Protein AF-A0A6G1X9M6-F1 (afdb_monomer)

Foldseek 3Di:
DPDDPPVVVVVVVVVVVVVVVCVVVVVVVVVVVVVVVVVVVLVVLLVLQVVQLVVVVVVLQVLLLVCCVVDDCPPPDPLRVVVVSVVSDDQKDAPDPVQRQFIKGKAWDSVPFDDDPFKTKTKIWIWTGRHPPVRIDTAIEIEIDGDNDPPDDDDPCVVQADDPPPFDEDEDCEQDAQDEAAGEYEHAHEYEFELGEYHYAAEYEYLYEYEYAYDAPRATEYAYQAHYEYQQEYAHDPVNPGGHAYAYHANEEYEYCAEHGHEDGDDDHEYYHLYEYEHEAAYAAYPYEAEHNEEYEYEDDPQHAHEDQEEYEHQYEYEYEAAAPPDDVCSRYHYHYAHNYFYWYYHHPWPDTDGDPCPPDPPPNPDPPPPDDDDDDDDDDDDDDDDDDDDDDPDRDYDHDYDDRGDD

Organism: NCBI:txid1229268

Structure (mmCIF, N/CA/C/O backbone):
data_AF-A0A6G1X9M6-F1
#
_entry.id   AF-A0A6G1X9M6-F1
#
loop_
_atom_site.group_PDB
_atom_site.id
_atom_site.type_symbol
_atom_site.label_atom_id
_atom_site.label_alt_id
_atom_site.label_comp_id
_atom_site.label_asym_id
_atom_site.label_entity_id
_atom_site.label_seq_id
_atom_site.pdbx_PDB_ins_code
_atom_site.Cartn_x
_atom_site.Cartn_y
_atom_site.Cartn_z
_atom_site.occupancy
_atom_site.B_iso_or_equiv
_atom_site.auth_seq_id
_atom_site.auth_comp_id
_atom_site.auth_asym_id
_atom_site.auth_atom_id
_atom_site.pdbx_PDB_model_num
ATOM 1 N N . MET A 1 1 ? -62.288 38.270 77.158 1.00 47.59 1 MET A N 1
ATOM 2 C CA . MET A 1 1 ? -61.565 37.259 76.357 1.00 47.59 1 MET A CA 1
ATOM 3 C C . MET A 1 1 ? -60.507 36.569 77.222 1.00 47.59 1 MET A C 1
ATOM 5 O O . MET A 1 1 ? -59.357 36.983 77.241 1.00 47.59 1 MET A O 1
ATOM 9 N N . LYS A 1 2 ? -60.905 35.553 78.003 1.00 50.53 2 LYS A N 1
ATOM 10 C CA . LYS A 1 2 ? -59.977 34.648 78.702 1.00 50.53 2 LYS A CA 1
ATOM 11 C C . LYS A 1 2 ? -59.638 33.527 77.722 1.00 50.53 2 LYS A C 1
ATOM 13 O O . LYS A 1 2 ? -60.341 32.526 77.666 1.00 50.53 2 LYS A O 1
ATOM 18 N N . TYR A 1 3 ? -58.644 33.761 76.872 1.00 58.09 3 TYR A N 1
ATOM 19 C CA . TYR A 1 3 ? -58.206 32.759 75.908 1.00 58.09 3 TYR A CA 1
ATOM 20 C C . TYR A 1 3 ? -57.481 31.614 76.622 1.00 58.09 3 TYR A C 1
ATOM 22 O O . TYR A 1 3 ? -56.622 31.826 77.480 1.00 58.09 3 TYR A O 1
ATOM 30 N N . LEU A 1 4 ? -57.901 30.402 76.267 1.00 57.09 4 LEU A N 1
ATOM 31 C CA . LEU A 1 4 ? -57.416 29.105 76.718 1.00 57.09 4 LEU A CA 1
ATOM 32 C C . LEU A 1 4 ? -55.892 28.980 76.555 1.00 57.09 4 LEU A C 1
ATOM 34 O O . LEU A 1 4 ? -55.397 28.709 75.466 1.00 57.09 4 LEU A O 1
ATOM 38 N N . LYS A 1 5 ? -55.142 29.107 77.653 1.00 60.62 5 LYS A N 1
ATOM 39 C CA . LYS A 1 5 ? -53.754 28.629 77.741 1.00 60.62 5 LYS A CA 1
ATOM 40 C C . LYS A 1 5 ? -53.764 27.116 77.984 1.00 60.62 5 LYS A C 1
ATOM 42 O O . LYS A 1 5 ? -53.568 26.669 79.111 1.00 60.62 5 LYS A O 1
ATOM 47 N N . ASN A 1 6 ? -54.049 26.322 76.950 1.00 75.25 6 ASN A N 1
ATOM 48 C CA . ASN A 1 6 ? -53.893 24.866 77.019 1.00 75.25 6 ASN A CA 1
ATOM 49 C C . ASN A 1 6 ? -52.463 24.476 76.623 1.00 75.25 6 ASN A C 1
ATOM 51 O O . ASN A 1 6 ? -52.197 24.024 75.509 1.00 75.25 6 ASN A O 1
ATOM 55 N N . ASN A 1 7 ? -51.537 24.673 77.560 1.00 79.56 7 ASN A N 1
ATOM 56 C CA . ASN A 1 7 ? -50.117 24.390 77.349 1.00 79.56 7 ASN A CA 1
ATOM 57 C C . ASN A 1 7 ? -49.849 22.892 77.098 1.00 79.56 7 ASN A C 1
ATOM 59 O O . ASN A 1 7 ? -48.877 22.551 76.431 1.00 79.56 7 ASN A O 1
ATOM 63 N N . GLN A 1 8 ? -50.718 22.001 77.593 1.00 82.94 8 GLN A N 1
ATOM 64 C CA . GLN A 1 8 ? -50.585 20.552 77.406 1.00 82.94 8 GLN A CA 1
ATOM 65 C C . GLN A 1 8 ? -50.988 20.119 75.990 1.00 82.94 8 GLN A C 1
ATOM 67 O O . GLN A 1 8 ? -50.291 19.321 75.368 1.00 82.94 8 GLN A O 1
ATOM 72 N N . GLY A 1 9 ? -52.065 20.693 75.442 1.00 85.31 9 GLY A N 1
ATOM 73 C CA . GLY A 1 9 ? -52.495 20.415 74.068 1.00 85.31 9 GLY A CA 1
ATOM 74 C C . GLY A 1 9 ? -51.487 20.897 73.022 1.00 85.31 9 GLY A C 1
ATOM 75 O O . GLY A 1 9 ? -51.197 20.180 72.068 1.00 85.31 9 GLY A O 1
ATOM 76 N N . TYR A 1 10 ? -50.897 22.078 73.231 1.00 88.44 10 TYR A N 1
ATOM 77 C CA . TYR A 1 10 ? -49.888 22.627 72.319 1.00 88.44 10 TYR A CA 1
ATOM 78 C C . TYR A 1 10 ? -48.608 21.778 72.280 1.00 88.44 10 TYR A C 1
ATOM 80 O O . TYR A 1 10 ? -48.064 21.533 71.205 1.00 88.44 10 TYR A O 1
ATOM 88 N N . ALA A 1 11 ? -48.161 21.271 73.435 1.00 90.69 11 ALA A N 1
ATOM 89 C CA . ALA A 1 11 ? -47.005 20.379 73.512 1.00 90.69 11 ALA A CA 1
ATOM 90 C C . ALA A 1 11 ? -47.235 19.065 72.746 1.00 90.69 11 ALA A C 1
ATOM 92 O O . ALA A 1 11 ? -46.355 18.627 72.009 1.00 90.69 11 ALA A O 1
ATOM 93 N N . LEU A 1 12 ? -48.429 18.468 72.860 1.00 92.19 12 LEU A N 1
ATOM 94 C CA . LEU A 1 12 ? -48.776 17.249 72.127 1.00 92.19 12 LEU A CA 1
ATOM 95 C C . LEU A 1 12 ? -48.755 17.474 70.609 1.00 92.19 12 LEU A C 1
ATOM 97 O O . LEU A 1 12 ? -48.161 16.680 69.884 1.00 92.19 12 LEU A O 1
ATOM 101 N N . VAL A 1 13 ? -49.366 18.566 70.132 1.00 95.06 13 VAL A N 1
ATOM 102 C CA . VAL A 1 13 ? -49.379 18.911 68.701 1.00 95.06 13 VAL A CA 1
ATOM 103 C C . VAL A 1 13 ? -47.961 19.143 68.184 1.00 95.06 13 VAL A C 1
ATOM 105 O O . VAL A 1 13 ? -47.630 18.657 67.106 1.00 95.06 13 VAL A O 1
ATOM 108 N N . LEU A 1 14 ? -47.104 19.819 68.957 1.00 95.19 14 LEU A N 1
ATOM 109 C CA . LEU A 1 14 ? -45.703 20.025 68.588 1.00 95.19 14 LEU A CA 1
ATOM 110 C C . LEU A 1 14 ? -44.927 18.713 68.456 1.00 95.19 14 LEU A C 1
ATOM 112 O O . LEU A 1 14 ? -44.208 18.537 67.477 1.00 95.19 14 LEU A O 1
ATOM 116 N N . VAL A 1 15 ? -45.076 17.788 69.407 1.00 97.06 15 VAL A N 1
ATOM 117 C CA . VAL A 1 15 ? -44.402 16.480 69.342 1.00 97.06 15 VAL A CA 1
ATOM 118 C C . VAL A 1 15 ? -44.899 15.680 68.142 1.00 97.06 15 VAL A C 1
ATOM 120 O O . VAL A 1 15 ? -44.097 15.107 67.411 1.00 97.06 15 VAL A O 1
ATOM 123 N N . LEU A 1 16 ? -46.209 15.677 67.896 1.00 97.25 16 LEU A N 1
ATOM 124 C CA . LEU A 1 16 ? -46.794 14.942 66.779 1.00 97.25 16 LEU A CA 1
ATOM 125 C C . LEU A 1 16 ? -46.350 15.530 65.431 1.00 97.25 16 LEU A C 1
ATOM 127 O O . LEU A 1 16 ? -45.974 14.785 64.530 1.00 97.25 16 LEU A O 1
ATOM 131 N N . PHE A 1 17 ? -46.289 16.859 65.323 1.00 97.38 17 PHE A N 1
ATOM 132 C CA . PHE A 1 17 ? -45.735 17.543 64.156 1.00 97.38 17 PHE A CA 1
ATOM 133 C C . PHE A 1 17 ? -44.246 17.227 63.959 1.00 97.38 17 PHE A C 1
ATOM 135 O O . PHE A 1 17 ? -43.830 16.940 62.839 1.00 97.38 17 PHE A O 1
ATOM 142 N N . ALA A 1 18 ? -43.452 17.204 65.035 1.00 97.44 18 ALA A N 1
ATOM 143 C CA . ALA A 1 18 ? -42.040 16.833 64.973 1.00 97.44 18 ALA A CA 1
ATOM 144 C C . ALA A 1 18 ? -41.844 15.385 64.495 1.00 97.44 18 ALA A C 1
ATOM 146 O O . ALA A 1 18 ? -41.002 15.142 63.634 1.00 97.44 18 ALA A O 1
ATOM 147 N N . ILE A 1 19 ? -42.649 14.435 64.983 1.00 97.56 19 ILE A N 1
ATOM 148 C CA . ILE A 1 19 ? -42.605 13.033 64.537 1.00 97.56 19 ILE A CA 1
ATOM 149 C C . ILE A 1 19 ? -42.940 12.926 63.045 1.00 97.56 19 ILE A C 1
ATOM 151 O O . ILE A 1 19 ? -42.238 12.228 62.313 1.00 97.56 19 ILE A O 1
ATOM 155 N N . VAL A 1 20 ? -43.975 13.631 62.575 1.00 98.00 20 VAL A N 1
ATOM 156 C CA . VAL A 1 20 ? -44.351 13.640 61.152 1.00 98.00 20 VAL A CA 1
ATOM 157 C C . VAL A 1 20 ? -43.231 14.237 60.301 1.00 98.00 20 VAL A C 1
ATOM 159 O O . VAL A 1 20 ? -42.849 13.643 59.296 1.00 98.00 20 VAL A O 1
ATOM 162 N N . LEU A 1 21 ? -42.659 15.366 60.722 1.00 97.38 21 LEU A N 1
ATOM 163 C CA . LEU A 1 21 ? -41.584 16.042 59.997 1.00 97.38 21 LEU A CA 1
ATOM 164 C C . LEU A 1 21 ? -40.328 15.164 59.907 1.00 97.38 21 LEU A C 1
ATOM 166 O O . LEU A 1 21 ? -39.769 15.007 58.823 1.00 97.38 21 LEU A O 1
ATOM 170 N N . ILE A 1 22 ? -39.934 14.517 61.008 1.00 96.62 22 ILE A N 1
ATOM 171 C CA . ILE A 1 22 ? -38.817 13.561 61.023 1.00 96.62 22 ILE A CA 1
ATOM 172 C C . ILE A 1 22 ? -39.123 12.352 60.132 1.00 96.62 22 ILE A C 1
ATOM 174 O O . ILE A 1 22 ? -38.237 11.893 59.419 1.00 96.62 22 ILE A O 1
ATOM 178 N N . SER A 1 23 ? -40.363 11.857 60.117 1.00 96.81 23 SER A N 1
ATOM 179 C CA . SER A 1 23 ? -40.749 10.703 59.292 1.00 96.81 23 SER A CA 1
ATOM 180 C C . SER A 1 23 ? -40.686 11.015 57.795 1.00 96.81 23 SER A C 1
ATOM 182 O O . SER A 1 23 ? -40.156 10.217 57.026 1.00 96.81 23 SER A O 1
ATOM 184 N N . VAL A 1 24 ? -41.176 12.189 57.379 1.00 95.81 24 VAL A N 1
ATOM 185 C CA . VAL A 1 24 ? -41.115 12.635 55.976 1.00 95.81 24 VAL A CA 1
ATOM 186 C C . VAL A 1 24 ? -39.663 12.839 55.536 1.00 95.81 24 VAL A C 1
ATOM 188 O O . VAL A 1 24 ? -39.279 12.357 54.471 1.00 95.81 24 VAL A O 1
ATOM 191 N N . LEU A 1 25 ? -38.835 13.482 56.369 1.00 94.00 25 LEU A N 1
ATOM 192 C CA . LEU A 1 25 ? -37.407 13.654 56.081 1.00 94.00 25 LEU A CA 1
ATOM 193 C C . LEU A 1 25 ? -36.661 12.312 56.039 1.00 94.00 25 LEU A C 1
ATOM 195 O O . LEU A 1 25 ? -35.879 12.072 55.121 1.00 94.00 25 LEU A O 1
ATOM 199 N N . GLY A 1 26 ? -36.931 11.420 56.995 1.00 95.19 26 GLY A N 1
ATOM 200 C CA . GLY A 1 26 ? -36.317 10.095 57.066 1.00 95.19 26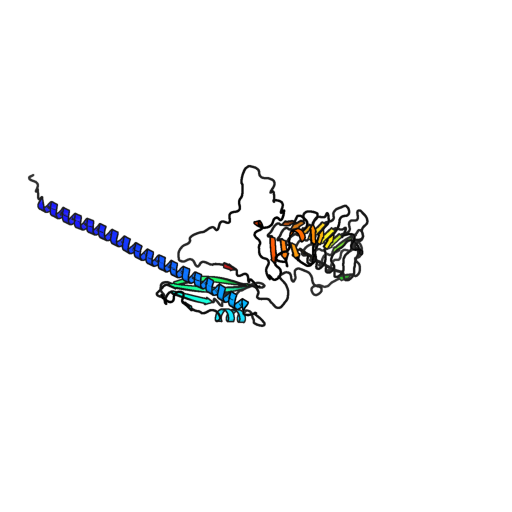 GLY A CA 1
ATOM 201 C C . GLY A 1 26 ? -36.644 9.238 55.844 1.00 95.19 26 GLY A C 1
ATOM 202 O O . GLY A 1 26 ? -35.752 8.619 55.266 1.00 95.19 26 GLY A O 1
ATOM 203 N N . MET A 1 27 ? -37.900 9.263 55.392 1.00 93.69 27 MET A N 1
ATOM 204 C CA . MET A 1 27 ? -38.323 8.551 54.186 1.00 93.69 27 MET A CA 1
ATOM 205 C C . MET A 1 27 ? -37.675 9.127 52.920 1.00 93.69 27 MET A C 1
ATOM 207 O O . MET A 1 27 ? -37.252 8.360 52.055 1.00 93.69 27 MET A O 1
ATOM 211 N N . GLY A 1 28 ? -37.529 10.455 52.833 1.00 91.62 28 GLY A N 1
ATOM 212 C CA . GLY A 1 28 ? -36.831 11.111 51.724 1.00 91.62 28 GLY A CA 1
ATOM 213 C C . GLY A 1 28 ? -35.370 10.664 51.589 1.00 91.62 28 GLY A C 1
ATOM 214 O O . GLY A 1 28 ? -34.939 10.298 50.496 1.00 91.62 28 GLY A O 1
ATOM 215 N N . LEU A 1 29 ? -34.631 10.614 52.703 1.00 92.12 29 LEU A N 1
ATOM 216 C CA . LEU A 1 29 ? -33.219 10.200 52.723 1.00 92.12 29 LEU A CA 1
ATOM 217 C C . LEU A 1 29 ? -33.023 8.696 52.449 1.00 92.12 29 LEU A C 1
ATOM 219 O O . LEU A 1 29 ? -32.070 8.296 51.776 1.00 92.12 29 LEU A O 1
ATOM 223 N N . MET A 1 30 ? -33.924 7.836 52.938 1.00 91.19 30 MET A N 1
ATOM 224 C CA . MET A 1 30 ? -33.876 6.399 52.626 1.00 91.19 30 MET A CA 1
ATOM 225 C C . MET A 1 30 ? -34.180 6.128 51.150 1.00 91.19 30 MET A C 1
ATOM 227 O O . MET A 1 30 ? -33.519 5.299 50.524 1.00 91.19 30 MET A O 1
ATOM 231 N N . GLY A 1 31 ? -35.143 6.857 50.576 1.00 88.69 31 GLY A N 1
ATOM 232 C CA . GLY A 1 31 ? -35.470 6.758 49.156 1.00 88.69 31 GLY A CA 1
ATOM 233 C C . GLY A 1 31 ? -34.280 7.107 48.262 1.00 88.69 31 GLY A C 1
ATOM 234 O O . GLY A 1 31 ? -33.976 6.360 47.331 1.00 88.69 31 GLY A O 1
ATOM 235 N N . SER A 1 32 ? -33.562 8.193 48.571 1.00 87.69 32 SER A N 1
ATOM 236 C CA . SER A 1 32 ? -32.399 8.612 47.781 1.00 87.69 32 SER A CA 1
ATOM 237 C C . SER A 1 32 ? -31.227 7.638 47.899 1.00 87.69 32 SER A C 1
ATOM 239 O O . SER A 1 32 ? -30.661 7.253 46.883 1.00 87.69 32 SER A O 1
ATOM 241 N N . THR A 1 33 ? -30.891 7.180 49.109 1.00 88.75 33 THR A N 1
ATOM 242 C CA . THR A 1 33 ? -29.744 6.273 49.324 1.00 88.75 33 THR A CA 1
ATOM 243 C C . THR A 1 33 ? -29.950 4.905 48.675 1.00 88.75 33 THR A C 1
ATOM 245 O O . THR A 1 33 ? -29.042 4.402 48.014 1.00 88.75 33 THR A O 1
ATOM 248 N N . LEU A 1 34 ? -31.153 4.327 48.779 1.00 89.00 34 LEU A N 1
ATOM 249 C CA . LEU A 1 34 ? -31.478 3.060 48.119 1.00 89.00 34 LEU A CA 1
ATOM 250 C C . LEU A 1 34 ? -31.492 3.199 46.590 1.00 89.00 34 LEU A C 1
ATOM 252 O O . LEU A 1 34 ? -31.069 2.283 45.885 1.00 89.00 34 LEU A O 1
ATOM 256 N N . SER A 1 35 ? -31.968 4.338 46.075 1.00 90.88 35 SER A N 1
ATOM 257 C CA . SER A 1 35 ? -31.940 4.625 44.639 1.00 90.88 35 SER A CA 1
ATOM 258 C C . SER A 1 35 ? -30.508 4.738 44.123 1.00 90.88 35 SER A C 1
ATOM 260 O O . SER A 1 35 ? -30.189 4.119 43.112 1.00 90.88 35 SER A O 1
ATOM 262 N N . THR A 1 36 ? -29.637 5.473 44.821 1.00 91.19 36 THR A N 1
ATOM 263 C CA . THR A 1 36 ? -28.224 5.608 44.447 1.00 91.19 36 THR A CA 1
ATOM 264 C C . THR A 1 36 ? -27.516 4.259 44.481 1.00 91.19 36 THR A C 1
ATOM 266 O O . THR A 1 36 ? -26.891 3.900 43.495 1.00 91.19 36 THR A O 1
ATOM 269 N N . ALA A 1 37 ? -27.689 3.461 45.541 1.00 86.94 37 ALA A N 1
ATOM 270 C CA . ALA A 1 37 ? -27.062 2.141 45.637 1.00 86.94 37 ALA A CA 1
ATOM 271 C C . ALA A 1 37 ? -27.460 1.210 44.476 1.00 86.94 37 ALA A C 1
ATOM 273 O O . ALA A 1 37 ? -26.596 0.594 43.857 1.00 86.94 37 ALA A O 1
ATOM 274 N N . LYS A 1 38 ? -28.752 1.163 44.117 1.00 89.50 38 LYS A N 1
ATOM 275 C CA . LYS A 1 38 ? -29.235 0.370 42.970 1.00 89.50 38 LYS A CA 1
ATOM 276 C C . LYS A 1 38 ? -28.734 0.896 41.626 1.00 89.50 38 LYS A C 1
ATOM 278 O O . LYS A 1 38 ? -28.510 0.111 40.708 1.00 89.50 38 LYS A O 1
ATOM 283 N N . GLN A 1 39 ? -28.605 2.214 41.480 1.00 87.12 39 GLN A N 1
ATOM 284 C CA . GLN A 1 39 ? -28.053 2.822 40.269 1.00 87.12 39 GLN A CA 1
ATOM 285 C C . GLN A 1 39 ? -26.564 2.508 40.125 1.00 87.12 39 GLN A C 1
ATOM 287 O O . GLN A 1 39 ? -26.152 2.137 39.031 1.00 87.12 39 GLN A O 1
ATOM 292 N N . THR A 1 40 ? -25.794 2.583 41.213 1.00 92.31 40 THR A N 1
ATOM 293 C CA . THR A 1 40 ? -24.378 2.199 41.240 1.00 92.31 40 THR A CA 1
ATOM 294 C C . THR A 1 40 ? -24.203 0.721 40.914 1.00 92.31 40 THR A C 1
ATOM 296 O O . THR A 1 40 ? -23.462 0.397 39.999 1.00 92.31 40 THR A O 1
ATOM 299 N N . GLU A 1 41 ? -24.959 -0.176 41.553 1.00 90.75 41 GLU A N 1
ATOM 300 C CA . GLU A 1 41 ? -24.899 -1.616 41.261 1.00 90.75 41 GLU A CA 1
ATOM 301 C C . GLU A 1 41 ? -25.220 -1.918 39.788 1.00 90.75 41 GLU A C 1
ATOM 303 O O . GLU A 1 41 ? -24.528 -2.704 39.134 1.00 90.75 41 GLU A O 1
ATOM 308 N N . LYS A 1 42 ? -26.246 -1.259 39.234 1.00 89.38 42 LYS A N 1
ATOM 309 C CA . LYS A 1 42 ? -26.602 -1.391 37.818 1.00 89.38 42 LYS A CA 1
ATOM 310 C C . LYS A 1 42 ? -25.503 -0.848 36.902 1.00 89.38 42 LYS A C 1
ATOM 312 O O . LYS A 1 42 ? -25.215 -1.479 35.889 1.00 89.38 42 LYS A O 1
ATOM 317 N N . ALA A 1 43 ? -24.916 0.301 37.232 1.00 90.81 43 ALA A N 1
ATOM 318 C CA . ALA A 1 43 ? -23.828 0.897 36.464 1.00 90.81 43 ALA A CA 1
ATOM 319 C C . ALA A 1 43 ? -22.595 -0.016 36.469 1.00 90.81 43 ALA A C 1
ATOM 321 O O . ALA A 1 43 ? -22.120 -0.381 35.400 1.00 90.81 43 ALA A O 1
ATOM 322 N N . ASP A 1 44 ? -22.160 -0.479 37.641 1.00 92.31 44 ASP A N 1
ATOM 323 C CA . ASP A 1 44 ? -21.020 -1.386 37.798 1.00 92.31 44 ASP A CA 1
ATOM 324 C C . ASP A 1 44 ? -21.208 -2.679 37.004 1.00 92.31 44 ASP A C 1
ATOM 326 O O . ASP A 1 44 ? -20.286 -3.169 36.358 1.00 92.31 44 ASP A O 1
ATOM 330 N N . THR A 1 45 ? -22.422 -3.226 37.020 1.00 91.31 45 THR A N 1
ATOM 331 C CA . THR A 1 45 ? -22.754 -4.440 36.272 1.00 91.31 45 THR A CA 1
ATOM 332 C C . THR A 1 45 ? -22.705 -4.211 34.761 1.00 91.31 45 THR A C 1
ATOM 334 O O . THR A 1 45 ? -22.206 -5.058 34.023 1.00 91.31 45 THR A O 1
ATOM 337 N N . ILE A 1 46 ? -23.172 -3.052 34.284 1.00 89.44 46 ILE A N 1
ATOM 338 C CA . ILE A 1 46 ? -23.049 -2.673 32.872 1.00 89.44 46 ILE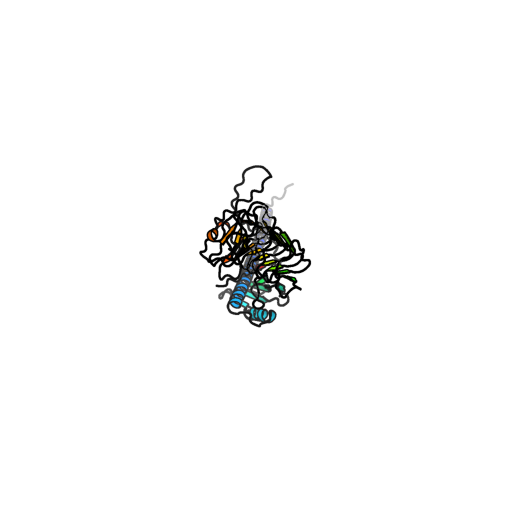 A CA 1
ATOM 339 C C . ILE A 1 46 ? -21.576 -2.502 32.490 1.00 89.44 46 ILE A C 1
ATOM 341 O O . ILE A 1 46 ? -21.174 -3.032 31.461 1.00 89.44 46 ILE A O 1
ATOM 345 N N . TYR A 1 47 ? -20.772 -1.820 33.312 1.00 94.12 47 TYR A N 1
ATOM 346 C CA . TYR A 1 47 ? -19.339 -1.642 33.056 1.00 94.12 47 TYR A CA 1
ATOM 347 C C . TYR A 1 47 ? -18.605 -2.980 32.979 1.00 94.12 47 TYR A C 1
ATOM 349 O O . TYR A 1 47 ? -17.847 -3.209 32.040 1.00 94.12 47 TYR A O 1
ATOM 357 N N . ARG A 1 48 ? -18.878 -3.902 33.908 1.00 95.19 48 ARG A N 1
ATOM 358 C CA . ARG A 1 48 ? -18.287 -5.245 33.874 1.00 95.19 48 ARG A CA 1
ATOM 359 C C . ARG A 1 48 ? -18.726 -6.037 32.643 1.00 95.19 48 ARG A C 1
ATOM 361 O O . ARG A 1 48 ? -17.873 -6.635 32.000 1.00 95.19 48 ARG A O 1
ATOM 368 N N . ALA A 1 49 ? -20.008 -6.005 32.271 1.00 95.19 49 ALA A N 1
ATOM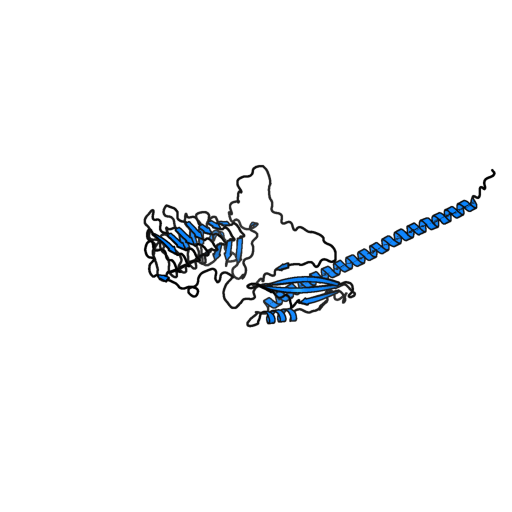 369 C CA . ALA A 1 49 ? -20.482 -6.662 31.051 1.00 95.19 49 ALA A CA 1
ATOM 370 C C . ALA A 1 49 ? -19.818 -6.089 29.783 1.00 95.19 49 ALA A C 1
ATOM 372 O O . ALA A 1 49 ? -19.464 -6.853 28.889 1.00 95.19 49 ALA A O 1
ATOM 373 N N . THR A 1 50 ? -19.601 -4.769 29.723 1.00 95.25 50 THR A N 1
ATOM 374 C CA . THR A 1 50 ? -18.855 -4.118 28.634 1.00 95.25 50 THR A CA 1
ATOM 375 C C . THR A 1 50 ? -17.405 -4.593 28.587 1.00 95.25 50 THR A C 1
ATOM 377 O O . THR A 1 50 ? -16.970 -5.051 27.538 1.00 95.25 50 THR A O 1
ATOM 380 N N . HIS A 1 51 ? -16.680 -4.575 29.711 1.00 95.62 51 HIS A N 1
ATOM 381 C CA . HIS A 1 51 ? -15.291 -5.053 29.748 1.00 95.62 51 HIS A CA 1
ATOM 382 C C . HIS A 1 51 ? -15.182 -6.529 29.343 1.00 95.62 51 HIS A C 1
ATOM 384 O O . HIS A 1 51 ? -14.263 -6.912 28.629 1.00 95.62 51 HIS A O 1
ATOM 390 N N . ILE A 1 52 ? -16.140 -7.368 29.751 1.00 97.31 52 ILE A N 1
ATOM 391 C CA . ILE A 1 52 ? -16.188 -8.776 29.338 1.00 97.31 52 ILE A CA 1
ATOM 392 C C . ILE A 1 52 ? -16.401 -8.899 27.817 1.00 97.31 52 ILE A C 1
ATOM 394 O O . ILE A 1 52 ? -15.783 -9.754 27.187 1.00 97.31 52 ILE A O 1
ATOM 398 N N . ALA A 1 53 ? -17.233 -8.046 27.208 1.00 96.44 53 ALA A N 1
ATOM 399 C CA . ALA A 1 53 ? -17.409 -8.020 25.755 1.00 96.44 53 ALA A CA 1
ATOM 400 C C . ALA A 1 53 ? -16.140 -7.539 25.022 1.00 96.44 53 ALA A C 1
ATOM 402 O O . ALA A 1 53 ? -15.762 -8.116 24.007 1.00 96.44 53 ALA A O 1
ATOM 403 N N . GLU A 1 54 ? -15.441 -6.533 25.550 1.00 91.69 54 GLU A N 1
ATOM 404 C CA . GLU A 1 54 ? -14.158 -6.052 25.009 1.00 91.69 54 GLU A CA 1
ATOM 405 C C . GLU A 1 54 ? -13.060 -7.128 25.094 1.00 91.69 54 GLU A C 1
ATOM 407 O O . GLU A 1 54 ? -12.300 -7.326 24.141 1.00 91.69 54 GLU A O 1
ATOM 412 N N . MET A 1 55 ? -13.021 -7.889 26.195 1.00 95.81 55 MET A N 1
ATOM 413 C CA . MET A 1 55 ? -12.160 -9.069 26.321 1.00 95.81 55 MET A CA 1
ATOM 414 C C . MET A 1 55 ? -12.500 -10.124 25.268 1.00 95.81 55 MET A C 1
ATOM 416 O O . MET A 1 55 ? -11.588 -10.672 24.658 1.00 95.81 55 MET A O 1
ATOM 420 N N . GLY A 1 56 ? -13.786 -10.379 25.012 1.00 96.50 56 GLY A N 1
ATOM 421 C CA . GLY A 1 56 ? -14.217 -11.316 23.975 1.00 96.50 56 GLY A CA 1
ATOM 422 C C . GLY A 1 56 ? -13.840 -10.873 22.558 1.00 96.50 56 GLY A C 1
ATOM 423 O O . GLY A 1 56 ? -13.415 -11.699 21.757 1.00 96.50 56 GLY A O 1
ATOM 424 N N . ALA A 1 57 ? -13.909 -9.572 22.256 1.00 94.12 57 ALA A N 1
ATOM 425 C CA . ALA A 1 57 ? -13.453 -9.031 20.974 1.00 94.12 57 ALA A CA 1
ATOM 426 C C . ALA A 1 57 ? -11.933 -9.178 20.805 1.00 94.12 57 ALA A C 1
ATOM 428 O O . ALA A 1 57 ? -11.459 -9.558 19.736 1.00 94.12 57 ALA A O 1
ATOM 429 N N . THR A 1 58 ? -11.176 -8.927 21.875 1.00 92.81 58 THR A N 1
ATOM 430 C CA . THR A 1 58 ? -9.718 -9.115 21.896 1.00 92.81 58 THR A CA 1
ATOM 431 C C . THR A 1 58 ? -9.345 -10.591 21.750 1.00 92.81 58 THR A C 1
ATOM 433 O O . THR A 1 58 ? -8.438 -10.925 20.993 1.00 92.81 58 THR A O 1
ATOM 436 N N . TYR A 1 59 ? -10.072 -11.481 22.430 1.00 96.12 59 TYR A N 1
ATOM 437 C CA . TYR A 1 59 ? -9.897 -12.927 22.325 1.00 96.12 59 TYR A CA 1
ATOM 438 C C . TYR A 1 59 ? -10.159 -13.416 20.900 1.00 96.12 59 TYR A C 1
ATOM 440 O O . TYR A 1 59 ? -9.280 -14.034 20.316 1.00 96.12 59 TYR A O 1
ATOM 448 N N . ALA A 1 60 ? -11.309 -13.066 20.313 1.00 95.06 60 ALA A N 1
ATOM 449 C CA . ALA A 1 60 ? -11.640 -13.420 18.935 1.00 95.06 60 ALA A CA 1
ATOM 450 C C . ALA A 1 60 ? -10.562 -12.933 17.953 1.00 95.06 60 ALA A C 1
ATOM 452 O O . ALA A 1 60 ? -10.129 -13.697 17.099 1.00 95.06 60 ALA A O 1
ATOM 453 N N . LYS A 1 61 ? -10.053 -11.705 18.128 1.00 90.94 61 LYS A N 1
ATOM 454 C CA . LYS A 1 61 ? -8.952 -11.177 17.311 1.00 90.94 61 LYS A CA 1
ATOM 455 C C . LYS A 1 61 ? -7.712 -12.064 17.395 1.00 90.94 61 LYS A C 1
ATOM 457 O O . LYS A 1 61 ? -7.167 -12.427 16.358 1.00 90.94 61 LYS A O 1
ATOM 462 N N . HIS A 1 62 ? -7.270 -12.403 18.604 1.00 91.31 62 HIS A N 1
ATOM 463 C CA . HIS A 1 62 ? -6.099 -13.258 18.782 1.00 91.31 62 HIS A CA 1
ATOM 464 C C . HIS A 1 62 ? -6.329 -14.670 18.246 1.00 91.31 62 HIS A C 1
ATOM 466 O O . HIS A 1 62 ? -5.461 -15.182 17.557 1.00 91.31 62 HIS A O 1
ATOM 472 N N . SER A 1 63 ? -7.507 -15.261 18.456 1.00 94.50 63 SER A N 1
ATOM 473 C CA . SER A 1 63 ? -7.834 -16.578 17.904 1.00 94.50 63 SER A CA 1
ATOM 474 C C . SER A 1 63 ? -7.785 -16.600 16.375 1.00 94.50 63 SER A C 1
ATOM 476 O O . SER A 1 63 ? -7.248 -17.543 15.808 1.00 94.50 63 SER A O 1
ATOM 478 N N . ILE A 1 64 ? -8.272 -15.551 15.701 1.00 92.12 64 ILE A N 1
ATOM 479 C CA . ILE A 1 64 ? -8.155 -15.427 14.239 1.00 92.12 64 ILE A CA 1
ATOM 480 C C . ILE A 1 64 ? -6.691 -15.267 13.819 1.00 92.12 64 ILE A C 1
ATOM 482 O O . ILE A 1 64 ? -6.255 -15.901 12.862 1.00 92.12 64 ILE A O 1
ATOM 486 N N . GLN A 1 65 ? -5.916 -14.438 14.524 1.00 85.56 65 GLN A N 1
ATOM 487 C CA . GLN A 1 65 ? -4.488 -14.257 14.238 1.00 85.56 65 GLN A CA 1
ATOM 488 C C . GLN A 1 65 ? -3.697 -15.556 14.408 1.00 85.56 65 GLN A C 1
ATOM 490 O O . GLN A 1 65 ? -2.858 -15.876 13.576 1.00 85.56 65 GLN A O 1
ATOM 495 N N . ASP A 1 66 ? -3.957 -16.306 15.473 1.00 89.50 66 ASP A N 1
ATOM 496 C CA . ASP A 1 66 ? -3.281 -17.574 15.731 1.00 89.50 66 ASP A CA 1
ATOM 497 C C . ASP A 1 66 ? -3.696 -18.617 14.683 1.00 89.50 66 ASP A C 1
ATOM 499 O O . ASP A 1 66 ? -2.840 -19.282 14.107 1.00 89.50 66 ASP A O 1
ATOM 503 N N . TYR A 1 67 ? -4.989 -18.683 14.339 1.00 91.81 67 TYR A N 1
ATOM 504 C CA . TYR A 1 67 ? -5.485 -19.581 13.296 1.00 91.81 67 TYR A CA 1
ATOM 505 C C . TYR A 1 67 ? -4.849 -19.296 11.930 1.00 91.81 67 TYR A C 1
ATOM 507 O O . TYR A 1 67 ? -4.355 -20.217 11.283 1.00 91.81 67 TYR A O 1
ATOM 515 N N . THR A 1 68 ? -4.828 -18.025 11.516 1.00 87.50 68 THR A N 1
ATOM 516 C CA . THR A 1 68 ? -4.266 -17.590 10.224 1.00 87.50 68 THR A CA 1
ATOM 517 C C . THR A 1 68 ? -2.754 -17.790 10.136 1.00 87.50 68 THR A C 1
ATOM 519 O O . THR A 1 68 ? -2.249 -18.068 9.057 1.00 87.50 68 THR A O 1
ATOM 522 N N . LYS A 1 69 ? -2.030 -17.724 11.261 1.00 83.44 69 LYS A N 1
ATOM 523 C CA . LYS A 1 69 ? -0.597 -18.057 11.320 1.00 83.44 69 LYS A CA 1
ATOM 524 C C . LYS A 1 69 ? -0.316 -19.551 11.213 1.00 83.44 69 LYS A C 1
ATOM 526 O O . LYS A 1 69 ? 0.726 -19.943 10.703 1.00 83.44 69 LYS A O 1
ATOM 531 N N . GLU A 1 70 ? -1.194 -20.383 11.763 1.00 87.81 70 GLU A N 1
ATOM 532 C CA . GLU A 1 70 ? -1.008 -21.837 11.779 1.00 87.81 70 GLU A CA 1
ATOM 533 C C . GLU A 1 70 ? -1.530 -22.522 10.507 1.00 87.81 70 GLU A C 1
ATOM 535 O O . GLU A 1 70 ? -1.118 -23.646 10.213 1.00 87.81 70 GLU A O 1
ATOM 540 N N . HIS A 1 71 ? -2.425 -21.866 9.761 1.00 86.12 71 HIS A N 1
ATOM 541 C CA . HIS A 1 71 ? -3.112 -22.439 8.605 1.00 86.12 71 HIS A CA 1
ATOM 542 C C . HIS A 1 71 ? -3.046 -21.504 7.395 1.00 86.12 71 HIS A C 1
ATOM 544 O O . HIS A 1 71 ? -3.754 -20.495 7.325 1.00 86.12 71 HIS A O 1
ATOM 550 N N . GLU A 1 72 ? -2.254 -21.907 6.403 1.00 81.31 72 GLU A N 1
ATOM 551 C CA . GLU A 1 72 ? -2.310 -21.346 5.054 1.00 81.31 72 GLU A CA 1
ATOM 552 C C . GLU A 1 72 ? -3.676 -21.647 4.411 1.00 81.31 72 GLU A C 1
ATOM 554 O O . GLU A 1 72 ? -4.281 -22.694 4.655 1.00 81.31 72 GLU A O 1
ATOM 559 N N . ILE A 1 73 ? -4.170 -20.728 3.578 1.00 79.69 73 ILE A N 1
ATOM 560 C CA . ILE A 1 73 ? -5.483 -20.848 2.918 1.00 79.69 73 ILE A CA 1
ATOM 561 C C . ILE A 1 73 ? -5.500 -22.001 1.906 1.00 79.69 73 ILE A C 1
ATOM 563 O O . ILE A 1 73 ? -6.521 -22.674 1.754 1.00 79.69 73 ILE A O 1
ATOM 567 N N . GLY A 1 74 ? -4.362 -22.273 1.258 1.00 80.50 74 GLY A N 1
ATOM 568 C CA . GLY A 1 74 ? -4.236 -23.315 0.240 1.00 80.50 74 GLY A CA 1
ATOM 569 C C . GLY A 1 74 ? -5.289 -23.178 -0.866 1.00 80.50 74 GLY A C 1
ATOM 570 O O . GLY A 1 74 ? -5.619 -22.075 -1.286 1.00 80.50 74 GLY A O 1
ATOM 571 N N . ASP A 1 75 ? -5.852 -24.311 -1.294 1.00 82.69 75 ASP A N 1
ATOM 572 C CA . ASP A 1 75 ? -6.885 -24.381 -2.342 1.00 82.69 75 ASP A CA 1
ATOM 573 C C . ASP A 1 75 ? -8.315 -24.083 -1.833 1.00 82.69 75 ASP A C 1
ATOM 575 O O . ASP A 1 75 ? -9.292 -24.326 -2.549 1.00 82.69 75 ASP A O 1
ATOM 579 N N . LEU A 1 76 ? -8.479 -23.642 -0.580 1.00 82.00 76 LEU A N 1
ATOM 580 C CA . LEU A 1 76 ? -9.805 -23.410 -0.011 1.00 82.00 76 LEU A CA 1
ATOM 581 C C . LEU A 1 76 ? -10.448 -22.170 -0.621 1.00 82.00 76 LEU A C 1
ATOM 583 O O . LEU A 1 76 ? -9.818 -21.125 -0.791 1.00 82.00 76 LEU A O 1
ATOM 587 N N . THR A 1 77 ? -11.750 -22.257 -0.887 1.00 84.25 77 THR A N 1
ATOM 588 C CA . THR A 1 77 ? -12.511 -21.051 -1.195 1.00 84.25 77 THR A CA 1
ATOM 589 C C . THR A 1 77 ? -12.554 -20.141 0.024 1.00 84.25 77 THR A C 1
ATOM 591 O O . THR A 1 77 ? -12.463 -20.574 1.176 1.00 84.25 77 THR A O 1
ATOM 594 N N . LEU A 1 78 ? -12.755 -18.854 -0.232 1.00 80.31 78 LEU A N 1
ATOM 595 C CA . LEU A 1 78 ? -12.820 -17.867 0.826 1.00 80.31 78 LEU A CA 1
ATOM 596 C C . LEU A 1 78 ? -13.895 -18.192 1.877 1.00 80.31 78 LEU A C 1
ATOM 598 O O . LEU A 1 78 ? -13.641 -18.095 3.072 1.00 80.31 78 LEU A O 1
ATOM 602 N N . GLU A 1 79 ? -15.074 -18.617 1.422 1.00 84.75 79 GLU A N 1
ATOM 603 C CA . GLU A 1 79 ? -16.190 -19.006 2.285 1.00 84.75 79 GLU A CA 1
ATOM 604 C C . GLU A 1 79 ? -15.840 -20.223 3.157 1.00 84.75 79 GLU A C 1
ATOM 606 O O . GLU A 1 79 ? -16.140 -20.237 4.351 1.00 84.75 79 GLU A O 1
ATOM 611 N N . GLU A 1 80 ? -15.164 -21.230 2.594 1.00 88.69 80 GLU A N 1
ATOM 612 C CA . GLU A 1 80 ? -14.690 -22.396 3.350 1.00 88.69 80 GLU A CA 1
ATOM 613 C C . GLU A 1 80 ? -13.668 -21.988 4.413 1.00 88.69 80 GLU A C 1
ATOM 615 O O . GLU A 1 80 ? -13.789 -22.407 5.564 1.00 88.69 80 GLU A O 1
ATOM 620 N N . TYR A 1 81 ? -12.714 -21.122 4.064 1.00 88.38 81 TYR A N 1
ATOM 621 C CA . TYR A 1 81 ? -11.721 -20.619 5.009 1.00 88.38 81 TYR A CA 1
ATOM 622 C C . TYR A 1 81 ? -12.361 -19.795 6.135 1.00 88.38 81 TYR A C 1
ATOM 624 O O . TYR A 1 81 ? -12.040 -19.991 7.308 1.00 88.38 81 TYR A O 1
ATOM 632 N N . THR A 1 82 ? -13.334 -18.933 5.818 1.00 88.94 82 THR A N 1
ATOM 633 C CA . THR A 1 82 ? -14.100 -18.188 6.829 1.00 88.94 82 THR A CA 1
ATOM 634 C C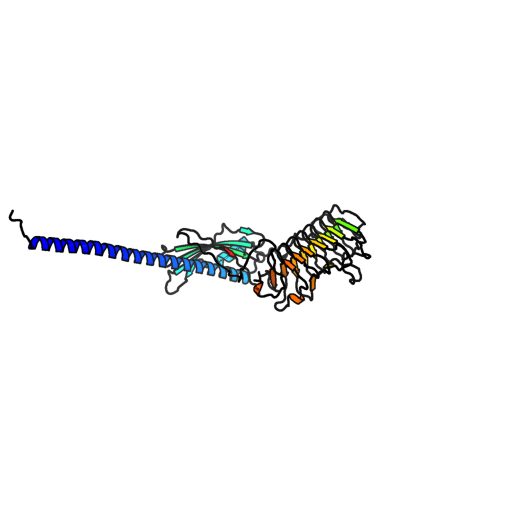 . THR A 1 82 ? -14.822 -19.124 7.796 1.00 88.94 82 THR A C 1
ATOM 636 O O . THR A 1 82 ? -14.781 -18.907 9.008 1.00 88.94 82 THR A O 1
ATOM 639 N N . ASN A 1 83 ? -15.470 -20.172 7.282 1.00 91.31 83 ASN A N 1
ATOM 640 C CA . ASN A 1 83 ? -16.172 -21.142 8.118 1.00 91.31 83 ASN A CA 1
ATOM 641 C C . ASN A 1 83 ? -15.207 -21.902 9.034 1.00 91.31 83 ASN A C 1
ATOM 643 O O . ASN A 1 83 ? -15.514 -22.092 10.206 1.00 91.31 83 ASN A O 1
ATOM 647 N N . LEU A 1 84 ? -14.013 -22.255 8.549 1.00 92.88 84 LEU A N 1
ATOM 648 C CA . LEU A 1 84 ? -12.990 -22.879 9.387 1.00 92.88 84 LEU A CA 1
ATOM 649 C C . LEU A 1 84 ? -12.492 -21.948 10.499 1.00 92.88 84 LEU A C 1
ATOM 651 O O . LEU A 1 84 ? -12.317 -22.392 11.634 1.00 92.88 84 LEU A O 1
ATOM 655 N N . ILE A 1 85 ? -12.312 -20.657 10.202 1.00 91.62 85 ILE A N 1
ATOM 656 C CA . ILE A 1 85 ? -11.995 -19.656 11.226 1.00 91.62 85 ILE A CA 1
ATOM 657 C C . ILE A 1 85 ? -13.109 -19.608 12.271 1.00 91.62 85 ILE A C 1
ATOM 659 O O . ILE A 1 85 ? -12.823 -19.647 13.466 1.00 91.62 85 ILE A O 1
ATOM 663 N N . PHE A 1 86 ? -14.372 -19.540 11.850 1.00 94.06 86 PHE A N 1
ATOM 664 C CA . PHE A 1 86 ? -15.502 -19.497 12.777 1.00 94.06 86 PHE A CA 1
ATOM 665 C C . PHE A 1 86 ? -15.599 -20.756 13.642 1.00 94.06 86 PHE A C 1
ATOM 667 O O . PHE A 1 86 ? -15.777 -20.631 14.850 1.00 94.06 86 PHE A O 1
ATOM 674 N N . ASP A 1 87 ? -15.390 -21.937 13.062 1.00 95.44 87 ASP A N 1
ATOM 675 C CA . ASP A 1 87 ? -15.405 -23.216 13.777 1.00 95.44 87 ASP A CA 1
ATOM 676 C C . ASP A 1 87 ? -14.221 -23.358 14.754 1.00 95.44 87 ASP A C 1
ATOM 678 O O . ASP A 1 87 ? -14.296 -24.115 15.727 1.00 95.44 87 ASP A O 1
ATOM 682 N N . SER A 1 88 ? -13.121 -22.633 14.518 1.00 94.69 88 SER A N 1
ATOM 683 C CA . SER A 1 88 ? -11.946 -22.642 15.400 1.00 94.69 88 SER A CA 1
ATOM 684 C C . SER A 1 88 ? -12.150 -21.842 16.693 1.00 94.69 88 SER A C 1
ATOM 686 O O . SER A 1 88 ? -11.468 -22.090 17.692 1.00 94.69 88 SER A O 1
ATOM 688 N N . ILE A 1 89 ? -13.095 -20.897 16.703 1.00 95.56 89 ILE A N 1
ATOM 689 C CA . ILE A 1 89 ? -13.339 -20.007 17.837 1.00 95.56 89 ILE A CA 1
ATOM 690 C C . ILE A 1 89 ? -14.460 -20.590 18.708 1.00 95.56 89 ILE A C 1
ATOM 692 O O . ILE A 1 89 ? -15.571 -20.791 18.225 1.00 95.56 89 ILE A O 1
ATOM 696 N N . PRO A 1 90 ? -14.234 -20.831 20.012 1.00 96.62 90 PRO A N 1
ATOM 697 C CA . PRO A 1 90 ? -15.293 -21.310 20.891 1.00 96.62 90 PRO A CA 1
ATOM 698 C C . PRO A 1 90 ? -16.425 -20.279 21.022 1.00 96.62 90 PRO A C 1
ATOM 700 O O . PRO A 1 90 ? -16.188 -19.117 21.357 1.00 96.62 90 PRO A O 1
ATOM 703 N N . ASP A 1 91 ? -17.668 -20.741 20.860 1.00 97.00 91 ASP A N 1
ATOM 704 C CA . ASP A 1 91 ? -18.882 -19.919 21.002 1.00 97.00 91 ASP A CA 1
ATOM 705 C C . ASP A 1 91 ? -19.006 -19.247 22.378 1.00 97.00 91 ASP A C 1
ATOM 707 O O . ASP A 1 91 ? -19.655 -18.209 22.514 1.00 97.00 91 ASP A O 1
ATOM 711 N N . GLU A 1 92 ? -18.434 -19.861 23.418 1.00 97.25 92 GLU A N 1
ATOM 712 C CA . GLU A 1 92 ? -18.539 -19.431 24.808 1.00 97.25 92 GLU A CA 1
ATOM 713 C C . GLU A 1 92 ? -17.207 -19.598 25.539 1.00 97.25 92 GLU A C 1
ATOM 715 O O . GLU A 1 92 ? -16.626 -20.684 25.563 1.00 97.25 92 GLU A O 1
ATOM 720 N N . VAL A 1 93 ? -16.767 -18.534 26.216 1.00 97.38 93 VAL A N 1
ATOM 721 C CA . VAL A 1 93 ? -15.555 -18.556 27.042 1.00 97.38 93 VAL A CA 1
ATOM 722 C C . VAL A 1 93 ? -15.845 -17.964 28.415 1.00 97.38 93 VAL A C 1
ATOM 724 O O . VAL A 1 93 ? -16.355 -16.847 28.550 1.00 97.38 93 VAL A O 1
ATOM 727 N N . GLN A 1 94 ? -15.495 -18.719 29.456 1.00 97.38 94 GLN A N 1
ATOM 728 C CA . GLN A 1 94 ? -15.566 -18.270 30.842 1.00 97.38 94 GLN A CA 1
ATOM 729 C C . GLN A 1 94 ? -14.350 -17.396 31.168 1.00 97.38 94 GLN A C 1
ATOM 731 O O . GLN A 1 94 ? -13.210 -17.822 30.998 1.00 97.38 94 GLN A O 1
ATOM 736 N N . VAL A 1 95 ? -14.595 -16.186 31.673 1.00 95.88 95 VAL A N 1
ATOM 737 C CA . VAL A 1 95 ? -13.526 -15.229 32.011 1.00 95.88 95 VAL A CA 1
ATOM 738 C C . VAL A 1 95 ? -12.938 -15.511 33.393 1.00 95.88 95 VAL A C 1
ATOM 740 O O . VAL A 1 95 ? -11.754 -15.289 33.628 1.00 95.88 95 VAL A O 1
ATOM 743 N N . ASP A 1 96 ? -13.772 -15.994 34.314 1.00 93.50 96 ASP A N 1
ATOM 744 C CA . ASP A 1 96 ? -13.439 -16.096 35.731 1.00 93.50 96 ASP A CA 1
ATOM 745 C C . ASP A 1 96 ? -13.937 -17.432 36.316 1.00 93.50 96 ASP A C 1
ATOM 747 O O . ASP A 1 96 ? -15.152 -17.634 36.438 1.00 93.50 96 ASP A O 1
ATOM 751 N N . PRO A 1 97 ? -13.031 -18.361 36.680 1.00 93.75 97 PRO A N 1
ATOM 752 C CA . PRO A 1 97 ? -13.379 -19.647 37.284 1.00 93.75 97 PRO A CA 1
ATOM 753 C C . PRO A 1 97 ? -14.218 -19.538 38.565 1.00 93.75 97 PRO A C 1
ATOM 755 O O . PRO A 1 97 ? -15.062 -20.399 38.814 1.00 93.75 97 PRO A O 1
ATOM 758 N N . GLU A 1 98 ? -14.013 -18.489 39.369 1.00 96.06 98 GLU A N 1
ATOM 759 C CA . GLU A 1 98 ? -14.733 -18.279 40.634 1.00 96.06 98 GLU A CA 1
ATOM 760 C C . GLU A 1 98 ? -16.141 -17.714 40.408 1.00 96.06 98 GLU A C 1
ATOM 762 O O . GLU A 1 98 ? -17.029 -17.841 41.256 1.00 96.06 98 GLU A O 1
ATOM 767 N N . HIS A 1 99 ? -16.369 -17.136 39.230 1.00 93.94 99 HIS A N 1
ATOM 768 C CA . HIS A 1 99 ? -17.627 -16.534 38.826 1.00 93.94 99 HIS A CA 1
ATOM 769 C C . HIS A 1 99 ? -18.110 -17.143 37.496 1.00 93.94 99 HIS A C 1
ATOM 771 O O . HIS A 1 99 ? -18.030 -16.488 36.461 1.00 93.94 99 HIS A O 1
ATOM 777 N N . PRO A 1 100 ? -18.696 -18.360 37.495 1.00 92.88 100 PRO A N 1
ATOM 778 C CA . PRO A 1 100 ? -19.075 -19.089 36.272 1.00 92.88 100 PRO A CA 1
ATOM 779 C C . PRO A 1 100 ? -20.109 -18.393 35.388 1.00 92.88 100 PRO A C 1
ATOM 781 O O . PRO A 1 100 ? -20.267 -18.726 34.218 1.00 92.88 100 PRO A O 1
ATOM 784 N N . ASN A 1 101 ? -20.786 -17.388 35.933 1.00 94.12 101 ASN A N 1
ATOM 785 C CA . ASN A 1 101 ? -21.726 -16.562 35.192 1.00 94.12 101 ASN A CA 1
ATOM 786 C C . ASN A 1 101 ? -21.053 -15.370 34.480 1.00 94.12 101 ASN A C 1
ATOM 788 O O . ASN A 1 101 ? -21.758 -14.576 33.859 1.00 94.12 101 ASN A O 1
ATOM 792 N N . ARG A 1 102 ? -19.725 -15.211 34.597 1.00 95.44 102 ARG A N 1
ATOM 793 C CA . ARG A 1 102 ? -18.923 -14.217 33.872 1.00 95.44 102 ARG A CA 1
ATOM 794 C C . ARG A 1 102 ? -18.294 -14.852 32.646 1.00 95.44 102 ARG A C 1
ATOM 796 O O . ARG A 1 102 ? -17.313 -15.592 32.739 1.00 95.44 102 ARG A O 1
ATOM 803 N N . LYS A 1 103 ? -18.877 -14.5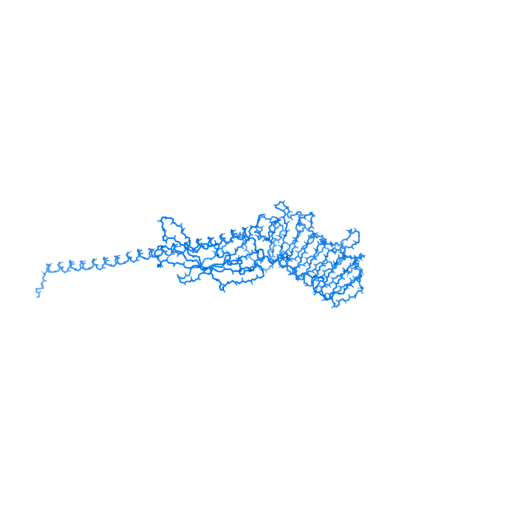54 31.495 1.00 97.31 103 LYS A N 1
ATOM 804 C CA . LYS A 1 103 ? -18.503 -15.153 30.216 1.00 97.31 103 LYS A CA 1
ATOM 805 C C . LYS A 1 103 ? -18.803 -14.214 29.064 1.00 97.31 103 LYS A C 1
ATOM 807 O O . LYS A 1 103 ? -19.647 -13.327 29.201 1.00 97.31 103 LYS A O 1
ATOM 812 N N . PHE A 1 104 ? -18.155 -14.441 27.934 1.00 97.56 104 PHE A N 1
ATOM 813 C CA . PHE A 1 104 ? -18.558 -13.839 26.671 1.00 97.56 104 PHE A CA 1
ATOM 814 C C . PHE A 1 104 ? -19.001 -14.913 25.682 1.00 97.56 104 PHE A C 1
ATOM 816 O O . PHE A 1 104 ? -18.527 -16.048 25.728 1.00 97.56 104 PHE A O 1
ATOM 823 N N . LEU A 1 105 ? -19.937 -14.533 24.816 1.00 97.50 105 LEU A N 1
ATOM 824 C CA . LEU A 1 105 ? -20.391 -15.335 23.687 1.00 97.50 105 LEU A CA 1
ATOM 825 C C . LEU A 1 105 ? -19.908 -14.689 22.395 1.00 97.50 105 LEU A C 1
ATOM 827 O O . LEU A 1 105 ? -20.063 -13.476 22.245 1.00 97.50 105 LEU A O 1
ATOM 831 N N . ILE A 1 106 ? -19.382 -15.482 21.471 1.00 97.06 106 ILE A N 1
ATOM 832 C CA . ILE A 1 106 ? -18.932 -15.025 20.155 1.00 97.06 106 ILE A CA 1
ATOM 833 C C . ILE A 1 106 ? -19.927 -15.544 19.124 1.00 97.06 106 ILE A C 1
ATOM 835 O O . ILE A 1 106 ? -20.204 -16.736 19.075 1.00 97.06 106 ILE A O 1
ATOM 839 N N . LYS A 1 107 ? -20.517 -14.645 18.333 1.00 96.69 107 LYS A N 1
ATOM 840 C CA . LYS A 1 107 ? -21.475 -15.008 17.284 1.00 96.69 107 LYS A CA 1
ATOM 841 C C . LYS A 1 107 ? -21.049 -14.407 15.948 1.00 96.69 107 LYS A C 1
ATOM 843 O O . LYS A 1 107 ? -21.223 -13.198 15.771 1.00 96.69 107 LYS A O 1
ATOM 848 N N . PRO A 1 108 ? -20.500 -15.199 15.016 1.00 94.06 108 PRO A N 1
ATOM 849 C CA . PRO A 1 108 ? -20.168 -14.699 13.690 1.00 94.06 108 PRO A CA 1
ATOM 850 C C . PRO A 1 108 ? -21.428 -14.253 12.934 1.00 94.06 108 PRO A C 1
ATOM 852 O O . PRO A 1 108 ? -22.494 -14.862 13.049 1.00 94.06 108 PRO A O 1
ATOM 855 N N . LYS A 1 109 ? -21.309 -13.174 12.156 1.00 92.81 109 LYS A N 1
ATOM 856 C CA . LYS A 1 109 ? -22.332 -12.700 11.215 1.00 92.81 109 LYS A CA 1
ATOM 857 C C . LYS A 1 109 ? -21.966 -13.153 9.808 1.00 92.81 109 LYS A C 1
ATOM 859 O O . LYS A 1 109 ? -21.281 -12.441 9.079 1.00 92.81 109 LYS A O 1
ATOM 864 N N . THR A 1 110 ? -22.455 -14.330 9.433 1.00 81.94 110 THR A N 1
ATOM 865 C CA . THR A 1 110 ? -22.201 -14.961 8.126 1.00 81.94 110 THR A CA 1
ATOM 866 C C . THR A 1 110 ? -22.660 -14.112 6.942 1.00 81.94 110 THR A C 1
ATOM 868 O O . THR A 1 110 ? -22.052 -14.162 5.882 1.00 81.94 110 THR A O 1
ATOM 871 N N . ASP A 1 111 ? -23.693 -13.288 7.125 1.00 82.31 111 ASP A N 1
ATOM 872 C CA . ASP A 1 111 ? -24.292 -12.501 6.040 1.00 82.31 111 ASP A CA 1
ATOM 873 C C . ASP A 1 111 ? -23.453 -11.268 5.635 1.00 82.31 111 ASP A C 1
ATOM 875 O O . ASP A 1 111 ? -23.769 -10.616 4.643 1.00 82.31 111 ASP A O 1
ATOM 879 N N . ASN A 1 112 ? -22.395 -10.940 6.389 1.00 69.38 112 ASN A N 1
ATOM 880 C CA . ASN A 1 112 ? -21.613 -9.707 6.239 1.00 69.38 112 ASN A CA 1
ATOM 881 C C . ASN A 1 112 ? -20.129 -9.969 5.943 1.00 69.38 112 ASN A C 1
ATOM 883 O O . ASN A 1 112 ? -19.269 -9.210 6.392 1.00 69.38 112 ASN A O 1
ATOM 887 N N . VAL A 1 113 ? -19.817 -11.037 5.208 1.00 75.38 113 VAL A N 1
ATOM 888 C CA . VAL A 1 113 ? -18.462 -11.241 4.685 1.00 75.38 113 VAL A CA 1
ATOM 889 C C . VAL A 1 113 ? -18.326 -10.430 3.401 1.00 75.38 113 VAL A C 1
ATOM 891 O O . VAL A 1 113 ? -18.927 -10.765 2.381 1.00 75.38 113 VAL A O 1
ATOM 894 N N . THR A 1 114 ? -17.572 -9.333 3.454 1.00 72.12 114 THR A N 1
ATOM 895 C CA . THR A 1 114 ? -17.234 -8.546 2.259 1.00 72.12 114 THR A CA 1
ATOM 896 C C . THR A 1 114 ? -15.788 -8.782 1.874 1.00 72.12 114 THR A C 1
ATOM 898 O O . THR A 1 114 ? -14.910 -8.835 2.741 1.00 72.12 114 THR A O 1
ATOM 901 N N . THR A 1 115 ? -15.559 -8.880 0.572 1.00 69.19 115 THR A N 1
ATOM 902 C CA . THR A 1 115 ? -14.254 -9.126 -0.031 1.00 69.19 115 THR A CA 1
ATOM 903 C C . THR A 1 115 ? -13.884 -7.916 -0.868 1.00 69.19 115 THR A C 1
ATOM 905 O O . THR A 1 115 ? -14.543 -7.654 -1.874 1.00 69.19 115 THR A O 1
ATOM 908 N N . ASP A 1 116 ? -12.857 -7.193 -0.446 1.00 68.06 116 ASP A N 1
ATOM 909 C CA . ASP A 1 116 ? -12.183 -6.191 -1.276 1.00 68.06 116 ASP A CA 1
ATOM 910 C C . ASP A 1 116 ? -10.811 -6.773 -1.650 1.00 68.06 116 ASP A C 1
ATOM 912 O O . ASP A 1 116 ? -10.304 -7.592 -0.887 1.00 68.06 116 ASP A O 1
ATOM 916 N N . ASP A 1 117 ? -10.224 -6.396 -2.790 1.00 59.81 117 ASP A N 1
ATOM 917 C CA . ASP A 1 117 ? -8.965 -6.935 -3.347 1.00 59.81 117 ASP A CA 1
ATOM 918 C C . ASP A 1 117 ? -7.884 -7.222 -2.264 1.00 59.81 117 ASP A C 1
ATOM 920 O O . ASP A 1 117 ? -7.150 -6.325 -1.854 1.00 59.81 117 ASP A O 1
ATOM 924 N N . ASN A 1 118 ? -7.800 -8.478 -1.789 1.00 65.00 118 ASN A N 1
ATOM 925 C CA . ASN A 1 118 ? -6.913 -9.035 -0.734 1.00 65.00 118 ASN A CA 1
ATOM 926 C C . ASN A 1 118 ? -7.313 -8.883 0.749 1.00 65.00 118 ASN A C 1
ATOM 928 O O . ASN A 1 118 ? -6.526 -9.225 1.642 1.00 65.00 118 ASN A O 1
ATOM 932 N N . THR A 1 119 ? -8.526 -8.427 1.052 1.00 69.12 119 THR A N 1
ATOM 933 C CA . THR A 1 119 ? -9.018 -8.299 2.431 1.00 69.12 119 THR A CA 1
ATOM 934 C C . THR A 1 119 ? -10.399 -8.925 2.602 1.00 69.12 119 THR A C 1
ATOM 936 O O . THR A 1 119 ? -11.344 -8.640 1.866 1.00 69.12 119 THR A O 1
ATOM 939 N N . MET A 1 120 ? -10.532 -9.782 3.614 1.00 82.19 120 MET A N 1
ATOM 940 C CA . MET A 1 120 ? -11.824 -10.281 4.080 1.00 82.19 120 MET A CA 1
ATOM 941 C C . MET A 1 120 ? -12.217 -9.508 5.327 1.00 82.19 120 MET A C 1
ATOM 943 O O . MET A 1 120 ? -11.490 -9.508 6.319 1.00 82.19 120 MET A O 1
ATOM 947 N N . LYS A 1 121 ? -13.395 -8.892 5.319 1.00 86.81 121 LYS A N 1
ATOM 948 C CA . LYS A 1 121 ? -13.981 -8.313 6.531 1.00 86.81 121 LYS A CA 1
ATOM 949 C C . LYS A 1 121 ? -14.988 -9.300 7.101 1.00 86.81 121 LYS A C 1
ATOM 951 O O . LYS A 1 121 ? -15.974 -9.619 6.444 1.00 86.81 121 LYS A O 1
ATOM 956 N N . VAL A 1 122 ? -14.743 -9.770 8.319 1.00 89.75 122 VAL A N 1
ATOM 957 C CA . VAL A 1 122 ? -15.657 -10.631 9.080 1.00 89.75 122 VAL A CA 1
ATOM 958 C C . VAL A 1 122 ? -16.233 -9.860 10.257 1.00 89.75 122 VAL A C 1
ATOM 960 O O . VAL A 1 122 ? -15.523 -9.140 10.957 1.00 89.75 122 VAL A O 1
ATOM 963 N N . GLN A 1 123 ? -17.535 -10.003 10.491 1.00 92.25 123 GLN A N 1
ATOM 964 C CA . GLN A 1 123 ? -18.210 -9.357 11.613 1.00 92.25 123 GLN A CA 1
ATOM 965 C C . GLN A 1 123 ? -18.599 -10.366 12.689 1.00 92.25 123 GLN A C 1
ATOM 967 O O . GLN A 1 123 ? -19.110 -11.443 12.388 1.00 92.25 123 GLN A O 1
ATOM 972 N N . PHE A 1 124 ? -18.437 -9.978 13.953 1.00 94.38 124 PHE A N 1
ATOM 973 C CA . PHE A 1 124 ? -18.860 -10.760 15.113 1.00 94.38 124 PHE A CA 1
ATOM 974 C C . PHE A 1 124 ? -19.729 -9.918 16.042 1.00 94.38 124 PHE A C 1
ATOM 976 O O . PHE A 1 124 ? -19.420 -8.756 16.305 1.00 94.38 124 PHE A O 1
ATOM 983 N N . ASP A 1 125 ? -20.774 -10.526 16.597 1.00 96.81 125 ASP A N 1
ATOM 984 C CA . ASP A 1 125 ? -21.432 -10.035 17.803 1.00 96.81 125 ASP A CA 1
ATOM 985 C C . ASP A 1 125 ? -20.812 -10.711 19.027 1.00 96.81 125 ASP A C 1
ATOM 987 O O . ASP A 1 125 ? -20.950 -11.919 19.232 1.00 96.81 125 ASP A O 1
ATOM 991 N N . ILE A 1 126 ? -20.159 -9.913 19.866 1.00 97.31 126 ILE A N 1
ATOM 992 C CA . ILE A 1 126 ? -19.570 -10.345 21.128 1.00 97.31 126 ILE A CA 1
ATOM 993 C C . ILE A 1 126 ? -20.499 -9.941 22.267 1.00 97.31 126 ILE A C 1
ATOM 995 O O . ILE A 1 126 ? -20.732 -8.755 22.496 1.00 97.31 126 ILE A O 1
ATOM 999 N N . ILE A 1 127 ? -21.044 -10.914 22.994 1.00 97.38 127 ILE A N 1
ATOM 1000 C CA . ILE A 1 127 ? -22.006 -10.677 24.075 1.00 97.38 127 ILE A CA 1
ATOM 1001 C C . ILE A 1 127 ? -21.329 -10.946 25.414 1.00 97.38 127 ILE A C 1
ATOM 1003 O O . ILE A 1 127 ? -21.186 -12.100 25.809 1.00 97.38 127 ILE A O 1
ATOM 1007 N N . GLY A 1 128 ? -20.945 -9.895 26.135 1.00 97.00 128 GLY A N 1
ATOM 1008 C CA . GLY A 1 128 ? -20.435 -10.009 27.499 1.00 97.00 128 GLY A CA 1
ATOM 1009 C C . GLY A 1 128 ? -21.566 -10.160 28.513 1.00 97.00 128 GLY A C 1
ATOM 1010 O O . GLY A 1 128 ? -22.544 -9.410 28.466 1.00 97.00 128 GLY A O 1
ATOM 1011 N N . GLN A 1 129 ? -21.442 -11.122 29.428 1.00 96.56 129 GLN A N 1
ATOM 1012 C CA . GLN A 1 129 ? -22.421 -11.431 30.472 1.00 96.56 129 GLN A CA 1
ATOM 1013 C C . GLN A 1 129 ? -21.763 -11.371 31.861 1.00 96.56 129 GLN A C 1
ATOM 1015 O O . GLN A 1 129 ? -20.774 -12.059 32.100 1.00 96.56 129 GLN A O 1
ATOM 1020 N N . ASP A 1 130 ? -22.333 -10.583 32.783 1.00 94.44 130 ASP A N 1
ATOM 1021 C CA . ASP A 1 130 ? -21.931 -10.523 34.203 1.00 94.44 130 ASP A CA 1
ATOM 1022 C C . ASP A 1 130 ? -23.104 -10.937 35.109 1.00 94.44 130 ASP A C 1
ATOM 1024 O O . ASP A 1 130 ? -23.967 -10.129 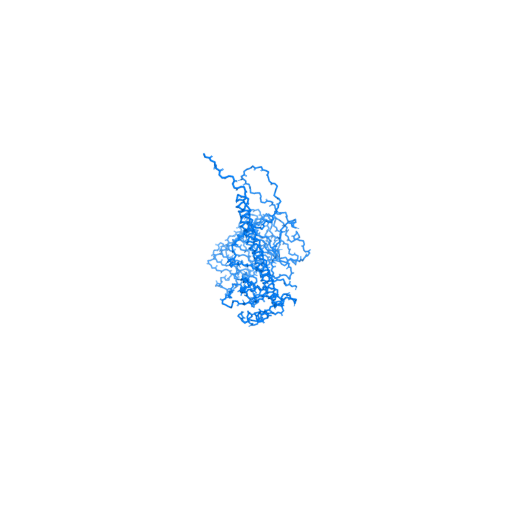35.470 1.00 94.44 130 ASP A O 1
ATOM 1028 N N . GLY A 1 131 ? -23.158 -12.226 35.459 1.00 89.06 131 GLY A N 1
ATOM 1029 C CA . GLY A 1 131 ? -24.213 -12.789 36.306 1.00 89.06 131 GLY A CA 1
ATOM 1030 C C . GLY A 1 131 ? -25.377 -13.373 35.501 1.00 89.06 131 GLY A C 1
ATOM 1031 O O . GLY A 1 131 ? -25.175 -14.041 34.489 1.00 89.06 131 GLY A O 1
ATOM 1032 N N . ASP A 1 132 ? -26.612 -13.166 35.957 1.00 78.75 132 ASP A N 1
ATOM 1033 C CA . ASP A 1 132 ? -27.801 -13.675 35.263 1.00 78.75 132 ASP A CA 1
ATOM 1034 C C . ASP A 1 132 ? -27.968 -13.021 33.875 1.00 78.75 132 ASP A C 1
ATOM 1036 O O . ASP A 1 132 ? -27.610 -11.858 33.681 1.00 78.75 132 ASP A O 1
ATOM 1040 N N . HIS A 1 133 ? -28.596 -13.728 32.920 1.00 70.88 133 HIS A N 1
ATOM 1041 C CA . HIS A 1 133 ? -28.784 -13.326 31.505 1.00 70.88 133 HIS A CA 1
ATOM 1042 C C . HIS A 1 133 ? -29.440 -11.951 31.254 1.00 70.88 133 HIS A C 1
ATOM 1044 O O . HIS A 1 133 ? -29.647 -11.556 30.112 1.00 70.88 133 HIS A O 1
ATOM 1050 N N . ARG A 1 134 ? -29.827 -11.216 32.298 1.00 79.25 134 ARG A N 1
ATOM 1051 C CA . ARG A 1 134 ? -30.386 -9.863 32.196 1.00 79.25 134 ARG A CA 1
ATOM 1052 C C . ARG A 1 134 ? -29.314 -8.788 32.019 1.00 79.25 134 ARG A C 1
ATOM 1054 O O . ARG A 1 134 ? -29.647 -7.679 31.611 1.00 79.25 134 ARG A O 1
ATOM 1061 N N . ASN A 1 135 ? -28.062 -9.112 32.328 1.00 84.88 135 ASN A N 1
ATOM 1062 C CA . ASN A 1 135 ? -26.945 -8.177 32.337 1.00 84.88 135 ASN A CA 1
ATOM 1063 C C . ASN A 1 135 ? -25.973 -8.496 31.204 1.00 84.88 135 ASN A C 1
ATOM 1065 O O . ASN A 1 135 ? -24.854 -8.954 31.435 1.00 84.88 135 ASN A O 1
ATOM 1069 N N . THR A 1 136 ? -26.436 -8.288 29.975 1.00 92.06 136 THR A N 1
ATOM 1070 C CA . THR A 1 136 ? -25.639 -8.533 28.774 1.00 92.06 136 THR A CA 1
ATOM 1071 C C . THR A 1 136 ? -25.327 -7.238 28.043 1.00 92.06 136 THR A C 1
ATOM 1073 O O . THR A 1 136 ? -26.177 -6.344 27.954 1.00 92.06 136 THR A O 1
ATOM 1076 N N . LYS A 1 137 ? -24.135 -7.158 27.457 1.00 94.88 137 LYS A N 1
ATOM 1077 C CA . LYS A 1 137 ? -23.772 -6.122 26.490 1.00 94.88 137 LYS A CA 1
ATOM 1078 C C . LYS A 1 137 ? -23.235 -6.757 25.222 1.00 94.88 137 LYS A C 1
ATOM 1080 O O . LYS A 1 137 ? -22.341 -7.587 25.289 1.00 94.88 137 LYS A O 1
ATOM 1085 N N . THR A 1 138 ? -23.813 -6.359 24.094 1.00 95.94 138 THR A N 1
ATOM 1086 C CA . THR A 1 138 ? -23.384 -6.788 22.764 1.00 95.94 138 THR A CA 1
ATOM 1087 C C . THR A 1 138 ? -22.491 -5.715 22.164 1.00 95.94 138 THR A C 1
ATOM 1089 O O . THR A 1 138 ? -22.885 -4.549 22.115 1.00 95.94 138 THR A O 1
ATOM 1092 N N . LEU A 1 139 ? -21.316 -6.119 21.702 1.00 94.50 139 LEU A N 1
ATOM 1093 C CA . LEU A 1 139 ? -20.397 -5.327 20.902 1.00 94.50 139 LEU A CA 1
ATOM 1094 C C . LEU A 1 139 ? -20.320 -5.967 19.517 1.00 94.50 139 LEU A C 1
ATOM 1096 O O . LEU A 1 139 ? -20.048 -7.160 19.417 1.00 94.50 139 LEU A O 1
ATOM 1100 N N . THR A 1 140 ? -20.560 -5.193 18.463 1.00 94.50 140 THR A N 1
ATOM 1101 C CA . THR A 1 140 ? -20.310 -5.658 17.096 1.00 94.50 140 THR A CA 1
ATOM 1102 C C . THR A 1 140 ? -18.911 -5.210 16.698 1.00 94.50 140 THR A C 1
ATOM 1104 O O . THR A 1 140 ? -18.605 -4.021 16.764 1.00 94.50 140 THR A O 1
ATOM 1107 N N . THR A 1 141 ? -18.064 -6.157 16.312 1.00 90.81 141 THR A N 1
ATOM 1108 C CA . THR A 1 141 ? -16.700 -5.883 15.851 1.00 90.81 141 THR A CA 1
ATOM 1109 C C . THR A 1 141 ? -16.534 -6.376 14.423 1.00 90.81 141 THR A C 1
ATOM 1111 O O . THR A 1 141 ? -17.019 -7.457 14.082 1.00 90.81 141 THR A O 1
ATOM 1114 N N . THR A 1 142 ? -15.866 -5.573 13.599 1.00 90.12 142 THR A N 1
ATOM 1115 C CA . THR A 1 142 ? -15.436 -5.957 12.254 1.00 90.12 142 THR A CA 1
ATOM 1116 C C . THR A 1 142 ? -13.940 -6.219 12.316 1.00 90.12 142 THR A C 1
ATOM 1118 O O . THR A 1 142 ? -13.177 -5.346 12.732 1.00 90.12 142 THR A O 1
ATOM 1121 N N . MET A 1 143 ? -13.525 -7.417 11.921 1.00 88.62 143 MET A N 1
ATOM 1122 C CA . MET A 1 143 ? -12.121 -7.790 11.809 1.00 88.62 143 MET A CA 1
ATOM 1123 C C . MET A 1 143 ? -11.765 -7.928 10.338 1.00 88.62 143 MET A C 1
ATOM 1125 O O . MET A 1 143 ? -12.458 -8.604 9.582 1.00 88.62 143 MET A O 1
ATOM 1129 N N . GLU A 1 144 ? -10.695 -7.255 9.944 1.00 85.00 144 GLU A N 1
ATOM 1130 C CA . GLU A 1 144 ? -10.139 -7.328 8.600 1.00 85.00 144 GLU A CA 1
ATOM 1131 C C . GLU A 1 144 ? -9.005 -8.353 8.602 1.00 85.00 144 GLU A C 1
ATOM 1133 O O . GLU A 1 144 ? -8.012 -8.177 9.305 1.00 85.00 144 GLU A O 1
ATOM 1138 N N . ILE A 1 145 ? -9.176 -9.435 7.851 1.00 81.94 145 ILE A N 1
ATOM 1139 C CA . ILE A 1 145 ? -8.175 -10.473 7.638 1.00 81.94 145 ILE A CA 1
ATOM 1140 C C . ILE A 1 145 ? -7.477 -10.139 6.319 1.00 81.94 145 ILE A C 1
ATOM 1142 O O . ILE A 1 145 ? -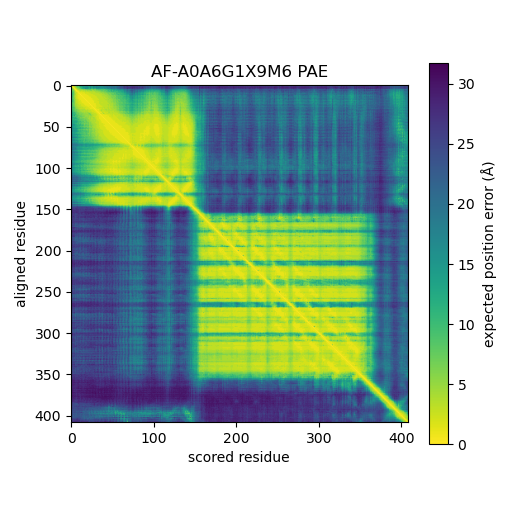8.106 -10.145 5.257 1.00 81.94 145 ILE A O 1
ATOM 1146 N N . ARG A 1 146 ? -6.191 -9.793 6.410 1.00 71.56 146 ARG A N 1
ATOM 1147 C CA . ARG A 1 146 ? -5.305 -9.489 5.277 1.00 71.56 146 ARG A CA 1
ATOM 1148 C C . ARG A 1 146 ? -4.413 -10.691 4.982 1.00 71.56 146 ARG A C 1
ATOM 1150 O O . ARG A 1 146 ? -4.106 -11.448 5.898 1.00 71.56 146 ARG A O 1
ATOM 1157 N N . GLY A 1 147 ? -3.970 -10.831 3.736 1.00 61.47 147 GLY A N 1
ATOM 1158 C CA . GLY A 1 147 ? -3.103 -11.944 3.327 1.00 61.47 147 GLY A CA 1
ATOM 1159 C C . GLY A 1 147 ? -3.869 -13.148 2.785 1.00 61.47 147 GLY A C 1
ATOM 1160 O O . GLY A 1 147 ? -3.352 -14.258 2.775 1.00 61.47 147 GLY A O 1
ATOM 1161 N N . LEU A 1 148 ? -5.102 -12.935 2.313 1.00 54.97 148 LEU A N 1
ATOM 1162 C CA . LEU A 1 148 ? -5.795 -13.927 1.498 1.00 54.97 148 LEU A CA 1
ATOM 1163 C C . LEU A 1 148 ? -5.257 -13.831 0.081 1.00 54.97 148 LEU A C 1
ATOM 1165 O O . LEU A 1 148 ? -5.878 -13.203 -0.767 1.00 54.97 148 LEU A O 1
ATOM 1169 N N . ILE A 1 149 ? -4.046 -14.353 -0.108 1.00 46.19 149 ILE A N 1
ATOM 1170 C CA . ILE A 1 149 ? -3.329 -14.347 -1.380 1.00 46.19 149 ILE A CA 1
ATOM 1171 C C . ILE A 1 149 ? -4.191 -15.113 -2.398 1.00 46.19 149 ILE A C 1
ATOM 1173 O O . ILE A 1 149 ? -4.393 -16.317 -2.222 1.00 46.19 149 ILE A O 1
ATOM 1177 N N . PRO A 1 150 ? -4.709 -14.470 -3.462 1.00 39.81 150 PRO A N 1
ATOM 1178 C CA . PRO A 1 150 ? -4.890 -15.185 -4.708 1.00 39.81 150 PRO A CA 1
ATOM 1179 C C . PRO A 1 150 ? -3.481 -15.549 -5.167 1.00 39.81 150 PRO A C 1
ATOM 1181 O O . PRO A 1 150 ? -2.664 -14.661 -5.383 1.00 39.81 150 PRO A O 1
ATOM 1184 N N . ASP A 1 151 ? -3.203 -16.848 -5.177 1.00 38.25 151 ASP A N 1
ATOM 1185 C CA . ASP A 1 151 ? -2.077 -17.520 -5.829 1.00 38.25 151 ASP A CA 1
ATOM 1186 C C . ASP A 1 151 ? -1.089 -16.577 -6.560 1.00 38.25 151 ASP A C 1
ATOM 1188 O O . ASP A 1 151 ? -1.343 -16.127 -7.674 1.00 38.25 151 ASP A O 1
ATOM 1192 N N . ASP A 1 152 ? 0.025 -16.277 -5.886 1.00 45.16 152 ASP A N 1
ATOM 1193 C CA . ASP A 1 152 ? 1.332 -15.975 -6.480 1.00 45.16 152 ASP A CA 1
ATOM 1194 C C . ASP A 1 152 ? 1.397 -14.900 -7.588 1.00 45.16 152 ASP A C 1
ATOM 1196 O O . ASP A 1 152 ? 2.002 -15.155 -8.628 1.00 45.16 152 ASP A O 1
ATOM 1200 N N . SER A 1 153 ? 0.834 -13.692 -7.401 1.00 45.25 153 SER A N 1
ATOM 1201 C CA . SER A 1 153 ? 1.147 -12.556 -8.293 1.00 45.25 153 SER A C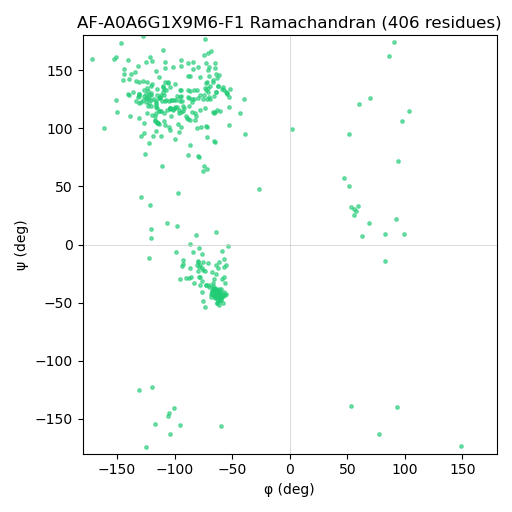A 1
ATOM 1202 C C . SER A 1 153 ? 0.808 -11.150 -7.700 1.00 45.25 153 SER A C 1
ATOM 1204 O O . SER A 1 153 ? -0.320 -10.670 -7.681 1.00 45.25 153 SER A O 1
ATOM 1206 N N . SER A 1 154 ? 1.844 -10.471 -7.189 1.00 45.34 154 SER A N 1
ATOM 1207 C CA . SER A 1 154 ? 1.969 -9.037 -6.837 1.00 45.34 154 SER A CA 1
ATOM 1208 C C . SER A 1 154 ? 1.224 -8.396 -5.648 1.00 45.34 154 SER A C 1
ATOM 1210 O O . SER A 1 154 ? 0.003 -8.293 -5.542 1.00 45.34 154 SER A O 1
ATOM 1212 N N . ASP A 1 155 ? 2.029 -7.750 -4.809 1.00 48.31 155 ASP A N 1
ATOM 1213 C CA . ASP A 1 155 ? 1.725 -6.496 -4.127 1.00 48.31 155 ASP A CA 1
ATOM 1214 C C . ASP A 1 155 ? 1.058 -5.537 -5.121 1.00 48.31 155 ASP A C 1
ATOM 1216 O O . ASP A 1 155 ? 1.755 -5.143 -6.043 1.00 48.31 155 ASP A O 1
ATOM 1220 N N . GLY A 1 156 ? -0.231 -5.198 -4.922 1.00 54.84 156 GLY A N 1
ATOM 1221 C CA . GLY A 1 156 ? -1.210 -4.464 -5.769 1.00 54.84 156 GLY A CA 1
ATOM 1222 C C . GLY A 1 156 ? -0.737 -3.443 -6.821 1.00 54.84 156 GLY A C 1
ATOM 1223 O O . GLY A 1 156 ? -1.267 -2.338 -6.917 1.00 54.84 156 GLY A O 1
ATOM 1224 N N . LEU A 1 157 ? 0.246 -3.833 -7.615 1.00 58.88 157 LEU A N 1
ATOM 1225 C CA . LEU A 1 157 ? 0.930 -3.120 -8.676 1.00 58.88 157 LEU A CA 1
ATOM 1226 C C . LEU A 1 157 ? 0.800 -3.913 -9.987 1.00 58.88 157 LEU A C 1
ATOM 1228 O O . LEU A 1 157 ? 1.087 -3.354 -11.049 1.00 58.88 157 LEU A O 1
ATOM 1232 N N . GLU A 1 158 ? 0.344 -5.178 -9.965 1.00 58.62 158 GLU A N 1
ATOM 1233 C CA . GLU A 1 158 ? -0.052 -5.854 -11.204 1.00 58.62 158 GLU A CA 1
ATOM 1234 C C . GLU A 1 158 ? -1.163 -5.095 -11.907 1.00 58.62 158 GLU A C 1
ATOM 1236 O O . GLU A 1 158 ? -2.128 -4.617 -11.313 1.00 58.62 158 GLU A O 1
ATOM 1241 N N . GLY A 1 159 ? -0.974 -4.939 -13.213 1.00 66.25 159 GLY A N 1
ATOM 1242 C CA . GLY A 1 159 ? -1.818 -4.111 -14.061 1.00 66.25 159 GLY A CA 1
ATOM 1243 C C . GLY A 1 159 ? -1.473 -2.618 -14.049 1.00 66.25 159 GLY A C 1
ATOM 1244 O O . GLY A 1 159 ? -1.899 -1.912 -14.965 1.00 66.25 159 GLY A O 1
ATOM 1245 N N . LEU A 1 160 ? -0.670 -2.104 -13.100 1.00 75.25 160 LEU A N 1
ATOM 1246 C CA . LEU A 1 160 ? -0.182 -0.715 -13.180 1.00 75.25 160 LEU A CA 1
ATOM 1247 C C . LEU A 1 160 ? 0.878 -0.552 -14.268 1.00 75.25 160 LEU A C 1
ATOM 1249 O O . LEU A 1 160 ? 0.940 0.485 -14.934 1.00 75.25 160 LEU A O 1
ATOM 1253 N N . PHE A 1 161 ? 1.705 -1.574 -14.471 1.00 84.25 161 PHE A N 1
ATOM 1254 C CA . PHE A 1 161 ? 2.750 -1.575 -15.486 1.00 84.25 161 PHE A CA 1
ATOM 1255 C C . PHE A 1 161 ? 2.344 -2.477 -16.650 1.00 84.25 161 PHE A C 1
ATOM 1257 O O . PHE A 1 161 ? 1.771 -3.537 -16.424 1.00 84.25 161 PHE A O 1
ATOM 1264 N N . PRO A 1 162 ? 2.595 -2.059 -17.900 1.00 81.62 162 PRO A N 1
ATOM 1265 C CA . PRO A 1 162 ? 2.116 -2.798 -19.052 1.00 81.62 162 PRO A CA 1
ATOM 1266 C C . PRO A 1 162 ? 2.938 -4.076 -19.231 1.00 81.62 162 PRO A C 1
ATOM 1268 O O . PRO A 1 162 ? 4.172 -4.015 -19.223 1.00 81.62 162 PRO A O 1
ATOM 1271 N N . ASP A 1 163 ? 2.266 -5.198 -19.477 1.00 82.44 163 ASP A N 1
ATOM 1272 C CA . ASP A 1 163 ? 2.908 -6.440 -19.889 1.00 82.44 163 ASP A CA 1
ATOM 1273 C C . ASP A 1 163 ? 2.631 -6.765 -21.359 1.00 82.44 163 ASP A C 1
ATOM 1275 O O . ASP A 1 163 ? 1.680 -6.294 -21.991 1.00 82.44 163 ASP A O 1
ATOM 1279 N N . LEU A 1 164 ? 3.515 -7.573 -21.953 1.00 72.50 164 LEU A N 1
ATOM 1280 C CA . LEU A 1 164 ? 3.466 -7.863 -23.390 1.00 72.50 164 LEU A CA 1
ATOM 1281 C C . LEU A 1 164 ? 2.193 -8.618 -23.817 1.00 72.50 164 LEU A C 1
ATOM 1283 O O . LEU A 1 164 ? 1.866 -8.618 -25.001 1.00 72.50 164 LEU A O 1
ATOM 1287 N N . GLY A 1 165 ? 1.471 -9.235 -22.878 1.00 77.44 165 GLY A N 1
ATOM 1288 C CA . GLY A 1 165 ? 0.216 -9.943 -23.143 1.00 77.44 165 GLY A CA 1
ATOM 1289 C C . GLY A 1 165 ? -1.020 -9.046 -23.277 1.00 77.44 165 GLY A C 1
ATOM 1290 O O . GLY A 1 165 ? -2.039 -9.517 -23.778 1.00 77.44 165 GLY A O 1
ATOM 1291 N N . ASP A 1 166 ? -0.936 -7.777 -22.870 1.00 78.12 166 ASP A N 1
ATOM 1292 C CA . ASP A 1 166 ? -2.131 -6.960 -22.608 1.00 78.12 166 ASP A CA 1
ATOM 1293 C C . ASP A 1 166 ? -2.593 -6.117 -23.806 1.00 78.12 166 ASP A C 1
ATOM 1295 O O . ASP A 1 166 ? -3.734 -5.651 -23.845 1.00 78.12 166 ASP A O 1
ATOM 1299 N N . PHE A 1 167 ? -1.717 -5.896 -24.791 1.00 86.94 167 PHE A N 1
ATOM 1300 C CA . PHE A 1 167 ? -1.936 -4.925 -25.863 1.00 86.94 167 PHE A CA 1
ATOM 1301 C C . PHE A 1 167 ? -1.451 -5.423 -27.230 1.00 86.94 167 PHE A C 1
ATOM 1303 O O . PHE A 1 167 ? -0.565 -6.270 -27.332 1.00 86.94 167 PHE A O 1
ATOM 1310 N N . ASP A 1 168 ? -1.989 -4.832 -28.299 1.00 90.56 168 ASP A N 1
ATOM 1311 C CA . ASP A 1 168 ? -1.438 -4.971 -29.649 1.00 90.56 168 ASP A CA 1
ATOM 1312 C C . ASP A 1 168 ? -0.196 -4.071 -29.787 1.00 90.56 168 ASP A C 1
ATOM 1314 O O . ASP A 1 168 ? -0.299 -2.850 -29.950 1.00 90.56 168 ASP A O 1
ATOM 1318 N N . TRP A 1 169 ? 0.989 -4.677 -29.693 1.00 91.19 169 TRP A N 1
ATOM 1319 C CA . TRP A 1 169 ? 2.273 -3.973 -29.701 1.00 91.19 169 TRP A CA 1
ATOM 1320 C C . TRP A 1 169 ? 2.816 -3.728 -31.117 1.00 91.19 169 TRP A C 1
ATOM 1322 O O . TRP A 1 169 ? 2.929 -4.650 -31.926 1.00 91.19 169 TRP A O 1
ATOM 1332 N N . GLU A 1 170 ? 3.239 -2.493 -31.402 1.00 93.75 170 GLU A N 1
ATOM 1333 C CA . GLU A 1 170 ? 4.158 -2.201 -32.507 1.00 93.75 170 GLU A CA 1
ATOM 1334 C C . GLU A 1 170 ? 5.578 -2.524 -32.029 1.00 93.75 170 GLU A C 1
ATOM 1336 O O . GLU A 1 170 ? 6.188 -1.750 -31.289 1.00 93.75 170 GLU A O 1
ATOM 1341 N N . GLU A 1 171 ? 6.093 -3.692 -32.418 1.00 94.12 171 GLU A N 1
ATOM 1342 C CA . GLU A 1 171 ? 7.490 -4.045 -32.168 1.00 94.12 171 GLU A CA 1
ATOM 1343 C C . GLU A 1 171 ? 8.409 -3.215 -33.071 1.00 94.12 171 GLU A C 1
ATOM 1345 O O . GLU A 1 171 ? 8.282 -3.221 -34.301 1.00 94.12 171 GLU A O 1
ATOM 1350 N N . VAL A 1 172 ? 9.364 -2.519 -32.460 1.00 91.25 172 VAL A N 1
ATOM 1351 C CA . VAL A 1 172 ? 10.395 -1.763 -33.164 1.00 91.25 172 VAL A CA 1
ATOM 1352 C C . VAL A 1 172 ? 11.781 -2.216 -32.730 1.00 91.25 172 VAL A C 1
ATOM 1354 O O . VAL A 1 172 ? 12.082 -2.356 -31.546 1.00 91.25 172 VAL A O 1
ATOM 1357 N N . ASN A 1 173 ? 12.649 -2.399 -33.722 1.00 88.06 173 ASN A N 1
ATOM 1358 C CA . ASN A 1 173 ? 14.067 -2.678 -33.495 1.00 88.06 173 ASN A CA 1
ATOM 1359 C C . ASN A 1 173 ? 14.881 -1.385 -33.354 1.00 88.06 173 ASN A C 1
ATOM 1361 O O . ASN A 1 173 ? 15.891 -1.353 -32.669 1.00 88.06 173 ASN A O 1
ATOM 1365 N N . GLU A 1 174 ? 14.436 -0.307 -33.998 1.00 87.00 174 GLU A N 1
ATOM 1366 C CA . GLU A 1 174 ? 15.062 1.009 -33.924 1.00 87.00 174 GLU A CA 1
ATOM 1367 C C . GLU A 1 174 ? 13.965 2.069 -33.843 1.00 87.00 174 GLU A C 1
ATOM 1369 O O . GLU A 1 174 ? 12.915 1.949 -34.481 1.00 87.00 174 GLU A O 1
ATOM 1374 N N . LEU A 1 175 ? 14.205 3.118 -33.058 1.00 85.69 175 LEU A N 1
ATOM 1375 C CA . LEU A 1 175 ? 13.264 4.222 -32.950 1.00 85.69 175 LEU A CA 1
ATOM 1376 C C . LEU A 1 175 ? 13.469 5.182 -34.127 1.00 85.69 175 LEU A C 1
ATOM 1378 O O . LEU A 1 175 ? 14.505 5.839 -34.226 1.00 85.69 175 LEU A O 1
ATOM 1382 N N . ASP A 1 176 ? 12.478 5.260 -35.017 1.00 80.69 176 ASP A N 1
ATOM 1383 C CA . ASP A 1 176 ? 12.523 6.151 -36.177 1.00 80.69 176 ASP A CA 1
ATOM 1384 C C . ASP A 1 176 ? 12.402 7.634 -35.781 1.00 80.69 176 ASP A C 1
ATOM 1386 O O . ASP A 1 176 ? 11.687 8.031 -34.853 1.00 80.69 176 ASP A O 1
ATOM 1390 N N . LYS A 1 177 ? 13.117 8.465 -36.530 1.00 78.06 177 LYS A N 1
ATOM 1391 C CA . LYS A 1 177 ? 13.403 9.861 -36.224 1.00 78.06 177 LYS A CA 1
ATOM 1392 C C . LYS A 1 177 ? 12.148 10.713 -36.333 1.00 78.06 177 LYS A C 1
ATOM 1394 O O . LYS A 1 177 ? 11.540 10.789 -37.398 1.00 78.06 177 LYS A O 1
ATOM 1399 N N . ASN A 1 178 ? 11.811 11.446 -35.271 1.00 74.81 178 ASN A N 1
ATOM 1400 C CA . ASN A 1 178 ? 10.619 12.309 -35.208 1.00 74.81 178 ASN A CA 1
ATOM 1401 C C . ASN A 1 178 ? 9.301 11.568 -35.511 1.00 74.81 178 ASN A C 1
ATOM 1403 O O . ASN A 1 178 ? 8.343 12.188 -35.979 1.00 74.81 178 ASN A O 1
ATOM 1407 N N . LYS A 1 179 ? 9.257 10.250 -35.284 1.00 82.44 179 LYS A N 1
ATOM 1408 C CA . LYS A 1 179 ? 8.038 9.464 -35.438 1.00 82.44 179 LYS A CA 1
ATOM 1409 C C . LYS A 1 179 ? 7.197 9.572 -34.168 1.00 82.44 179 LYS A C 1
ATOM 1411 O O . LYS A 1 179 ? 7.692 9.427 -33.050 1.00 82.44 179 LYS A O 1
ATOM 1416 N N . GLU A 1 180 ? 5.916 9.834 -34.373 1.00 91.00 180 GLU A N 1
ATOM 1417 C CA . GLU A 1 180 ? 4.883 9.684 -33.359 1.00 91.00 180 GLU A CA 1
ATOM 1418 C C . GLU A 1 180 ? 4.291 8.280 -33.508 1.00 91.00 180 GLU A C 1
ATOM 1420 O O . GLU A 1 180 ? 3.789 7.912 -34.575 1.00 91.00 180 GLU A O 1
ATOM 1425 N N . TYR A 1 181 ? 4.405 7.477 -32.456 1.00 91.31 181 TYR A N 1
ATOM 1426 C CA . TYR A 1 181 ? 3.831 6.141 -32.390 1.00 91.31 181 TYR A CA 1
ATOM 1427 C C . TYR A 1 181 ? 2.418 6.266 -31.832 1.00 91.31 181 TYR A C 1
ATOM 1429 O O . TYR A 1 181 ? 2.222 6.591 -30.663 1.00 91.31 181 TYR A O 1
ATOM 1437 N N . ASN A 1 182 ? 1.421 6.045 -32.688 1.00 92.31 182 ASN A N 1
ATOM 1438 C CA . ASN A 1 182 ? 0.007 6.191 -32.327 1.00 92.31 182 ASN A CA 1
ATOM 1439 C C . ASN A 1 182 ? -0.557 4.992 -31.542 1.00 92.31 182 ASN A C 1
ATOM 1441 O O . ASN A 1 182 ? -1.722 5.019 -31.155 1.00 92.31 182 ASN A O 1
ATOM 1445 N N . SER A 1 183 ? 0.247 3.950 -31.332 1.00 92.56 183 SER A N 1
ATOM 1446 C CA . SER A 1 183 ? -0.112 2.698 -30.660 1.00 92.56 183 SER A CA 1
ATOM 1447 C C . SER A 1 183 ? 0.832 2.395 -29.491 1.00 92.56 183 SER A C 1
ATOM 1449 O O . SER A 1 183 ? 1.686 3.208 -29.128 1.00 92.56 183 SER A O 1
ATOM 1451 N N . HIS A 1 184 ? 0.661 1.217 -28.888 1.00 93.69 184 HIS A N 1
ATOM 1452 C CA . HIS A 1 184 ? 1.567 0.672 -27.882 1.00 93.69 184 HIS A CA 1
ATOM 1453 C C . HIS A 1 184 ? 2.896 0.286 -28.537 1.00 93.69 184 HIS A C 1
ATOM 1455 O O . HIS A 1 184 ? 2.904 -0.291 -29.625 1.00 93.69 184 HIS A O 1
ATOM 1461 N N . LEU A 1 185 ? 4.010 0.626 -27.896 1.00 94.88 185 LEU A N 1
ATOM 1462 C CA . LEU A 1 185 ? 5.353 0.459 -28.443 1.00 94.88 185 LEU A CA 1
ATOM 1463 C C . LEU A 1 185 ? 6.132 -0.597 -27.667 1.00 94.88 185 LEU A C 1
ATOM 1465 O O . LEU A 1 185 ? 6.296 -0.477 -26.453 1.00 94.88 185 LEU A O 1
ATOM 1469 N N . TRP A 1 186 ? 6.660 -1.592 -28.374 1.00 94.88 186 TRP A N 1
ATOM 1470 C CA . TRP A 1 186 ? 7.591 -2.556 -27.803 1.00 94.88 186 TRP A CA 1
ATOM 1471 C C . TRP A 1 186 ? 8.975 -2.377 -28.425 1.00 94.88 186 TRP A C 1
ATOM 1473 O O . TRP A 1 186 ? 9.168 -2.586 -29.619 1.00 94.88 186 TRP A O 1
ATOM 1483 N N . VAL A 1 187 ? 9.948 -1.981 -27.609 1.00 93.56 187 VAL A N 1
ATOM 1484 C CA . VAL A 1 187 ? 11.353 -1.862 -28.005 1.00 93.56 187 VAL A CA 1
ATOM 1485 C C . VAL A 1 187 ? 12.061 -3.163 -27.628 1.00 93.56 187 VAL A C 1
ATOM 1487 O O . VAL A 1 187 ? 12.360 -3.404 -26.453 1.00 93.56 187 VAL A O 1
ATOM 1490 N N . SER A 1 188 ? 12.284 -4.029 -28.617 1.00 91.94 188 SER A N 1
ATOM 1491 C CA . SER A 1 188 ? 12.862 -5.365 -28.408 1.00 91.94 188 SER A CA 1
ATOM 1492 C C . SER A 1 188 ? 14.387 -5.412 -28.558 1.00 91.94 188 SER A C 1
ATOM 1494 O O . SER A 1 188 ? 15.010 -6.388 -28.137 1.00 91.94 188 SER A O 1
ATOM 1496 N N . GLN A 1 189 ? 14.996 -4.358 -29.110 1.00 93.75 189 GLN A N 1
ATOM 1497 C CA . GLN A 1 189 ? 16.443 -4.217 -29.302 1.00 93.75 189 GLN A CA 1
ATOM 1498 C C . GLN A 1 189 ? 16.977 -2.934 -28.660 1.00 93.75 189 GLN A C 1
ATOM 1500 O O . GLN A 1 189 ? 16.231 -1.980 -28.440 1.00 93.75 189 GLN A O 1
ATOM 1505 N N . GLU A 1 190 ? 18.275 -2.917 -28.359 1.00 92.69 190 GLU A N 1
ATOM 1506 C CA . GLU A 1 190 ? 18.976 -1.712 -27.911 1.00 92.69 190 GLU A CA 1
ATOM 1507 C C . GLU A 1 190 ? 18.783 -0.591 -28.933 1.00 92.69 190 GLU A C 1
ATOM 1509 O O . GLU A 1 190 ? 18.964 -0.782 -30.137 1.00 92.69 190 GLU A O 1
ATOM 1514 N N . THR A 1 191 ? 18.411 0.597 -28.463 1.00 91.50 191 THR A N 1
ATOM 1515 C CA . THR A 1 191 ? 18.067 1.704 -29.358 1.00 91.50 191 THR A CA 1
ATOM 1516 C C . THR A 1 191 ? 18.643 3.011 -28.855 1.00 91.50 191 THR A C 1
ATOM 1518 O O . THR A 1 191 ? 18.767 3.238 -27.656 1.00 91.50 191 THR A O 1
ATOM 1521 N N . THR A 1 192 ? 19.013 3.900 -29.774 1.00 89.94 192 THR A N 1
ATOM 1522 C CA . THR A 1 192 ? 19.643 5.177 -29.431 1.00 89.94 192 THR A CA 1
ATOM 1523 C C . THR A 1 192 ? 18.849 6.361 -29.969 1.00 89.94 192 THR A C 1
ATOM 1525 O O . THR A 1 192 ? 18.733 6.539 -31.180 1.00 89.94 192 THR A O 1
ATOM 1528 N N . ILE A 1 193 ? 18.421 7.260 -29.081 1.00 88.06 193 ILE A N 1
ATOM 1529 C CA . ILE A 1 193 ? 17.707 8.496 -29.428 1.00 88.06 193 ILE A CA 1
ATOM 1530 C C . ILE A 1 193 ? 18.709 9.630 -29.703 1.00 88.06 193 ILE A C 1
ATOM 1532 O O . ILE A 1 193 ? 19.318 10.180 -28.776 1.00 88.06 193 ILE A O 1
ATOM 1536 N N . LYS A 1 194 ? 18.874 10.032 -30.973 1.00 84.88 194 LYS A N 1
ATOM 1537 C CA . LYS A 1 194 ? 19.888 11.024 -31.399 1.00 84.88 194 LYS A CA 1
ATOM 1538 C C . LYS A 1 194 ? 19.265 12.359 -31.809 1.00 84.88 194 LYS A C 1
ATOM 1540 O O . LYS A 1 194 ? 18.778 12.482 -32.924 1.00 84.88 194 LYS A O 1
ATOM 1545 N N . ASN A 1 195 ? 19.390 13.395 -30.974 1.00 77.81 195 ASN A N 1
ATOM 1546 C CA . ASN A 1 195 ? 18.847 14.744 -31.216 1.00 77.81 195 ASN A CA 1
ATOM 1547 C C . ASN A 1 195 ? 17.339 14.787 -31.541 1.00 77.81 195 ASN A C 1
ATOM 1549 O O . ASN A 1 195 ? 16.902 15.650 -32.303 1.00 77.81 195 ASN A O 1
ATOM 1553 N N . GLU A 1 196 ? 16.547 13.871 -30.988 1.00 83.81 196 GLU A N 1
ATOM 1554 C CA . GLU A 1 196 ? 15.169 13.632 -31.433 1.00 83.81 196 GLU A CA 1
ATOM 1555 C C . GLU A 1 196 ? 14.187 13.506 -30.278 1.00 83.81 196 GLU A C 1
ATOM 1557 O O . GLU A 1 196 ? 14.522 13.019 -29.200 1.00 83.81 196 GLU A O 1
ATOM 1562 N N . LYS A 1 197 ? 12.950 13.933 -30.531 1.00 88.69 197 LYS A N 1
ATOM 1563 C CA . LYS A 1 197 ? 11.830 13.720 -29.621 1.00 88.69 197 LYS A CA 1
ATOM 1564 C C . LYS A 1 197 ? 10.976 12.592 -30.163 1.00 88.69 197 LYS A C 1
ATOM 1566 O O . LYS A 1 197 ? 10.519 12.664 -31.301 1.00 88.69 197 LYS A O 1
ATOM 1571 N N . ILE A 1 198 ? 10.775 11.583 -29.335 1.00 92.50 198 ILE A N 1
ATOM 1572 C CA . ILE A 1 198 ? 9.907 10.452 -29.622 1.00 92.50 198 ILE A CA 1
ATOM 1573 C C . ILE A 1 198 ? 8.663 10.605 -28.768 1.00 92.50 198 ILE A C 1
ATOM 1575 O O . ILE A 1 198 ? 8.759 10.880 -27.571 1.00 92.50 198 ILE A O 1
ATOM 1579 N N . THR A 1 199 ? 7.505 10.425 -29.389 1.00 94.19 199 THR A N 1
ATOM 1580 C CA . THR A 1 199 ? 6.221 10.435 -28.694 1.00 94.19 199 THR A CA 1
ATOM 1581 C C . THR A 1 199 ? 5.519 9.110 -28.936 1.00 94.19 199 THR A C 1
ATOM 1583 O O . THR A 1 199 ? 5.399 8.671 -30.078 1.00 94.19 199 THR A O 1
ATOM 1586 N N . VAL A 1 200 ? 5.090 8.472 -27.854 1.00 94.94 200 VAL A N 1
ATOM 1587 C CA . VAL A 1 200 ? 4.320 7.231 -27.839 1.00 94.94 200 VAL A CA 1
ATOM 1588 C C . VAL A 1 200 ? 2.974 7.556 -27.213 1.00 94.94 200 VAL A C 1
ATOM 1590 O O . VAL A 1 200 ? 2.902 7.841 -26.022 1.00 94.94 200 VAL A O 1
ATOM 1593 N N . ASN A 1 201 ? 1.909 7.537 -28.010 1.00 92.38 201 ASN A N 1
ATOM 1594 C CA . ASN A 1 201 ? 0.562 7.878 -27.548 1.00 92.38 201 ASN A CA 1
ATOM 1595 C C . ASN A 1 201 ? -0.075 6.761 -26.699 1.00 92.38 201 ASN A C 1
ATOM 1597 O O . ASN A 1 201 ? -1.062 7.012 -26.011 1.00 92.38 201 ASN A O 1
ATOM 1601 N N . GLY A 1 202 ? 0.487 5.547 -26.730 1.00 92.25 202 GLY A N 1
ATOM 1602 C CA . GLY A 1 202 ? 0.067 4.404 -25.918 1.00 92.25 202 GLY A CA 1
ATOM 1603 C C . GLY A 1 202 ? 1.019 4.068 -24.763 1.00 92.25 202 GLY A C 1
ATOM 1604 O O . GLY A 1 202 ? 1.669 4.935 -24.175 1.00 92.25 202 GLY A O 1
ATOM 1605 N N . HIS A 1 203 ? 1.085 2.774 -24.452 1.00 95.69 203 HIS A N 1
ATOM 1606 C CA . HIS A 1 203 ? 2.015 2.187 -23.481 1.00 95.69 203 HIS A CA 1
ATOM 1607 C C . HIS A 1 203 ? 3.375 1.912 -24.123 1.00 95.69 203 HIS A C 1
ATOM 1609 O O . HIS A 1 203 ? 3.460 1.754 -25.341 1.00 95.69 203 HIS A O 1
ATOM 1615 N N . CYS A 1 204 ? 4.431 1.823 -23.317 1.00 96.00 204 CYS A N 1
ATOM 1616 C CA . CYS A 1 204 ? 5.765 1.479 -23.801 1.00 96.00 204 CYS A CA 1
ATOM 1617 C C . CYS A 1 204 ? 6.397 0.381 -22.944 1.00 96.00 204 CYS A C 1
ATOM 1619 O O . CYS A 1 204 ? 6.521 0.544 -21.733 1.00 96.00 204 CYS A O 1
ATOM 1621 N N . VAL A 1 205 ? 6.859 -0.694 -23.577 1.00 95.81 205 VAL A N 1
ATOM 1622 C CA . VAL A 1 205 ? 7.726 -1.699 -22.949 1.00 95.81 205 VAL A CA 1
ATOM 1623 C C . VAL A 1 205 ? 9.063 -1.685 -23.675 1.00 95.81 205 VAL A C 1
ATOM 1625 O O . VAL A 1 205 ? 9.118 -1.875 -24.889 1.00 95.81 205 VAL A O 1
ATOM 1628 N N . ALA A 1 206 ? 10.148 -1.463 -22.944 1.00 95.75 206 ALA A N 1
ATOM 1629 C CA . ALA A 1 206 ? 11.504 -1.552 -23.461 1.00 95.75 206 ALA A CA 1
ATOM 1630 C C . ALA A 1 206 ? 12.229 -2.707 -22.776 1.00 95.75 206 ALA A C 1
ATOM 1632 O O . ALA A 1 206 ? 12.621 -2.608 -21.614 1.00 95.75 206 ALA A O 1
ATOM 1633 N N . ASN A 1 207 ? 12.393 -3.814 -23.503 1.00 93.69 207 ASN A N 1
ATOM 1634 C CA . ASN A 1 207 ? 13.112 -4.982 -22.990 1.00 93.69 207 ASN A CA 1
ATOM 1635 C C . ASN A 1 207 ? 14.626 -4.775 -22.993 1.00 93.69 207 ASN A C 1
ATOM 1637 O O . ASN A 1 207 ? 15.339 -5.488 -22.298 1.00 93.69 207 ASN A O 1
ATOM 1641 N N . LYS A 1 208 ? 15.094 -3.827 -23.803 1.00 94.00 208 LYS A N 1
ATOM 1642 C CA . LYS A 1 208 ? 16.495 -3.464 -23.970 1.00 94.00 208 LYS A CA 1
ATOM 1643 C C . LYS A 1 208 ? 16.728 -2.014 -23.591 1.00 94.00 208 LYS A C 1
ATOM 1645 O O . LYS A 1 208 ? 15.794 -1.210 -23.581 1.00 94.00 208 LYS A O 1
ATOM 1650 N N . GLU A 1 209 ? 17.978 -1.709 -23.275 1.00 92.94 209 GLU A N 1
ATOM 1651 C CA . GLU A 1 209 ? 18.385 -0.386 -22.824 1.00 92.94 209 GLU A CA 1
ATOM 1652 C C . GLU A 1 209 ? 18.126 0.677 -23.908 1.00 92.94 209 GLU A C 1
ATOM 1654 O O . GLU A 1 209 ? 18.385 0.480 -25.103 1.00 92.94 209 GLU A O 1
ATOM 1659 N N . ILE A 1 210 ? 17.586 1.824 -23.486 1.00 92.25 210 ILE A N 1
ATOM 1660 C CA . ILE A 1 210 ? 17.409 2.993 -24.353 1.00 92.25 210 ILE A CA 1
ATOM 1661 C C . ILE A 1 210 ? 18.538 3.981 -24.082 1.00 92.25 210 ILE A C 1
ATOM 1663 O O . ILE A 1 210 ? 18.639 4.561 -22.998 1.00 92.25 210 ILE A O 1
ATOM 1667 N N . TYR A 1 211 ? 19.337 4.236 -25.112 1.00 91.44 211 TYR A N 1
ATOM 1668 C CA . TYR A 1 211 ? 20.436 5.185 -25.083 1.00 91.44 211 TYR A CA 1
ATOM 1669 C C . TYR A 1 211 ? 20.031 6.568 -25.594 1.00 91.44 211 TYR A C 1
ATOM 1671 O O . TYR A 1 211 ? 19.121 6.727 -26.412 1.00 91.44 211 TYR A O 1
ATOM 1679 N N . SER A 1 212 ? 20.795 7.595 -25.221 1.00 87.62 212 SER A N 1
ATOM 1680 C CA . SER A 1 212 ? 20.762 8.893 -25.906 1.00 87.62 212 SER A CA 1
ATOM 1681 C C . SER A 1 212 ? 22.156 9.333 -26.346 1.00 87.62 212 SER A C 1
ATOM 1683 O O . SER A 1 212 ? 22.886 9.982 -25.593 1.00 87.62 212 SER A O 1
ATOM 1685 N N . SER A 1 213 ? 22.536 9.072 -27.595 1.00 79.31 213 SER A N 1
ATOM 1686 C CA . SER A 1 213 ? 23.820 9.579 -28.081 1.00 79.31 213 SER A CA 1
ATOM 1687 C C . SER A 1 213 ? 23.665 11.030 -28.510 1.00 79.31 213 SER A C 1
ATOM 1689 O O . SER A 1 213 ? 23.031 11.335 -29.524 1.00 79.31 213 SER A O 1
ATOM 1691 N N . ASN A 1 214 ? 24.265 11.922 -27.742 1.00 64.62 214 ASN A N 1
ATOM 1692 C CA . ASN A 1 214 ? 24.044 13.341 -27.887 1.00 64.62 214 ASN A CA 1
ATOM 1693 C C . ASN A 1 214 ? 25.345 14.124 -27.720 1.00 64.62 214 ASN A C 1
ATOM 1695 O O . ASN A 1 214 ? 26.062 13.972 -26.727 1.00 64.62 214 ASN A O 1
ATOM 1699 N N . GLY A 1 215 ? 25.621 14.995 -28.695 1.00 65.62 215 GLY A N 1
ATOM 1700 C CA . GLY A 1 215 ? 26.581 16.085 -28.540 1.00 65.62 215 GLY A CA 1
ATOM 1701 C C . GLY A 1 215 ? 26.063 17.130 -27.545 1.00 65.62 215 GLY A C 1
ATOM 1702 O O . GLY A 1 215 ? 24.893 17.136 -27.170 1.00 65.62 215 GLY A O 1
ATOM 1703 N N . SER A 1 216 ? 26.927 18.031 -27.084 1.00 61.16 216 SER A N 1
ATOM 1704 C CA . SER A 1 216 ? 26.535 19.138 -26.200 1.00 61.16 216 SER A CA 1
ATOM 1705 C C . SER A 1 216 ? 25.365 19.957 -26.788 1.00 61.16 216 SER A C 1
ATOM 1707 O O . SER A 1 216 ? 25.533 20.561 -27.845 1.00 61.16 216 SER A O 1
ATOM 1709 N N . GLY A 1 217 ? 24.213 20.012 -26.099 1.00 65.19 217 GLY A N 1
ATOM 1710 C CA . GLY A 1 217 ? 23.066 20.884 -26.440 1.00 65.19 217 GLY A CA 1
ATOM 1711 C C . GLY A 1 217 ? 21.897 20.250 -27.212 1.00 65.19 217 GLY A C 1
ATOM 1712 O O . GLY A 1 217 ? 21.005 20.948 -27.679 1.00 65.19 217 GLY A O 1
ATOM 1713 N N . SER A 1 218 ? 21.889 18.937 -27.361 1.00 65.31 218 SER A N 1
ATOM 1714 C CA . SER A 1 218 ? 20.819 18.144 -27.979 1.00 65.31 218 SER A CA 1
ATOM 1715 C C . SER A 1 218 ? 19.544 18.013 -27.122 1.00 65.31 218 SER A C 1
ATOM 1717 O O . SER A 1 218 ? 19.632 17.709 -25.932 1.00 65.31 218 SER A O 1
ATOM 1719 N N . ASN A 1 219 ? 18.367 18.102 -27.747 1.00 76.69 219 ASN A N 1
ATOM 1720 C CA . ASN A 1 219 ? 17.053 17.936 -27.107 1.00 76.69 219 ASN A CA 1
ATOM 1721 C C . ASN A 1 219 ? 16.480 16.516 -27.283 1.00 76.69 219 ASN A C 1
ATOM 1723 O O . ASN A 1 219 ? 15.301 16.392 -27.630 1.00 76.69 219 ASN A O 1
ATOM 1727 N N . SER A 1 220 ? 17.285 15.455 -27.108 1.00 87.00 220 SER A N 1
ATOM 1728 C CA . SER A 1 220 ? 16.685 14.113 -27.161 1.00 87.00 220 SER A CA 1
ATOM 1729 C C . SER A 1 220 ? 15.652 13.959 -26.057 1.00 87.00 220 SER A C 1
ATOM 1731 O O . SER A 1 220 ? 15.814 14.497 -24.962 1.00 87.00 220 SER A O 1
ATOM 1733 N N . GLY A 1 221 ? 14.601 13.208 -26.324 1.00 91.19 221 GLY A N 1
ATOM 1734 C CA . GLY A 1 221 ? 13.669 12.833 -25.286 1.00 91.19 221 GLY A CA 1
ATOM 1735 C C . GLY A 1 221 ? 12.659 11.822 -25.768 1.00 91.19 221 GLY A C 1
ATOM 1736 O O . GLY A 1 221 ? 12.413 11.685 -26.965 1.00 91.19 221 GLY A O 1
ATOM 1737 N N . ILE A 1 222 ? 12.073 11.133 -24.807 1.00 94.06 222 ILE A N 1
ATOM 1738 C CA . ILE A 1 222 ? 10.976 10.209 -25.025 1.00 94.06 222 ILE A CA 1
ATOM 1739 C C . ILE A 1 222 ? 9.803 10.662 -24.163 1.00 94.06 222 ILE A C 1
ATOM 1741 O O . ILE A 1 222 ? 9.967 11.037 -23.002 1.00 94.06 222 ILE A O 1
ATOM 1745 N N . THR A 1 223 ? 8.625 10.725 -24.765 1.00 95.50 223 THR A N 1
ATOM 1746 C CA . THR A 1 223 ? 7.362 11.045 -24.105 1.00 95.50 223 THR A CA 1
ATOM 1747 C C . THR A 1 223 ? 6.406 9.898 -24.360 1.00 95.50 223 THR A C 1
ATOM 1749 O O . THR A 1 223 ? 6.104 9.604 -25.509 1.00 95.50 223 THR A O 1
ATOM 1752 N N . ILE A 1 224 ? 5.955 9.247 -23.299 1.00 96.12 224 ILE A N 1
ATOM 1753 C CA . ILE A 1 224 ? 5.039 8.109 -23.328 1.00 96.12 224 ILE A CA 1
ATOM 1754 C C . ILE A 1 224 ? 3.766 8.570 -22.631 1.00 96.12 224 ILE A C 1
ATOM 1756 O O . ILE A 1 224 ? 3.830 8.996 -21.485 1.00 96.12 224 ILE A O 1
ATOM 1760 N N . CYS A 1 225 ? 2.624 8.555 -23.311 1.00 93.19 225 CYS A N 1
ATOM 1761 C CA . CYS A 1 225 ? 1.367 9.048 -22.749 1.00 93.19 225 CYS A CA 1
ATOM 1762 C C . CYS A 1 225 ? 0.722 8.057 -21.771 1.00 93.19 225 CYS A C 1
ATOM 1764 O O . CYS A 1 225 ? 0.018 8.492 -20.867 1.00 93.19 225 CYS A O 1
ATOM 1766 N N . GLY A 1 226 ? 0.954 6.752 -21.939 1.00 92.19 226 GLY A N 1
ATOM 1767 C CA . GLY A 1 226 ? 0.477 5.716 -21.025 1.00 92.19 226 GLY A CA 1
ATOM 1768 C C . GLY A 1 226 ? 1.508 5.307 -19.970 1.00 92.19 226 GLY A C 1
ATOM 1769 O O . GLY A 1 226 ? 2.412 6.061 -19.611 1.00 92.19 226 GLY A O 1
ATOM 1770 N N . ASN A 1 227 ? 1.352 4.078 -19.480 1.00 95.25 227 ASN A N 1
ATOM 1771 C CA . ASN A 1 227 ? 2.304 3.395 -18.600 1.00 95.25 227 ASN A CA 1
ATOM 1772 C C . ASN A 1 227 ? 3.584 2.984 -19.358 1.00 95.25 227 ASN A C 1
ATOM 1774 O O . ASN A 1 227 ? 3.527 2.672 -20.555 1.00 95.25 227 ASN A O 1
ATOM 1778 N N . ALA A 1 228 ? 4.715 2.930 -18.655 1.00 96.44 228 ALA A N 1
ATOM 1779 C CA . ALA A 1 228 ? 6.011 2.536 -19.198 1.00 96.44 228 ALA A CA 1
ATOM 1780 C C . ALA A 1 228 ? 6.713 1.480 -18.330 1.00 96.44 228 ALA A C 1
ATOM 1782 O O . ALA A 1 228 ? 6.717 1.586 -17.105 1.00 96.44 228 ALA A O 1
ATOM 1783 N N . LYS A 1 229 ? 7.355 0.496 -18.968 1.00 96.06 229 LYS A N 1
ATOM 1784 C CA . LYS A 1 229 ? 8.204 -0.517 -18.323 1.00 96.06 229 LYS A CA 1
ATOM 1785 C C . LYS A 1 229 ? 9.556 -0.589 -19.029 1.00 96.06 229 LYS A C 1
ATOM 1787 O O . LYS A 1 229 ? 9.613 -0.846 -20.230 1.00 96.06 229 LYS A O 1
ATOM 1792 N N . PHE A 1 230 ? 10.634 -0.377 -18.283 1.00 96.06 230 PHE A N 1
ATOM 1793 C CA . PHE A 1 230 ? 12.016 -0.437 -18.758 1.00 96.06 230 PHE A CA 1
ATOM 1794 C C . PHE A 1 230 ? 12.733 -1.591 -18.059 1.00 96.06 230 PHE A C 1
ATOM 1796 O O . PHE A 1 230 ? 13.076 -1.497 -16.879 1.00 96.06 230 PHE A O 1
ATOM 1803 N N . VAL A 1 231 ? 12.938 -2.690 -18.785 1.00 94.25 231 VAL A N 1
ATOM 1804 C CA . VAL A 1 231 ? 13.537 -3.918 -18.243 1.00 94.25 231 VAL A CA 1
ATOM 1805 C C . VAL A 1 231 ? 15.033 -3.724 -18.019 1.00 94.25 231 VAL A C 1
ATOM 1807 O O . VAL A 1 231 ? 15.498 -3.897 -16.904 1.00 94.25 231 VAL A O 1
ATOM 1810 N N . GLU A 1 232 ? 15.764 -3.292 -19.048 1.00 94.06 232 GLU A N 1
ATOM 1811 C CA . GLU A 1 232 ? 17.212 -3.011 -18.993 1.00 94.06 232 GLU A CA 1
ATOM 1812 C C . GLU A 1 232 ? 17.516 -1.510 -18.802 1.00 94.06 232 GLU A C 1
ATOM 1814 O O . GLU A 1 232 ? 18.631 -1.049 -19.015 1.00 94.06 232 GLU A O 1
ATOM 1819 N N . GLY A 1 233 ? 16.515 -0.722 -18.396 1.00 92.81 233 GLY A N 1
ATOM 1820 C CA . GLY A 1 233 ? 16.703 0.671 -17.989 1.00 92.81 233 GLY A CA 1
ATOM 1821 C C . GLY A 1 233 ? 16.881 1.693 -19.122 1.00 92.81 233 GLY A C 1
ATOM 1822 O O . GLY A 1 233 ? 16.504 1.490 -20.280 1.00 92.81 233 GLY A O 1
ATOM 1823 N N . ILE A 1 234 ? 17.398 2.864 -18.738 1.00 92.19 234 ILE A N 1
ATOM 1824 C CA . ILE A 1 234 ? 17.678 4.014 -19.613 1.00 92.19 234 ILE A CA 1
ATOM 1825 C C . ILE A 1 234 ? 19.059 4.570 -19.245 1.00 92.19 234 ILE A C 1
ATOM 1827 O O . ILE A 1 234 ? 19.309 4.857 -18.072 1.00 92.19 234 ILE A O 1
ATOM 1831 N N . SER A 1 235 ? 19.917 4.799 -20.245 1.00 89.88 235 SER A N 1
ATOM 1832 C CA . SER A 1 235 ? 21.304 5.264 -20.066 1.00 89.88 235 SER A CA 1
ATOM 1833 C C . SER A 1 235 ? 21.774 6.171 -21.209 1.00 89.88 235 SER A C 1
ATOM 1835 O O . SER A 1 235 ? 21.053 6.431 -22.166 1.00 89.88 235 SER A O 1
ATOM 1837 N N . GLY A 1 236 ? 22.958 6.775 -21.122 1.00 77.94 236 GLY A N 1
ATOM 1838 C CA . GLY A 1 236 ? 23.403 7.781 -22.098 1.00 77.94 236 GLY A CA 1
ATOM 1839 C C . GLY A 1 236 ? 24.267 7.256 -23.226 1.00 77.94 236 GLY A C 1
ATOM 1840 O O . GLY A 1 236 ? 24.209 7.819 -24.317 1.00 77.94 236 GLY A O 1
ATOM 1841 N N . ASP A 1 237 ? 25.043 6.203 -23.013 1.00 76.25 237 ASP A N 1
ATOM 1842 C CA . ASP A 1 237 ? 25.759 5.526 -24.087 1.00 76.25 237 ASP A CA 1
ATOM 1843 C C . ASP A 1 237 ? 25.977 4.043 -23.793 1.00 76.25 237 ASP A C 1
ATOM 1845 O O . ASP A 1 237 ? 25.943 3.615 -22.644 1.00 76.25 237 ASP A O 1
ATOM 1849 N N . GLU A 1 238 ? 26.261 3.285 -24.852 1.00 65.94 238 GLU A N 1
ATOM 1850 C CA . GLU A 1 238 ? 26.601 1.854 -24.800 1.00 65.94 238 GLU A CA 1
ATOM 1851 C C . GLU A 1 238 ? 27.817 1.565 -23.900 1.00 65.94 238 GLU A C 1
ATOM 1853 O O . GLU A 1 238 ? 28.044 0.435 -23.481 1.00 65.94 238 GLU A O 1
ATOM 1858 N N . SER A 1 239 ? 28.640 2.580 -23.603 1.00 70.88 239 SER A N 1
ATOM 1859 C CA . SER A 1 239 ? 29.795 2.428 -22.714 1.00 70.88 239 SER A CA 1
ATOM 1860 C C . SER A 1 239 ? 29.442 2.563 -21.229 1.00 70.88 239 SER A C 1
ATOM 1862 O O . SER A 1 239 ? 30.324 2.390 -20.386 1.00 70.88 239 SER A O 1
ATOM 1864 N N . GLY A 1 240 ? 28.194 2.928 -20.908 1.00 66.31 240 GLY A N 1
ATOM 1865 C CA . GLY A 1 240 ? 27.708 3.198 -19.554 1.00 66.31 240 GLY A CA 1
ATOM 1866 C C . GLY A 1 240 ? 28.390 4.384 -18.864 1.00 66.31 240 GLY A C 1
ATOM 1867 O O . GLY A 1 240 ? 28.190 4.604 -17.672 1.00 66.31 240 GLY A O 1
ATOM 1868 N N . SER A 1 241 ? 29.223 5.147 -19.579 1.00 71.06 241 SER A N 1
ATOM 1869 C CA . SER A 1 241 ? 30.066 6.197 -18.989 1.00 71.06 241 SER A CA 1
ATOM 1870 C C . SER A 1 241 ? 29.401 7.569 -19.002 1.00 71.06 241 SER A C 1
ATOM 1872 O O . SER A 1 241 ? 29.811 8.481 -18.283 1.00 71.06 241 SER A O 1
ATOM 1874 N N . ASN A 1 242 ? 28.353 7.721 -19.808 1.00 75.62 242 ASN A N 1
ATOM 1875 C CA . ASN A 1 242 ? 27.506 8.895 -19.832 1.00 75.62 242 ASN A CA 1
ATOM 1876 C C . ASN A 1 242 ? 26.077 8.469 -19.507 1.00 75.62 242 ASN A C 1
ATOM 1878 O O . ASN A 1 242 ? 25.557 7.578 -20.161 1.00 75.62 242 ASN A O 1
ATOM 1882 N N . GLY A 1 243 ? 25.422 9.124 -18.547 1.00 79.31 243 GLY A N 1
ATOM 1883 C CA . GLY A 1 243 ? 23.988 8.924 -18.313 1.00 79.31 243 GLY A CA 1
ATOM 1884 C C . GLY A 1 243 ? 23.126 9.591 -19.384 1.00 79.31 243 GLY A C 1
ATOM 1885 O O . GLY A 1 243 ? 23.606 10.453 -20.131 1.00 79.31 243 GLY A O 1
ATOM 1886 N N . PHE A 1 244 ? 21.855 9.193 -19.463 1.00 85.31 244 PHE A N 1
ATOM 1887 C CA . PHE A 1 244 ? 20.894 9.682 -20.451 1.00 85.31 244 PHE A CA 1
ATOM 1888 C C . PHE A 1 244 ? 20.802 11.207 -20.423 1.00 85.31 244 PHE A C 1
ATOM 1890 O O . PHE A 1 244 ? 20.684 11.849 -19.380 1.00 85.31 244 PHE A O 1
ATOM 1897 N N . LYS A 1 245 ? 20.903 11.793 -21.612 1.00 85.69 245 LYS A N 1
ATOM 1898 C CA . LYS A 1 245 ? 21.108 13.217 -21.880 1.00 85.69 245 LYS A CA 1
ATOM 1899 C C . LYS A 1 245 ? 19.847 13.901 -22.405 1.00 85.69 245 LYS A C 1
ATOM 1901 O O . LYS A 1 245 ? 19.950 14.960 -23.023 1.00 85.69 245 LYS A O 1
ATOM 1906 N N . GLY A 1 246 ? 18.687 13.291 -22.202 1.00 88.56 246 GLY A N 1
ATOM 1907 C CA . GLY A 1 246 ? 17.407 13.766 -22.703 1.00 88.56 246 GLY A CA 1
ATOM 1908 C C . GLY A 1 246 ? 16.334 13.896 -21.629 1.00 88.56 246 GLY A C 1
ATOM 1909 O O . GLY A 1 246 ? 16.566 13.584 -20.465 1.00 88.56 246 GLY A O 1
ATOM 1910 N N . LYS A 1 247 ? 15.149 14.346 -22.044 1.00 91.81 247 LYS A N 1
ATOM 1911 C CA . LYS A 1 247 ? 13.951 14.371 -21.196 1.00 91.81 247 LYS A CA 1
ATOM 1912 C C . LYS A 1 247 ? 13.197 13.045 -21.309 1.00 91.81 247 LYS A C 1
ATOM 1914 O O . LYS A 1 247 ? 12.960 12.587 -22.425 1.00 91.81 247 LYS A O 1
ATOM 1919 N N . VAL A 1 248 ? 12.794 12.466 -20.185 1.00 94.81 248 VAL A N 1
ATOM 1920 C CA . VAL A 1 248 ? 11.933 11.276 -20.144 1.00 94.81 248 VAL A CA 1
ATOM 1921 C C . VAL A 1 248 ? 10.625 11.685 -19.485 1.00 94.81 248 VAL A C 1
ATOM 1923 O O . VAL A 1 248 ? 10.628 12.202 -18.371 1.00 94.81 248 VAL A O 1
ATOM 1926 N N . VAL A 1 249 ? 9.514 11.513 -20.195 1.00 95.56 249 VAL A N 1
ATOM 1927 C CA . VAL A 1 249 ? 8.174 11.818 -19.687 1.00 95.56 249 VAL A CA 1
ATOM 1928 C C . VAL A 1 249 ? 7.308 10.578 -19.815 1.00 95.56 249 VAL A C 1
ATOM 1930 O O . VAL A 1 249 ? 7.186 10.040 -20.913 1.00 95.56 249 VAL A O 1
ATOM 1933 N N . VAL A 1 250 ? 6.693 10.159 -18.717 1.00 96.69 250 VAL A N 1
ATOM 1934 C CA . VAL A 1 250 ? 5.710 9.076 -18.658 1.00 96.69 250 VAL A CA 1
ATOM 1935 C C . VAL A 1 250 ? 4.407 9.660 -18.118 1.00 96.69 250 VAL A C 1
ATOM 1937 O O . VAL A 1 250 ? 4.395 10.307 -17.076 1.00 96.69 250 VAL A O 1
ATOM 1940 N N . GLY A 1 251 ? 3.314 9.512 -18.859 1.00 90.88 251 GLY A N 1
ATOM 1941 C CA . GLY A 1 251 ? 2.034 10.136 -18.531 1.00 90.88 251 GLY A CA 1
ATOM 1942 C C . GLY A 1 251 ? 1.376 9.516 -17.303 1.00 90.88 251 GLY A C 1
ATOM 1943 O O . GLY A 1 251 ? 0.782 10.241 -16.512 1.00 90.88 251 GLY A O 1
ATOM 1944 N N . ASN A 1 252 ? 1.547 8.205 -17.124 1.00 93.94 252 ASN A N 1
ATOM 1945 C CA . ASN A 1 252 ? 0.986 7.438 -16.015 1.00 93.94 252 ASN A CA 1
ATOM 1946 C C . ASN A 1 252 ? 2.115 6.793 -15.188 1.00 93.94 252 ASN A C 1
ATOM 1948 O O . ASN A 1 252 ? 2.985 7.508 -14.704 1.00 93.94 252 ASN A O 1
ATOM 1952 N N . HIS A 1 253 ? 2.118 5.466 -15.027 1.00 95.56 253 HIS A N 1
ATOM 1953 C CA . HIS A 1 253 ? 3.053 4.744 -14.164 1.00 95.56 253 HIS A CA 1
ATOM 1954 C C . HIS A 1 253 ? 4.343 4.358 -14.897 1.00 95.56 253 HIS A C 1
ATOM 1956 O O . HIS A 1 253 ? 4.305 4.013 -16.081 1.00 95.56 253 HIS A O 1
ATOM 1962 N N . ALA A 1 254 ? 5.475 4.375 -14.195 1.00 96.50 254 ALA A N 1
ATOM 1963 C CA . ALA A 1 254 ? 6.780 4.008 -14.741 1.00 96.50 254 ALA A CA 1
ATOM 1964 C C . ALA A 1 254 ? 7.470 2.944 -13.876 1.00 96.50 254 ALA A C 1
ATOM 1966 O O . ALA A 1 254 ? 7.698 3.174 -12.693 1.00 96.50 254 ALA A O 1
ATOM 1967 N N . LEU A 1 255 ? 7.843 1.811 -14.470 1.00 96.00 255 LEU A N 1
ATOM 1968 C CA . LEU A 1 255 ? 8.626 0.758 -13.818 1.00 96.00 255 LEU A CA 1
ATOM 1969 C C . LEU A 1 255 ? 10.018 0.668 -14.436 1.00 96.00 255 LEU A C 1
ATOM 1971 O O . LEU A 1 255 ? 10.155 0.506 -15.650 1.00 96.00 255 LEU A O 1
ATOM 1975 N N . PHE A 1 256 ? 11.040 0.702 -13.589 1.00 96.12 256 PHE A N 1
ATOM 1976 C CA . PHE A 1 256 ? 12.431 0.445 -13.942 1.00 96.12 256 PHE A CA 1
ATOM 1977 C C . PHE A 1 256 ? 12.905 -0.809 -13.212 1.00 96.12 256 PHE A C 1
ATOM 1979 O O . PHE A 1 256 ? 13.125 -0.777 -12.001 1.00 96.12 256 PHE A O 1
ATOM 1986 N N . GLN A 1 257 ? 13.034 -1.918 -13.945 1.00 94.12 257 GLN A N 1
ATOM 1987 C CA . GLN A 1 257 ? 13.507 -3.179 -13.363 1.00 94.12 257 GLN A CA 1
ATOM 1988 C C . GLN A 1 257 ? 15.025 -3.176 -13.177 1.00 94.12 257 GLN A C 1
ATOM 1990 O O . GLN A 1 257 ? 15.524 -3.722 -12.195 1.00 94.12 257 GLN A O 1
ATOM 1995 N N . ASP A 1 258 ? 15.746 -2.525 -14.091 1.00 92.81 258 ASP A N 1
ATOM 1996 C CA . ASP A 1 258 ? 17.169 -2.230 -13.955 1.00 92.81 258 ASP A CA 1
ATOM 1997 C C . ASP A 1 258 ? 17.406 -0.743 -13.598 1.00 92.81 258 ASP A C 1
ATOM 1999 O O . ASP A 1 258 ? 16.509 -0.049 -13.112 1.00 92.81 258 ASP A O 1
ATOM 2003 N N . LYS A 1 259 ? 18.631 -0.243 -13.782 1.00 88.56 259 LYS A N 1
ATOM 2004 C CA . LYS A 1 259 ? 19.037 1.097 -13.365 1.00 88.56 259 LYS A CA 1
ATOM 2005 C C . LYS A 1 259 ? 18.441 2.193 -14.255 1.00 88.56 259 LYS A C 1
ATOM 2007 O O . LYS A 1 259 ? 18.573 2.186 -15.479 1.00 88.56 259 LYS A O 1
ATOM 2012 N N . LEU A 1 260 ? 17.892 3.228 -13.622 1.00 93.81 260 LEU A N 1
ATOM 2013 C CA . LEU A 1 260 ? 17.658 4.517 -14.272 1.00 93.81 260 LEU A CA 1
ATOM 2014 C C . LEU A 1 260 ? 18.926 5.374 -14.160 1.00 93.81 260 LEU A C 1
ATOM 2016 O O . LEU A 1 260 ? 19.251 5.860 -13.075 1.00 93.81 260 LEU A O 1
ATOM 2020 N N . TYR A 1 261 ? 19.659 5.562 -15.261 1.00 92.69 261 TYR A N 1
ATOM 2021 C CA . TYR A 1 261 ? 20.898 6.338 -15.262 1.00 92.69 261 TYR A CA 1
ATOM 2022 C C . TYR A 1 261 ? 20.807 7.573 -16.153 1.00 92.69 261 TYR A C 1
ATOM 2024 O O . TYR A 1 261 ? 20.868 7.508 -17.382 1.00 92.69 261 TYR A O 1
ATOM 2032 N N . MET A 1 262 ? 20.717 8.745 -15.532 1.00 89.88 262 MET A N 1
ATOM 2033 C CA . MET A 1 262 ? 20.567 10.002 -16.248 1.00 89.88 262 MET A CA 1
ATOM 2034 C C . MET A 1 262 ? 21.571 11.031 -15.733 1.00 89.88 262 MET A C 1
ATOM 2036 O O . MET A 1 262 ? 21.585 11.363 -14.555 1.00 89.88 262 MET A O 1
ATOM 2040 N N . HIS A 1 263 ? 22.428 11.563 -16.608 1.00 83.88 263 HIS A N 1
ATOM 2041 C CA . HIS A 1 263 ? 23.542 12.417 -16.190 1.00 83.88 263 HIS A CA 1
ATOM 2042 C C . HIS A 1 263 ? 23.624 13.703 -17.014 1.00 83.88 263 HIS A C 1
ATOM 2044 O O . HIS A 1 263 ? 23.207 13.798 -18.175 1.00 83.88 263 HIS A O 1
ATOM 2050 N N . GLN A 1 264 ? 24.189 14.739 -16.396 1.00 73.75 264 GLN A N 1
ATOM 2051 C CA . GLN A 1 264 ? 24.159 16.079 -16.951 1.00 73.75 264 GLN A CA 1
ATOM 2052 C C . GLN A 1 264 ? 24.970 16.220 -18.249 1.00 73.75 264 GLN A C 1
ATOM 2054 O O . GLN A 1 264 ? 26.098 15.761 -18.412 1.00 73.75 264 GLN A O 1
ATOM 2059 N N . GLY A 1 265 ? 24.371 16.983 -19.147 1.00 63.22 265 GLY A N 1
ATOM 2060 C CA . GLY A 1 265 ? 24.961 17.842 -20.166 1.00 63.22 265 GLY A CA 1
ATOM 2061 C C . GLY A 1 265 ? 24.014 19.046 -20.238 1.00 63.22 265 GLY A C 1
ATOM 2062 O O . GLY A 1 265 ? 22.839 18.907 -19.917 1.00 63.22 265 GLY A O 1
ATOM 2063 N N . GLY A 1 266 ? 24.491 20.254 -20.514 1.00 57.28 266 GLY A N 1
ATOM 2064 C CA . GLY A 1 266 ? 23.671 21.461 -20.318 1.00 57.28 266 GLY A CA 1
ATOM 2065 C C . GLY A 1 266 ? 22.273 21.413 -20.976 1.00 57.28 266 GLY A C 1
ATOM 2066 O O . GLY A 1 266 ? 22.167 21.050 -22.147 1.00 57.28 266 GLY A O 1
ATOM 2067 N N . GLY A 1 267 ? 21.237 21.812 -20.217 1.00 58.25 267 GLY A N 1
ATOM 2068 C CA . GLY A 1 267 ? 19.888 22.178 -20.689 1.00 58.25 267 GLY A CA 1
ATOM 2069 C C . GLY A 1 267 ? 18.766 21.147 -20.473 1.00 58.25 267 GLY A C 1
ATOM 2070 O O . GLY A 1 267 ? 18.792 20.110 -21.117 1.00 58.25 267 GLY A O 1
ATOM 2071 N N . GLY A 1 268 ? 17.768 21.482 -19.633 1.00 60.53 268 GLY A N 1
ATOM 2072 C CA . GLY A 1 268 ? 16.383 20.950 -19.628 1.00 60.53 268 GLY A CA 1
ATOM 2073 C C . GLY A 1 268 ? 16.196 19.432 -19.718 1.00 60.53 268 GLY A C 1
ATOM 2074 O O . GLY A 1 268 ? 15.548 18.957 -20.651 1.00 60.53 268 GLY A O 1
ATOM 2075 N N . ARG A 1 269 ? 16.776 18.682 -18.779 1.00 73.81 269 ARG A N 1
ATOM 2076 C CA . ARG A 1 269 ? 16.710 17.216 -18.733 1.00 73.81 269 ARG A CA 1
ATOM 2077 C C . ARG A 1 269 ? 16.055 16.846 -17.429 1.00 73.81 269 ARG A C 1
ATOM 2079 O O . ARG A 1 269 ? 16.637 17.087 -16.376 1.00 73.81 269 ARG A O 1
ATOM 2086 N N . ASP A 1 270 ? 14.856 16.312 -17.552 1.00 90.88 270 ASP A N 1
ATOM 2087 C CA . ASP A 1 270 ? 13.980 16.028 -16.435 1.00 90.88 270 ASP A CA 1
ATOM 2088 C C . ASP A 1 270 ? 13.437 14.616 -16.645 1.00 90.88 270 ASP A C 1
ATOM 2090 O O . ASP A 1 270 ? 13.125 14.230 -17.782 1.00 90.88 270 ASP A O 1
ATOM 2094 N N . PHE A 1 271 ? 13.324 13.864 -15.558 1.00 95.25 271 PHE A N 1
ATOM 2095 C CA . PHE A 1 271 ? 12.429 12.720 -15.502 1.00 95.25 271 PHE A CA 1
ATOM 2096 C C . PHE A 1 271 ? 11.105 13.190 -14.903 1.00 95.25 271 PHE A C 1
ATOM 2098 O O . PHE A 1 271 ? 11.094 13.822 -13.846 1.00 95.25 271 PHE A O 1
ATOM 2105 N N . ILE A 1 272 ? 10.000 12.914 -15.592 1.00 96.06 272 ILE A N 1
ATOM 2106 C CA . ILE A 1 272 ? 8.655 13.260 -15.132 1.00 96.06 272 ILE A CA 1
ATOM 2107 C C . ILE A 1 272 ? 7.756 12.045 -15.324 1.00 96.06 272 ILE A C 1
ATOM 2109 O O . ILE A 1 272 ? 7.602 11.575 -16.449 1.00 96.06 272 ILE A O 1
ATOM 2113 N N . SER A 1 273 ? 7.131 11.587 -14.248 1.00 96.88 273 SER A N 1
ATOM 2114 C CA . SER A 1 273 ? 6.097 10.554 -14.263 1.00 96.88 273 SER A CA 1
ATOM 2115 C C . SER A 1 273 ? 4.808 11.115 -13.669 1.00 96.88 273 SER A C 1
ATOM 2117 O O . SER A 1 273 ? 4.852 11.746 -12.614 1.00 96.88 273 SER A O 1
ATOM 2119 N N . GLY A 1 274 ? 3.670 10.947 -14.342 1.00 90.00 274 GLY A N 1
ATOM 2120 C CA . GLY A 1 274 ? 2.379 11.446 -13.851 1.00 90.00 274 GLY A CA 1
ATOM 2121 C C . GLY A 1 274 ? 1.732 10.562 -12.779 1.00 90.00 274 GLY A C 1
ATOM 2122 O O . GLY A 1 274 ? 0.923 11.058 -11.999 1.00 90.00 274 GLY A O 1
ATOM 2123 N N . GLY A 1 275 ? 2.097 9.282 -12.718 1.00 91.56 275 GLY A N 1
ATOM 2124 C CA . GLY A 1 275 ? 1.615 8.306 -11.741 1.00 91.56 275 GLY A CA 1
ATOM 2125 C C . GLY A 1 275 ? 2.733 7.768 -10.849 1.00 91.56 275 GLY A C 1
ATOM 2126 O O . GLY A 1 275 ? 3.757 8.421 -10.642 1.00 91.56 275 GLY A O 1
ATOM 2127 N N . THR A 1 276 ? 2.525 6.560 -10.325 1.00 95.19 276 THR A N 1
ATOM 2128 C CA . THR A 1 276 ? 3.506 5.829 -9.509 1.00 95.19 276 THR A CA 1
ATOM 2129 C C . THR A 1 276 ? 4.770 5.512 -10.300 1.00 95.19 276 THR A C 1
ATOM 2131 O O . THR A 1 276 ? 4.704 5.075 -11.451 1.00 95.19 276 THR A O 1
ATOM 2134 N N . THR A 1 277 ? 5.930 5.707 -9.681 1.00 96.56 277 THR A N 1
ATOM 2135 C CA . THR A 1 277 ? 7.220 5.292 -10.241 1.00 96.56 277 THR A CA 1
ATOM 2136 C C . THR A 1 277 ? 7.871 4.261 -9.339 1.00 96.56 277 THR A C 1
ATOM 2138 O O . THR A 1 277 ? 8.078 4.532 -8.162 1.00 96.56 277 THR A O 1
ATOM 2141 N N . GLU A 1 278 ? 8.230 3.108 -9.893 1.00 95.81 278 GLU A N 1
ATOM 2142 C CA . GLU A 1 278 ? 8.941 2.049 -9.183 1.00 95.81 278 GLU A CA 1
ATOM 2143 C C . GLU A 1 278 ? 10.353 1.874 -9.746 1.00 95.81 278 GLU A C 1
ATOM 2145 O O . GLU A 1 278 ? 10.549 1.704 -10.953 1.00 95.81 278 GLU A O 1
ATOM 2150 N N . LEU A 1 279 ? 11.341 1.918 -8.856 1.00 95.88 279 LEU A N 1
ATOM 2151 C CA . LEU A 1 279 ? 12.754 1.746 -9.163 1.00 95.88 279 LEU A CA 1
ATOM 2152 C C . LEU A 1 279 ? 13.268 0.500 -8.434 1.00 95.88 279 LEU A C 1
ATOM 2154 O O . LEU A 1 279 ? 13.452 0.509 -7.214 1.00 95.88 279 LEU A O 1
ATOM 2158 N N . GLN A 1 280 ? 13.506 -0.579 -9.178 1.00 94.12 280 GLN A N 1
ATOM 2159 C CA . GLN A 1 280 ? 13.884 -1.861 -8.588 1.00 94.12 280 GLN A CA 1
ATOM 2160 C C . GLN A 1 280 ? 15.396 -2.027 -8.433 1.00 94.12 280 GLN A C 1
ATOM 2162 O O . GLN A 1 280 ? 15.813 -2.733 -7.521 1.00 94.12 280 GLN A O 1
ATOM 2167 N N . ASN A 1 281 ? 16.232 -1.409 -9.278 1.00 91.44 281 ASN A N 1
ATOM 2168 C CA . ASN A 1 281 ? 17.684 -1.651 -9.275 1.00 91.44 281 ASN A CA 1
ATOM 2169 C C . ASN A 1 281 ? 18.549 -0.383 -9.216 1.00 91.44 281 ASN A C 1
ATOM 2171 O O . ASN A 1 281 ? 19.602 -0.295 -9.848 1.00 91.44 281 ASN A O 1
ATOM 2175 N N . GLY A 1 282 ? 18.137 0.590 -8.404 1.00 90.56 282 GLY A N 1
ATOM 2176 C CA . GLY A 1 282 ? 18.883 1.833 -8.226 1.00 90.56 282 GLY A CA 1
ATOM 2177 C C . GLY A 1 282 ? 18.551 2.898 -9.269 1.00 90.56 282 GLY A C 1
ATOM 2178 O O . GLY A 1 282 ? 18.015 2.637 -10.348 1.00 90.56 282 GLY A O 1
ATOM 2179 N N . ALA A 1 283 ? 18.917 4.131 -8.943 1.00 91.50 283 ALA A N 1
ATOM 2180 C CA . ALA A 1 283 ? 18.842 5.253 -9.861 1.00 91.50 283 ALA A CA 1
ATOM 2181 C C . ALA A 1 283 ? 20.007 6.199 -9.609 1.00 91.50 283 ALA A C 1
ATOM 2183 O O . ALA A 1 283 ? 20.415 6.432 -8.478 1.00 91.50 283 ALA A O 1
ATOM 2184 N N . ASP A 1 284 ? 20.564 6.752 -10.669 1.00 92.44 284 ASP A N 1
ATOM 2185 C CA . ASP A 1 284 ? 21.561 7.806 -10.563 1.00 92.44 284 ASP A CA 1
ATOM 2186 C C . ASP A 1 284 ? 21.100 8.932 -11.474 1.00 92.44 284 ASP A C 1
ATOM 2188 O O . ASP A 1 284 ? 21.270 8.916 -12.699 1.00 92.44 284 ASP A O 1
ATOM 2192 N N . ILE A 1 285 ? 20.381 9.843 -10.827 1.00 89.12 285 ILE A N 1
ATOM 2193 C CA . ILE A 1 285 ? 19.843 11.066 -11.376 1.00 89.12 285 ILE A CA 1
ATOM 2194 C C . ILE A 1 285 ? 20.855 12.149 -11.022 1.00 89.12 285 ILE A C 1
ATOM 2196 O O . ILE A 1 285 ? 20.872 12.716 -9.923 1.00 89.12 285 ILE A O 1
ATOM 2200 N N . GLY A 1 286 ? 21.722 12.435 -11.991 1.00 86.38 286 GLY A N 1
ATOM 2201 C CA . GLY A 1 286 ? 22.625 13.574 -11.973 1.00 86.38 286 GLY A CA 1
ATOM 2202 C C . GLY A 1 286 ? 21.852 14.894 -11.896 1.00 86.38 286 GLY A C 1
ATOM 2203 O O . GLY A 1 286 ? 20.746 14.970 -11.376 1.00 86.38 286 GLY A O 1
ATOM 2204 N N . ASN A 1 287 ? 22.447 15.998 -12.343 1.00 86.06 287 ASN A N 1
ATOM 2205 C CA . ASN A 1 287 ? 21.937 17.344 -12.032 1.00 86.06 287 ASN A CA 1
ATOM 2206 C C . ASN A 1 287 ? 20.665 17.721 -12.834 1.00 86.06 287 ASN A C 1
ATOM 2208 O O . ASN A 1 287 ? 20.693 18.592 -13.711 1.00 86.06 287 ASN A O 1
ATOM 2212 N N . MET A 1 288 ? 19.559 17.045 -12.544 1.00 87.50 288 MET A N 1
ATOM 2213 C CA . MET A 1 288 ? 18.295 17.002 -13.273 1.00 87.50 288 MET A CA 1
ATOM 2214 C C . MET A 1 288 ? 17.125 16.906 -12.296 1.00 87.50 288 MET A C 1
ATOM 2216 O O . MET A 1 288 ? 17.297 16.352 -11.218 1.00 87.50 288 MET A O 1
ATOM 2220 N N . SER A 1 289 ? 15.950 17.422 -12.659 1.00 90.62 289 SER A N 1
ATOM 2221 C CA . SER A 1 289 ? 14.769 17.238 -11.809 1.00 90.62 289 SER A CA 1
ATOM 2222 C C . SER A 1 289 ? 14.185 15.838 -11.981 1.00 90.62 289 SER A C 1
ATOM 2224 O O . SER A 1 289 ? 14.155 15.296 -13.092 1.00 90.62 289 SER A O 1
ATOM 2226 N N . PHE A 1 290 ? 13.687 15.289 -10.880 1.00 95.31 290 PHE A N 1
ATOM 2227 C CA . PHE A 1 290 ? 12.979 14.019 -10.834 1.00 95.31 290 PHE A CA 1
ATOM 2228 C C . PHE A 1 290 ? 11.612 14.268 -10.204 1.00 95.31 290 PHE A C 1
ATOM 2230 O O . PHE A 1 290 ? 11.545 14.641 -9.039 1.00 95.31 290 PHE A O 1
ATOM 2237 N N . THR A 1 291 ? 10.536 14.121 -10.972 1.00 95.94 291 THR A N 1
ATOM 2238 C CA . THR A 1 291 ? 9.177 14.419 -10.501 1.00 95.94 291 THR A CA 1
ATOM 2239 C C . THR A 1 291 ? 8.271 13.209 -10.677 1.00 95.94 291 THR A C 1
ATOM 2241 O O . THR A 1 291 ? 8.192 12.652 -11.774 1.00 95.94 291 THR A O 1
ATOM 2244 N N . VAL A 1 292 ? 7.561 12.838 -9.613 1.00 96.62 292 VAL A N 1
ATOM 2245 C CA . VAL A 1 292 ? 6.615 11.716 -9.566 1.00 96.62 292 VAL A CA 1
ATOM 2246 C C . VAL A 1 292 ? 5.258 12.225 -9.084 1.00 96.62 292 VAL A C 1
ATOM 2248 O O . VAL A 1 292 ? 5.155 12.832 -8.020 1.00 96.62 292 VAL A O 1
ATOM 2251 N N . GLY A 1 293 ? 4.219 12.020 -9.893 1.00 91.31 293 GLY A N 1
ATOM 2252 C CA . GLY A 1 293 ? 2.879 12.562 -9.653 1.00 91.31 293 GLY A CA 1
ATOM 2253 C C . GLY A 1 293 ? 2.039 11.792 -8.631 1.00 91.31 293 GLY A C 1
ATOM 2254 O O . GLY A 1 293 ? 1.047 12.336 -8.154 1.00 91.31 293 GLY A O 1
ATOM 2255 N N . GLN A 1 294 ? 2.427 10.563 -8.284 1.00 93.44 294 GLN A N 1
ATOM 2256 C CA . GLN A 1 294 ? 1.852 9.779 -7.183 1.00 93.44 294 GLN A CA 1
ATOM 2257 C C . GLN A 1 294 ? 2.996 9.233 -6.318 1.00 93.44 294 GLN A C 1
ATOM 2259 O O . GLN A 1 294 ? 3.841 10.018 -5.886 1.00 93.44 294 GLN A O 1
ATOM 2264 N N . ASP A 1 295 ? 3.055 7.920 -6.102 1.00 95.00 295 ASP A N 1
ATOM 2265 C CA . ASP A 1 295 ? 4.002 7.310 -5.173 1.00 95.00 295 ASP A CA 1
ATOM 2266 C C . ASP A 1 295 ? 5.349 7.012 -5.840 1.00 95.00 295 ASP A C 1
ATOM 2268 O O . ASP A 1 295 ? 5.423 6.623 -7.011 1.00 95.00 295 ASP A O 1
ATOM 2272 N N . LEU A 1 296 ? 6.431 7.160 -5.082 1.00 95.44 296 LEU A N 1
ATOM 2273 C CA . LEU A 1 296 ? 7.758 6.683 -5.449 1.00 95.44 296 LEU A CA 1
ATOM 2274 C C . LEU A 1 296 ? 8.067 5.418 -4.650 1.00 95.44 296 LEU A C 1
ATOM 2276 O O . LEU A 1 296 ? 8.181 5.463 -3.429 1.00 95.44 296 LEU A O 1
ATOM 2280 N N . ILE A 1 297 ? 8.253 4.302 -5.347 1.00 95.06 297 ILE A N 1
ATOM 2281 C CA . ILE A 1 297 ? 8.623 3.016 -4.759 1.00 95.06 297 ILE A CA 1
ATOM 2282 C C . ILE A 1 297 ? 10.084 2.731 -5.105 1.00 95.06 297 ILE A C 1
ATOM 2284 O O . ILE A 1 297 ? 10.459 2.716 -6.276 1.00 95.06 297 ILE A O 1
ATOM 2288 N N . ILE A 1 298 ? 10.920 2.493 -4.099 1.00 95.12 298 ILE A N 1
ATOM 2289 C CA . ILE A 1 298 ? 12.328 2.124 -4.286 1.00 95.12 298 ILE A CA 1
ATOM 2290 C C . ILE A 1 298 ? 12.630 0.804 -3.585 1.00 95.12 298 ILE A C 1
ATOM 2292 O O . ILE A 1 298 ? 12.159 0.558 -2.478 1.00 95.12 298 ILE A O 1
ATOM 2296 N N . HIS A 1 299 ? 13.428 -0.054 -4.217 1.00 93.00 299 HIS A N 1
ATOM 2297 C CA . HIS A 1 299 ? 13.824 -1.338 -3.636 1.00 93.00 299 HIS A CA 1
ATOM 2298 C C . HIS A 1 299 ? 15.264 -1.259 -3.124 1.00 93.00 299 HIS A C 1
ATOM 2300 O O . HIS A 1 299 ? 16.203 -1.081 -3.907 1.00 93.00 299 HIS A O 1
ATOM 2306 N N . ALA A 1 300 ? 15.441 -1.412 -1.815 1.00 87.81 300 ALA A N 1
ATOM 2307 C CA . ALA A 1 300 ? 16.740 -1.482 -1.159 1.00 87.81 300 ALA A CA 1
ATOM 2308 C C . ALA A 1 300 ? 17.461 -2.823 -1.411 1.00 87.81 300 ALA A C 1
ATOM 2310 O O . ALA A 1 300 ? 16.947 -3.714 -2.103 1.00 87.81 300 ALA A O 1
ATOM 2311 N N . GLY A 1 301 ? 18.687 -2.942 -0.893 1.00 80.44 301 GLY A N 1
ATOM 2312 C CA . GLY A 1 301 ? 19.534 -4.129 -1.025 1.00 80.44 301 GLY A CA 1
ATOM 2313 C C . GLY A 1 301 ? 20.470 -4.145 -2.247 1.00 80.44 301 GLY A C 1
ATOM 2314 O O . GLY A 1 301 ? 20.441 -3.276 -3.114 1.00 80.44 301 GLY A O 1
ATOM 2315 N N . ASN A 1 302 ? 21.343 -5.159 -2.321 1.00 72.06 302 ASN A N 1
ATOM 2316 C CA . ASN A 1 302 ? 22.274 -5.427 -3.437 1.00 72.06 302 ASN A CA 1
ATOM 2317 C C . ASN A 1 302 ? 23.242 -4.282 -3.824 1.00 72.06 302 ASN A C 1
ATOM 2319 O O . ASN A 1 302 ? 23.644 -4.196 -4.984 1.00 72.06 302 ASN A O 1
ATOM 2323 N N . ASN A 1 303 ? 23.658 -3.425 -2.882 1.00 73.19 303 ASN A N 1
ATOM 2324 C CA . ASN A 1 303 ? 24.492 -2.239 -3.159 1.00 73.19 303 ASN A CA 1
ATOM 2325 C C . ASN A 1 303 ? 23.854 -1.272 -4.176 1.00 73.19 303 ASN A C 1
ATOM 2327 O O . ASN A 1 303 ? 24.558 -0.591 -4.930 1.00 73.19 303 ASN A O 1
ATOM 2331 N N . ARG A 1 304 ? 22.520 -1.235 -4.231 1.00 81.50 304 ARG A N 1
ATOM 2332 C CA . ARG A 1 304 ? 21.783 -0.263 -5.034 1.00 81.50 304 ARG A CA 1
ATOM 2333 C C . ARG A 1 304 ? 21.924 1.103 -4.384 1.00 81.50 304 ARG A C 1
ATOM 2335 O O . ARG A 1 304 ? 21.768 1.234 -3.177 1.00 81.50 304 ARG A O 1
ATOM 2342 N N . LYS A 1 305 ? 22.208 2.114 -5.198 1.00 88.31 305 LYS A N 1
ATOM 2343 C CA . LYS A 1 305 ? 22.247 3.506 -4.759 1.00 88.31 305 LYS A CA 1
ATOM 2344 C C . LYS A 1 305 ? 21.231 4.305 -5.562 1.00 88.31 305 LYS A C 1
ATOM 2346 O O . LYS A 1 305 ? 21.138 4.131 -6.779 1.00 88.31 305 LYS A O 1
ATOM 2351 N N . TYR A 1 306 ? 20.491 5.155 -4.865 1.00 90.00 306 TYR A N 1
ATOM 2352 C CA . TYR A 1 306 ? 19.522 6.094 -5.408 1.00 90.00 306 TYR A CA 1
ATOM 2353 C C . TYR A 1 306 ? 20.068 7.504 -5.202 1.00 90.00 306 TYR A C 1
ATOM 2355 O O . TYR A 1 306 ? 19.936 8.084 -4.129 1.00 90.00 306 TYR A O 1
ATOM 2363 N N . SER A 1 307 ? 20.758 8.034 -6.208 1.00 90.94 307 SER A N 1
ATOM 2364 C CA . SER A 1 307 ? 21.317 9.380 -6.154 1.00 90.94 307 SER A CA 1
ATOM 2365 C C . SER A 1 307 ? 20.409 10.369 -6.874 1.00 90.94 307 SER A C 1
ATOM 2367 O O . SER A 1 307 ? 20.116 10.194 -8.056 1.00 90.94 307 SER A O 1
ATOM 2369 N N . PHE A 1 308 ? 19.995 11.413 -6.162 1.00 88.62 308 PHE A N 1
ATOM 2370 C CA . PHE A 1 308 ? 19.214 12.540 -6.658 1.00 88.62 308 PHE A CA 1
ATOM 2371 C C . PHE A 1 308 ? 20.006 13.818 -6.385 1.00 88.62 308 PHE A C 1
ATOM 2373 O O . PHE A 1 308 ? 19.882 14.456 -5.341 1.00 88.62 308 PHE A O 1
ATOM 2380 N N . SER A 1 309 ? 20.889 14.189 -7.314 1.00 84.62 309 SER A N 1
ATOM 2381 C CA . SER A 1 309 ? 21.785 15.334 -7.077 1.00 84.62 309 SER A CA 1
ATOM 2382 C C . SER A 1 309 ? 21.072 16.698 -7.098 1.00 84.62 309 SER A C 1
ATOM 2384 O O . SER A 1 309 ? 21.625 17.693 -6.627 1.00 84.62 309 SER A O 1
ATOM 2386 N N . LYS A 1 310 ? 19.847 16.751 -7.636 1.00 84.44 310 LYS A N 1
ATOM 2387 C CA . LYS A 1 310 ? 18.863 17.803 -7.353 1.00 84.44 310 LYS A CA 1
ATOM 2388 C C . LYS A 1 310 ? 17.724 17.222 -6.525 1.00 84.44 310 LYS A C 1
ATOM 2390 O O . LYS A 1 310 ? 17.574 16.009 -6.449 1.00 84.44 310 LYS A O 1
ATOM 2395 N N . GLU A 1 311 ? 16.898 18.109 -5.979 1.00 86.75 311 GLU A N 1
ATOM 2396 C CA . GLU A 1 311 ? 15.663 17.728 -5.299 1.00 86.75 311 GLU A CA 1
ATOM 2397 C C . GLU A 1 311 ? 14.778 16.854 -6.208 1.00 86.75 311 GLU A C 1
ATOM 2399 O O . GLU A 1 311 ? 14.553 17.182 -7.380 1.00 86.75 311 GLU A O 1
ATOM 2404 N N . ALA A 1 312 ? 14.331 15.722 -5.667 1.00 91.94 312 ALA A N 1
ATOM 2405 C CA . ALA A 1 312 ? 13.287 14.884 -6.233 1.00 91.94 312 ALA A CA 1
ATOM 2406 C C . ALA A 1 312 ? 11.945 15.266 -5.599 1.00 91.94 312 ALA A C 1
ATOM 2408 O O . ALA A 1 312 ? 11.860 15.366 -4.380 1.00 91.94 312 ALA A O 1
ATOM 2409 N N . ASP A 1 313 ? 10.905 15.449 -6.404 1.00 94.25 313 ASP A N 1
ATOM 2410 C CA . ASP A 1 313 ? 9.575 15.847 -5.943 1.00 94.25 313 ASP A CA 1
ATOM 2411 C C . ASP A 1 313 ? 8.582 14.698 -6.146 1.00 94.25 313 ASP A C 1
ATOM 2413 O O . ASP A 1 313 ? 8.281 14.321 -7.281 1.00 94.25 313 ASP A O 1
ATOM 2417 N N . VAL A 1 314 ? 8.051 14.160 -5.052 1.00 93.81 314 VAL A N 1
ATOM 2418 C CA . VAL A 1 314 ? 7.074 13.065 -5.021 1.00 93.81 314 VAL A CA 1
ATOM 2419 C C . VAL A 1 314 ? 5.774 13.610 -4.444 1.00 93.81 314 VAL A C 1
ATOM 2421 O O . VAL A 1 314 ? 5.749 14.076 -3.311 1.00 93.81 314 VAL A O 1
ATOM 2424 N N . GLN A 1 315 ? 4.694 13.606 -5.224 1.00 89.44 315 GLN A N 1
ATOM 2425 C CA . GLN A 1 315 ? 3.416 14.175 -4.777 1.00 89.44 315 GLN A CA 1
ATOM 2426 C C . GLN A 1 315 ? 2.640 13.245 -3.829 1.00 89.44 315 GLN A C 1
ATOM 2428 O O . GLN A 1 315 ? 1.866 13.742 -3.015 1.00 89.44 315 GLN A O 1
ATOM 2433 N N . GLY A 1 316 ? 2.826 11.927 -3.950 1.00 88.44 316 GLY A N 1
ATOM 2434 C CA . GLY A 1 316 ? 2.236 10.904 -3.083 1.00 88.44 316 GLY A CA 1
ATOM 2435 C C . GLY A 1 316 ? 3.226 10.386 -2.041 1.00 88.44 316 GLY A C 1
ATOM 2436 O O . GLY A 1 316 ? 4.017 11.157 -1.492 1.00 88.44 316 GLY A O 1
ATOM 2437 N N . ASP A 1 317 ? 3.185 9.082 -1.793 1.00 91.19 317 ASP A N 1
ATOM 2438 C CA . ASP A 1 317 ? 3.993 8.422 -0.772 1.00 91.19 317 ASP A CA 1
ATOM 2439 C C . ASP A 1 317 ? 5.403 8.081 -1.276 1.00 91.19 317 ASP A C 1
ATOM 2441 O O . ASP A 1 317 ? 5.625 7.789 -2.453 1.00 91.19 317 ASP A O 1
ATOM 2445 N N . LEU A 1 318 ? 6.371 8.039 -0.363 1.00 93.62 318 LEU A N 1
ATOM 2446 C CA . LEU A 1 318 ? 7.666 7.398 -0.588 1.00 93.62 318 LEU A CA 1
ATOM 2447 C C . LEU A 1 318 ? 7.667 6.030 0.096 1.00 93.62 318 LEU A C 1
ATOM 2449 O O . LEU A 1 318 ? 7.617 5.945 1.321 1.00 93.62 318 LEU A O 1
ATOM 2453 N N . ILE A 1 319 ? 7.775 4.957 -0.682 1.00 93.00 319 ILE A N 1
ATOM 2454 C CA . ILE A 1 319 ? 7.769 3.579 -0.185 1.00 93.00 319 ILE A CA 1
ATOM 2455 C C . ILE A 1 319 ? 9.140 2.950 -0.435 1.00 93.00 319 ILE A C 1
ATOM 2457 O O . ILE A 1 319 ? 9.547 2.738 -1.576 1.00 93.00 319 ILE A O 1
ATOM 2461 N N . ILE A 1 320 ? 9.854 2.614 0.636 1.00 93.50 320 ILE A N 1
ATOM 2462 C CA . ILE A 1 320 ? 11.159 1.949 0.577 1.00 93.50 320 ILE A CA 1
ATOM 2463 C C . ILE A 1 320 ? 10.966 0.477 0.925 1.00 93.50 320 ILE A C 1
ATOM 2465 O O . ILE A 1 320 ? 10.670 0.137 2.070 1.00 93.50 320 ILE A O 1
ATOM 2469 N N . LYS A 1 321 ? 11.125 -0.399 -0.066 1.00 92.81 321 LYS A N 1
ATOM 2470 C CA . LYS A 1 321 ? 10.956 -1.845 0.084 1.00 92.81 321 LYS A CA 1
ATOM 2471 C C . LYS A 1 321 ? 12.273 -2.561 0.358 1.00 92.81 321 LYS A C 1
ATOM 2473 O O . LYS A 1 321 ?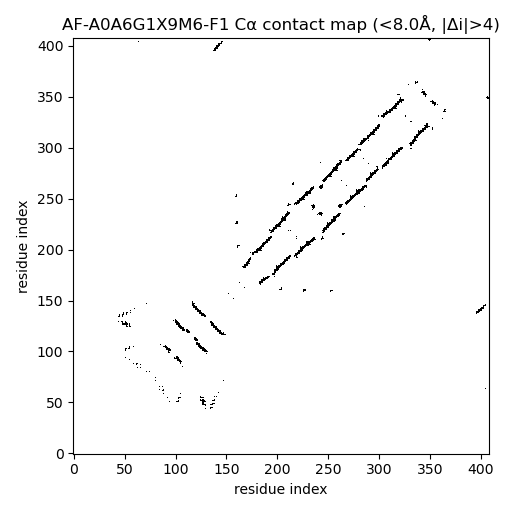 13.321 -2.134 -0.117 1.00 92.81 321 LYS A O 1
ATOM 2478 N N . ASN A 1 322 ? 12.195 -3.713 1.025 1.00 90.50 322 ASN A N 1
ATOM 2479 C CA . ASN A 1 322 ? 13.305 -4.655 1.222 1.00 90.50 322 ASN A CA 1
ATOM 2480 C C . ASN A 1 322 ? 14.532 -4.083 1.955 1.00 90.50 322 ASN A C 1
ATOM 2482 O O . ASN A 1 322 ? 15.659 -4.482 1.664 1.00 90.50 322 ASN A O 1
ATOM 2486 N N . VAL A 1 323 ? 14.328 -3.161 2.897 1.00 88.56 323 VAL A N 1
ATOM 2487 C CA . VAL A 1 323 ? 15.421 -2.556 3.675 1.00 88.56 323 VAL A CA 1
ATOM 2488 C C . VAL A 1 323 ? 16.006 -3.588 4.634 1.00 88.56 323 VAL A C 1
ATOM 2490 O O . VAL A 1 323 ? 15.268 -4.206 5.407 1.00 88.56 323 VAL A O 1
ATOM 2493 N N . GLU A 1 324 ? 17.323 -3.801 4.613 1.00 88.50 324 GLU A N 1
ATOM 2494 C CA . GLU A 1 324 ? 17.937 -4.673 5.621 1.00 88.50 324 GLU A CA 1
ATOM 2495 C C . GLU A 1 324 ? 17.822 -4.009 7.009 1.00 88.50 324 GLU A C 1
ATOM 2497 O O . GLU A 1 324 ? 18.039 -2.803 7.124 1.00 88.50 324 GLU A O 1
ATOM 2502 N N . PRO A 1 325 ? 17.562 -4.751 8.104 1.00 85.25 325 PRO A N 1
ATOM 2503 C CA . PRO A 1 325 ? 17.344 -4.163 9.436 1.00 85.25 325 PRO A CA 1
ATOM 2504 C C . PRO A 1 325 ? 18.461 -3.250 9.974 1.00 85.25 325 PRO A C 1
ATOM 2506 O O . PRO A 1 325 ? 18.238 -2.514 10.930 1.00 85.25 325 PRO A O 1
ATOM 2509 N N . ASN A 1 326 ? 19.665 -3.324 9.398 1.00 85.38 326 ASN A N 1
ATOM 2510 C CA . ASN A 1 326 ? 20.829 -2.522 9.783 1.00 85.38 326 ASN A CA 1
ATOM 2511 C C . ASN A 1 326 ? 21.373 -1.663 8.625 1.00 85.38 326 ASN A C 1
ATOM 2513 O O . ASN A 1 326 ? 22.511 -1.202 8.705 1.00 85.38 326 ASN A O 1
ATOM 2517 N N . GLU A 1 327 ? 20.627 -1.516 7.530 1.00 83.44 327 GLU A N 1
ATOM 2518 C CA . GLU A 1 327 ? 21.022 -0.676 6.397 1.00 83.44 327 GLU A CA 1
ATOM 2519 C C . GLU A 1 327 ? 20.857 0.799 6.756 1.00 83.44 327 GLU A C 1
ATOM 2521 O O . GLU A 1 327 ? 19.810 1.225 7.245 1.00 83.44 327 GLU A O 1
ATOM 2526 N N . ASP A 1 328 ? 21.911 1.581 6.528 1.00 86.06 328 ASP A N 1
ATOM 2527 C CA . ASP A 1 328 ? 21.841 3.028 6.661 1.00 86.06 328 ASP A CA 1
ATOM 2528 C C . ASP A 1 328 ? 21.141 3.594 5.421 1.00 86.06 328 ASP A C 1
ATOM 2530 O O . ASP A 1 328 ? 21.637 3.485 4.298 1.00 86.06 328 ASP A O 1
ATOM 2534 N N . LEU A 1 329 ? 19.973 4.210 5.608 1.00 85.88 329 LEU A N 1
ATOM 2535 C CA . LEU A 1 329 ? 19.222 4.797 4.498 1.00 85.88 329 LEU A CA 1
ATOM 2536 C C . LEU A 1 329 ? 19.983 5.936 3.805 1.00 85.88 329 LEU A C 1
ATOM 2538 O O . LEU A 1 329 ? 19.683 6.231 2.651 1.00 85.88 329 LEU A O 1
ATOM 2542 N N . SER A 1 330 ? 20.974 6.549 4.462 1.00 85.38 330 SER A N 1
ATOM 2543 C CA . SER A 1 330 ? 21.843 7.550 3.830 1.00 85.38 330 SER A CA 1
ATOM 2544 C C . SER A 1 330 ? 22.856 6.941 2.851 1.00 85.38 330 SER A C 1
ATOM 2546 O O . SER A 1 330 ? 23.294 7.618 1.920 1.00 85.38 330 SER A O 1
ATOM 2548 N N . ASP A 1 331 ? 23.181 5.652 2.998 1.00 84.75 331 ASP A N 1
ATOM 2549 C CA . ASP A 1 331 ? 23.954 4.913 1.996 1.00 84.75 331 ASP A CA 1
ATOM 2550 C C . ASP A 1 331 ? 23.075 4.537 0.789 1.00 84.75 331 ASP A C 1
ATOM 2552 O O . ASP A 1 331 ? 23.560 4.484 -0.348 1.00 84.75 331 ASP A O 1
ATOM 2556 N N . LEU A 1 332 ? 21.776 4.315 1.033 1.00 87.06 332 LEU A N 1
ATOM 2557 C CA . LEU A 1 332 ? 20.783 3.969 0.017 1.00 87.06 332 LEU A CA 1
ATOM 2558 C C . LEU A 1 332 ? 20.376 5.179 -0.835 1.00 87.06 332 LEU A C 1
ATOM 2560 O O . LEU A 1 332 ? 20.348 5.077 -2.064 1.00 87.06 332 LEU A O 1
ATOM 2564 N N . ILE A 1 333 ? 20.051 6.307 -0.196 1.00 90.19 333 ILE A N 1
ATOM 2565 C CA . ILE A 1 333 ? 19.546 7.523 -0.840 1.00 90.19 333 ILE A CA 1
ATOM 2566 C C . ILE A 1 333 ? 20.541 8.665 -0.637 1.00 90.19 333 ILE A C 1
ATOM 2568 O O . ILE A 1 333 ? 20.778 9.116 0.479 1.00 90.19 333 ILE A O 1
ATOM 2572 N N . ASP A 1 334 ? 21.070 9.182 -1.741 1.00 90.69 334 ASP A N 1
ATOM 2573 C CA . ASP A 1 334 ? 21.997 10.312 -1.762 1.00 90.69 334 ASP A CA 1
ATOM 2574 C C . ASP A 1 334 ? 21.355 11.490 -2.491 1.00 90.69 334 ASP A C 1
ATOM 2576 O O . ASP A 1 334 ? 21.327 11.531 -3.722 1.00 90.69 334 ASP A O 1
ATOM 2580 N N . GLY A 1 335 ? 20.790 12.426 -1.736 1.00 89.44 335 GLY A N 1
ATOM 2581 C CA . GLY A 1 335 ? 20.061 13.560 -2.286 1.00 89.44 335 GLY A CA 1
ATOM 2582 C C . GLY A 1 335 ? 18.936 14.027 -1.375 1.00 89.44 335 GLY A C 1
ATOM 2583 O O . GLY A 1 335 ? 18.782 13.546 -0.255 1.00 89.44 335 GLY A O 1
ATOM 2584 N N . LYS A 1 336 ? 18.134 14.966 -1.879 1.00 89.44 336 LYS A N 1
ATOM 2585 C CA . LYS A 1 336 ? 16.943 15.472 -1.191 1.00 89.44 336 LYS A CA 1
ATOM 2586 C C . LYS A 1 336 ? 15.690 15.002 -1.925 1.00 89.44 336 LYS A C 1
ATOM 2588 O O . LYS A 1 336 ? 15.603 15.170 -3.140 1.00 89.44 336 LYS A O 1
ATOM 2593 N N . ILE A 1 337 ? 14.729 14.447 -1.190 1.00 92.56 337 ILE A N 1
ATOM 2594 C CA . ILE A 1 337 ? 13.417 14.048 -1.711 1.00 92.56 337 ILE A CA 1
ATOM 2595 C C . ILE A 1 337 ? 12.343 14.823 -0.941 1.00 92.56 337 ILE A C 1
ATOM 2597 O O . ILE A 1 337 ? 12.241 14.694 0.276 1.00 92.56 337 ILE A O 1
ATOM 2601 N N . ASN A 1 338 ? 11.557 15.629 -1.648 1.00 89.94 338 ASN A N 1
ATOM 2602 C CA . ASN A 1 338 ? 10.356 16.276 -1.138 1.00 89.94 338 ASN A CA 1
ATOM 2603 C C . ASN A 1 338 ? 9.180 15.311 -1.343 1.00 89.94 338 ASN A C 1
ATOM 2605 O O . ASN A 1 338 ? 8.892 14.938 -2.479 1.00 89.94 338 ASN A O 1
ATOM 2609 N N . VAL A 1 339 ? 8.517 14.897 -0.262 1.00 90.88 339 VAL A N 1
ATOM 2610 C CA . VAL A 1 339 ? 7.406 13.930 -0.292 1.00 90.88 339 VAL A CA 1
ATOM 2611 C C . VAL A 1 339 ? 6.125 14.630 0.159 1.00 90.88 339 VAL A C 1
ATOM 2613 O O . VAL A 1 339 ? 6.129 15.309 1.184 1.00 90.88 339 VAL A O 1
ATOM 2616 N N . GLY A 1 340 ? 5.056 14.513 -0.629 1.00 83.56 340 GLY A N 1
ATOM 2617 C CA . GLY A 1 340 ? 3.751 15.110 -0.336 1.00 83.56 340 GLY A CA 1
ATOM 2618 C C . GLY A 1 340 ? 2.860 14.251 0.566 1.00 83.56 340 GLY A C 1
ATOM 2619 O O . GLY A 1 340 ? 2.025 14.806 1.280 1.00 83.56 340 GLY A O 1
ATOM 2620 N N . GLY A 1 341 ? 3.037 12.927 0.527 1.00 85.31 341 GLY A N 1
ATOM 2621 C CA . GLY A 1 341 ? 2.344 11.939 1.354 1.00 85.31 341 GLY A CA 1
ATOM 2622 C C . GLY A 1 341 ? 3.218 11.361 2.470 1.00 85.31 341 GLY A C 1
ATOM 2623 O O . GLY A 1 341 ? 4.056 12.053 3.052 1.00 85.31 341 GLY A O 1
ATOM 2624 N N . ASP A 1 342 ? 3.017 10.080 2.766 1.00 87.44 342 ASP A N 1
ATOM 2625 C CA . ASP A 1 342 ? 3.703 9.374 3.845 1.00 87.44 342 ASP A CA 1
ATOM 2626 C C . ASP A 1 342 ? 5.032 8.763 3.387 1.00 87.44 342 ASP A C 1
ATOM 2628 O O . ASP A 1 342 ? 5.233 8.423 2.220 1.00 87.44 342 ASP A O 1
ATOM 2632 N N . VAL A 1 343 ? 5.944 8.546 4.338 1.00 89.00 343 VAL A N 1
ATOM 2633 C CA . VAL A 1 343 ? 7.144 7.729 4.115 1.00 89.00 343 VAL A CA 1
ATOM 2634 C C . VAL A 1 343 ? 6.951 6.373 4.786 1.00 89.00 343 VAL A C 1
ATOM 2636 O O . VAL A 1 343 ? 6.821 6.272 6.008 1.00 89.00 343 VAL A O 1
ATOM 2639 N N . LYS A 1 344 ? 6.952 5.312 3.980 1.00 87.81 344 LYS A N 1
ATOM 2640 C CA . LYS A 1 344 ? 6.727 3.929 4.407 1.00 87.81 344 LYS A CA 1
ATOM 2641 C C . LYS A 1 344 ? 7.986 3.109 4.176 1.00 87.81 344 LYS A C 1
ATOM 2643 O O . LYS A 1 344 ? 8.590 3.172 3.109 1.00 87.81 344 LYS A O 1
ATOM 2648 N N . ILE A 1 345 ? 8.375 2.318 5.172 1.00 90.50 345 ILE A N 1
ATOM 2649 C CA . ILE A 1 345 ? 9.553 1.450 5.089 1.00 90.50 345 ILE A CA 1
ATOM 2650 C C . ILE A 1 345 ? 9.111 0.012 5.336 1.00 90.50 345 ILE A C 1
ATOM 2652 O O . ILE A 1 345 ? 8.497 -0.299 6.356 1.00 90.50 345 ILE A O 1
ATOM 2656 N N . GLN A 1 346 ? 9.438 -0.870 4.400 1.00 89.19 346 GLN A N 1
ATOM 2657 C CA . GLN A 1 346 ? 9.266 -2.311 4.519 1.00 89.19 346 GLN A CA 1
ATOM 2658 C C . GLN A 1 346 ? 10.637 -2.939 4.731 1.00 89.19 346 GLN A C 1
ATOM 2660 O O . GLN A 1 346 ? 11.510 -2.873 3.857 1.00 89.19 346 GLN A O 1
ATOM 2665 N N . LEU A 1 347 ? 10.831 -3.543 5.902 1.00 87.00 347 LEU A N 1
ATOM 2666 C CA . LEU A 1 347 ? 12.040 -4.307 6.165 1.00 87.00 347 LEU A CA 1
ATOM 2667 C C . LEU A 1 347 ? 12.027 -5.593 5.338 1.00 87.00 347 LEU A C 1
ATOM 2669 O O . LEU A 1 347 ? 10.976 -6.140 5.004 1.00 87.00 347 LEU A O 1
ATOM 2673 N N . LYS A 1 348 ? 13.213 -6.095 5.015 1.00 84.44 348 LYS A N 1
ATOM 2674 C CA . LYS A 1 348 ? 13.368 -7.396 4.373 1.00 84.44 348 LYS A CA 1
ATOM 2675 C C . LYS A 1 348 ? 12.731 -8.489 5.242 1.00 84.44 348 LYS A C 1
ATOM 2677 O O . LYS A 1 348 ? 12.955 -8.514 6.451 1.00 84.44 348 LYS A O 1
ATOM 2682 N N . ASN A 1 349 ? 11.987 -9.394 4.606 1.00 81.25 349 ASN A N 1
ATOM 2683 C CA . ASN A 1 349 ? 11.167 -10.437 5.242 1.00 81.25 349 ASN A CA 1
ATOM 2684 C C . ASN A 1 349 ? 9.928 -9.918 6.002 1.00 81.25 349 ASN A C 1
ATOM 2686 O O . ASN A 1 349 ? 9.400 -10.626 6.849 1.00 81.25 349 ASN A O 1
ATOM 2690 N N . GLN A 1 350 ? 9.469 -8.691 5.737 1.00 74.94 350 GLN A N 1
ATOM 2691 C CA . GLN A 1 350 ? 8.128 -8.249 6.129 1.00 74.94 350 GLN A CA 1
ATOM 2692 C C . GLN A 1 350 ? 7.262 -8.102 4.886 1.00 74.94 350 GLN A C 1
ATOM 2694 O O . GLN A 1 350 ? 7.686 -7.446 3.937 1.00 74.94 350 GLN A O 1
ATOM 2699 N N . ASP A 1 351 ? 6.035 -8.616 4.904 1.00 70.31 351 ASP A N 1
ATOM 2700 C CA . ASP A 1 351 ? 5.148 -8.562 3.729 1.00 70.31 351 ASP A CA 1
ATOM 2701 C C . ASP A 1 351 ? 4.487 -7.199 3.534 1.00 70.31 351 ASP A C 1
ATOM 2703 O O . ASP A 1 351 ? 4.027 -6.871 2.442 1.00 70.31 351 ASP A O 1
ATOM 2707 N N . THR A 1 352 ? 4.468 -6.364 4.577 1.00 67.44 352 THR A N 1
ATOM 2708 C CA . THR A 1 352 ? 3.831 -5.045 4.526 1.00 67.44 352 THR A CA 1
ATOM 2709 C C . THR A 1 352 ? 4.774 -3.926 4.961 1.00 67.44 352 THR A C 1
ATOM 2711 O O . THR A 1 352 ? 5.383 -4.031 6.032 1.00 67.44 352 THR A O 1
ATOM 2714 N N . PRO A 1 353 ? 4.852 -2.813 4.205 1.00 66.94 353 PRO A N 1
ATOM 2715 C CA . PRO A 1 353 ? 5.495 -1.594 4.673 1.00 66.94 353 PRO A CA 1
ATOM 2716 C C . PRO A 1 353 ? 4.857 -1.103 5.972 1.00 66.94 353 PRO A C 1
ATOM 2718 O O . PRO A 1 353 ? 3.634 -1.026 6.084 1.00 66.94 353 PRO A O 1
ATOM 2721 N N . THR A 1 354 ? 5.686 -0.751 6.950 1.00 68.69 354 THR A N 1
ATOM 2722 C CA . THR A 1 354 ? 5.217 -0.133 8.191 1.00 68.69 354 THR A CA 1
ATOM 2723 C C . THR A 1 354 ? 5.335 1.383 8.051 1.00 68.69 354 THR A C 1
ATOM 2725 O O . THR A 1 354 ? 6.374 1.890 7.617 1.00 68.69 354 THR A O 1
ATOM 2728 N N . GLU A 1 355 ? 4.286 2.119 8.424 1.00 65.62 355 GLU A N 1
ATOM 2729 C CA . GLU A 1 355 ? 4.384 3.569 8.604 1.00 65.62 355 GLU A CA 1
ATOM 2730 C C . GLU A 1 355 ? 5.369 3.853 9.737 1.00 65.62 355 GLU A C 1
ATOM 2732 O O . GLU A 1 355 ? 5.162 3.460 10.889 1.00 65.62 355 GLU A O 1
ATOM 2737 N N . GLN A 1 356 ? 6.481 4.498 9.399 1.00 60.19 356 GLN A N 1
ATOM 2738 C CA . GLN A 1 356 ? 7.472 4.899 10.383 1.00 60.19 356 GLN A CA 1
ATOM 2739 C C . GLN A 1 356 ? 7.198 6.342 10.778 1.00 60.19 356 GLN A C 1
ATOM 2741 O O . GLN A 1 356 ? 7.129 7.240 9.943 1.00 60.19 356 GLN A O 1
ATOM 2746 N N . ASN A 1 357 ? 7.076 6.575 12.081 1.00 47.59 357 ASN A N 1
ATOM 2747 C CA . ASN A 1 357 ? 6.999 7.925 12.611 1.00 47.59 357 ASN A CA 1
ATOM 2748 C C . ASN A 1 357 ? 8.401 8.547 12.484 1.00 47.59 357 ASN A C 1
ATOM 2750 O O . ASN A 1 357 ? 9.299 8.227 13.263 1.00 47.59 357 ASN A O 1
ATOM 2754 N N . LEU A 1 358 ? 8.600 9.394 11.469 1.00 50.28 358 LEU A N 1
ATOM 2755 C CA . LEU A 1 358 ? 9.904 9.885 10.985 1.00 50.28 358 LEU A CA 1
ATOM 2756 C C . LEU A 1 358 ? 10.770 10.629 12.018 1.00 50.28 358 LEU A C 1
ATOM 2758 O O . LEU A 1 358 ? 11.931 10.915 11.743 1.00 50.28 358 LEU A O 1
ATOM 2762 N N . SER A 1 359 ? 10.267 10.886 13.229 1.00 39.44 359 SER A N 1
ATOM 2763 C CA . SER A 1 359 ? 11.025 11.509 14.328 1.00 39.44 359 SER A CA 1
ATOM 2764 C C . SER A 1 359 ? 12.315 10.771 14.740 1.00 39.44 359 SER A C 1
ATOM 2766 O O . SER A 1 359 ? 13.128 11.342 15.466 1.00 39.44 359 SER A O 1
ATOM 2768 N N . ALA A 1 360 ? 12.529 9.530 14.285 1.00 33.72 360 ALA A N 1
ATOM 2769 C CA . ALA A 1 360 ? 13.722 8.729 14.576 1.00 33.72 360 ALA A CA 1
ATOM 2770 C C . ALA A 1 360 ? 14.798 8.726 13.467 1.00 33.72 360 ALA A C 1
ATOM 2772 O O . ALA A 1 360 ? 15.882 8.187 13.696 1.00 33.72 360 ALA A O 1
ATOM 2773 N N . PHE A 1 361 ? 14.545 9.324 12.297 1.00 38.72 361 PHE A N 1
ATOM 2774 C CA . PHE A 1 361 ? 15.508 9.367 11.192 1.00 38.72 361 PHE A CA 1
ATOM 2775 C C . PHE A 1 361 ? 16.024 10.792 10.971 1.00 38.72 361 PHE A C 1
ATOM 2777 O O . PHE A 1 361 ? 15.253 11.702 10.690 1.00 38.72 361 PHE A O 1
ATOM 2784 N N . ASN A 1 362 ? 17.349 10.978 11.028 1.00 36.12 362 ASN A N 1
ATOM 2785 C CA . ASN A 1 362 ? 18.013 12.163 10.470 1.00 36.12 362 ASN A CA 1
ATOM 2786 C C . ASN A 1 362 ? 18.065 12.028 8.943 1.00 36.12 362 ASN A C 1
ATOM 2788 O O . ASN A 1 362 ? 19.132 11.902 8.347 1.00 36.12 362 ASN A O 1
ATOM 2792 N N . LEU A 1 363 ? 16.899 11.987 8.314 1.00 44.06 363 LEU A N 1
ATOM 2793 C CA . LEU A 1 363 ? 16.788 12.314 6.908 1.00 44.06 363 LEU A CA 1
ATOM 2794 C C . LEU A 1 363 ? 16.661 13.839 6.899 1.00 44.06 363 LEU A C 1
ATOM 2796 O O . LEU A 1 363 ? 15.799 14.371 7.598 1.00 44.06 363 LEU A O 1
ATOM 2800 N N . ASP A 1 364 ? 17.556 14.546 6.206 1.00 40.59 364 ASP A N 1
ATOM 2801 C CA . ASP A 1 364 ? 17.502 16.009 6.065 1.00 40.59 364 ASP A CA 1
ATOM 2802 C C . ASP A 1 364 ? 16.325 16.351 5.127 1.00 40.59 364 ASP A C 1
ATOM 2804 O O . ASP A 1 364 ? 16.480 16.770 3.978 1.00 40.59 364 ASP A O 1
ATOM 2808 N N . ILE A 1 365 ? 15.112 16.041 5.592 1.00 41.31 365 ILE A N 1
ATOM 2809 C CA . ILE A 1 365 ? 13.845 16.447 5.005 1.00 41.31 365 ILE A CA 1
ATOM 2810 C C . ILE A 1 365 ? 13.780 17.926 5.331 1.00 41.31 365 ILE A C 1
ATOM 2812 O O . ILE A 1 365 ? 13.408 18.312 6.436 1.00 41.31 365 ILE A O 1
ATOM 2816 N N . ALA A 1 366 ? 14.264 18.753 4.407 1.00 36.16 366 ALA A N 1
ATOM 2817 C CA . ALA A 1 366 ? 14.215 20.190 4.599 1.00 36.16 366 ALA A CA 1
ATOM 2818 C C . ALA A 1 366 ? 12.771 20.589 4.927 1.00 36.16 366 ALA A C 1
ATOM 2820 O O . ALA A 1 366 ? 11.853 20.238 4.182 1.00 36.16 366 ALA A O 1
ATOM 2821 N N . ASP A 1 367 ? 12.607 21.305 6.040 1.00 34.03 367 ASP A N 1
ATOM 2822 C CA . ASP A 1 367 ? 11.344 21.880 6.487 1.00 34.03 367 ASP A CA 1
ATOM 2823 C C . ASP A 1 367 ? 10.550 22.438 5.300 1.00 34.03 367 ASP A C 1
ATOM 2825 O O . ASP A 1 367 ? 11.032 23.301 4.555 1.00 34.03 367 ASP A O 1
ATOM 2829 N N . PHE A 1 368 ? 9.307 21.980 5.149 1.00 35.06 368 PHE A N 1
ATOM 2830 C CA . PHE A 1 368 ? 8.316 22.653 4.319 1.00 35.06 368 PHE A CA 1
ATOM 2831 C C . PHE A 1 368 ? 8.026 24.020 4.959 1.00 35.06 368 PHE A C 1
ATOM 2833 O O . PHE A 1 368 ? 7.119 24.172 5.778 1.00 35.06 368 PHE A O 1
ATOM 2840 N N . GLN A 1 369 ? 8.806 25.044 4.605 1.00 30.03 369 GLN A N 1
ATOM 2841 C CA . GLN A 1 369 ? 8.391 26.419 4.845 1.00 30.03 369 GLN A CA 1
ATOM 2842 C C . GLN A 1 369 ? 7.275 26.747 3.857 1.00 30.03 369 GLN A C 1
ATOM 2844 O O . GLN A 1 369 ? 7.501 27.001 2.675 1.00 30.03 369 GLN A O 1
ATOM 2849 N N . TYR A 1 370 ? 6.046 26.721 4.368 1.00 30.17 370 TYR A N 1
ATOM 2850 C CA . TYR A 1 370 ? 4.920 27.406 3.752 1.00 30.17 370 TYR A CA 1
ATOM 2851 C C . TYR A 1 370 ? 5.209 28.910 3.839 1.00 30.17 370 TYR A C 1
ATOM 2853 O O . TYR A 1 370 ? 4.899 29.565 4.835 1.00 30.17 370 TYR A O 1
ATOM 2861 N N . ASP A 1 371 ? 5.882 29.448 2.824 1.00 33.66 371 ASP A N 1
ATOM 2862 C CA . ASP A 1 371 ? 6.069 30.885 2.716 1.00 33.66 371 ASP A CA 1
ATOM 2863 C C . ASP A 1 371 ? 4.706 31.555 2.480 1.00 33.66 371 ASP A C 1
ATOM 2865 O O . ASP A 1 371 ? 3.966 31.222 1.553 1.00 33.66 371 ASP A O 1
ATOM 2869 N N . ASP A 1 372 ? 4.446 32.551 3.327 1.00 36.25 372 ASP A N 1
ATOM 2870 C CA . ASP A 1 372 ? 3.450 33.616 3.187 1.00 36.25 372 ASP A CA 1
ATOM 2871 C C . ASP A 1 372 ? 2.062 33.394 3.827 1.00 36.25 372 ASP A C 1
ATOM 2873 O O . ASP A 1 372 ? 1.049 33.276 3.150 1.00 36.25 372 ASP A O 1
ATOM 2877 N N . PHE A 1 373 ? 2.001 33.453 5.165 1.00 31.42 373 PHE A N 1
ATOM 2878 C CA . PHE A 1 373 ? 1.135 34.407 5.884 1.00 31.42 373 PHE A CA 1
ATOM 2879 C C . PHE A 1 373 ? 1.764 34.744 7.245 1.00 31.42 373 PHE A C 1
ATOM 2881 O O . PHE A 1 373 ? 2.100 33.873 8.040 1.00 31.42 373 PHE A O 1
ATOM 2888 N N . GLY A 1 374 ? 1.979 36.036 7.490 1.00 31.08 374 GLY A N 1
ATOM 2889 C CA . GLY A 1 374 ? 2.838 36.517 8.565 1.00 31.08 374 GLY A CA 1
ATOM 2890 C C . GLY A 1 374 ? 2.344 36.348 10.010 1.00 31.08 374 GLY A C 1
ATOM 2891 O O . GLY A 1 374 ? 1.156 36.251 10.307 1.00 31.08 374 GLY A O 1
ATOM 2892 N N . SER A 1 375 ? 3.335 36.529 10.888 1.00 32.81 375 SER A N 1
ATOM 2893 C CA . SER A 1 375 ? 3.310 36.872 12.320 1.00 32.81 375 SER A CA 1
ATOM 2894 C C . SER A 1 375 ? 3.433 35.746 13.364 1.00 32.81 375 SER A C 1
ATOM 2896 O O . SER A 1 375 ? 2.487 35.041 13.681 1.00 32.81 375 SER A O 1
ATOM 2898 N N . SER A 1 376 ? 4.644 35.737 13.946 1.00 32.56 376 SER A N 1
ATOM 2899 C CA . SER A 1 376 ? 5.052 35.541 15.351 1.00 32.56 376 SER A CA 1
ATOM 2900 C C . SER A 1 376 ? 4.723 34.244 16.099 1.00 32.56 376 SER A C 1
ATOM 2902 O O . SER A 1 376 ? 3.568 33.962 16.392 1.00 32.56 376 SER A O 1
ATOM 2904 N N . ASP A 1 377 ? 5.818 33.615 16.546 1.00 34.94 377 ASP A N 1
ATOM 2905 C CA . ASP A 1 377 ? 5.996 32.755 17.721 1.00 34.94 377 ASP A CA 1
ATOM 2906 C C . ASP A 1 377 ? 5.013 31.593 17.896 1.00 34.94 377 ASP A C 1
ATOM 2908 O O . ASP A 1 377 ? 3.991 31.732 18.564 1.00 34.94 377 ASP A O 1
ATOM 2912 N N . PHE A 1 378 ? 5.403 30.405 17.423 1.00 23.47 378 PHE A N 1
ATOM 2913 C CA . PHE A 1 378 ? 4.928 29.147 17.997 1.00 23.47 378 PHE A CA 1
ATOM 2914 C C . PHE A 1 378 ? 5.980 28.040 17.833 1.00 23.47 378 PHE A C 1
ATOM 2916 O O . PHE A 1 378 ? 6.294 27.626 16.722 1.00 23.47 378 PHE A O 1
ATOM 2923 N N . ASP A 1 379 ? 6.522 27.576 18.960 1.00 27.91 379 ASP A N 1
ATOM 2924 C CA . ASP A 1 379 ? 7.255 26.313 19.068 1.00 27.91 379 ASP A CA 1
ATOM 2925 C C . ASP A 1 379 ? 6.218 25.181 18.997 1.00 27.91 379 ASP A C 1
ATOM 2927 O O . ASP A 1 379 ? 5.336 25.099 19.858 1.00 27.91 379 ASP A O 1
ATOM 2931 N N . VAL A 1 380 ? 6.286 24.320 17.980 1.00 23.27 380 VAL A N 1
ATOM 2932 C CA . VAL A 1 380 ? 5.414 23.140 17.874 1.00 23.27 380 VAL A CA 1
ATOM 2933 C C . VAL A 1 380 ? 6.226 21.899 18.220 1.00 23.27 380 VAL A C 1
ATOM 2935 O O . VAL A 1 380 ? 6.976 21.362 17.415 1.00 23.27 380 VAL A O 1
ATOM 2938 N N . THR A 1 381 ? 6.042 21.432 19.452 1.00 26.06 381 THR A N 1
ATOM 2939 C CA . THR A 1 381 ? 6.295 20.042 19.840 1.00 26.06 381 THR A CA 1
ATOM 2940 C C . THR A 1 381 ? 5.053 19.230 19.473 1.00 26.06 381 THR A C 1
ATOM 2942 O O . THR A 1 381 ? 3.944 19.572 19.880 1.00 26.06 381 THR A O 1
ATOM 2945 N N . SER A 1 382 ? 5.215 18.167 18.687 1.00 23.89 382 SER A N 1
ATOM 2946 C CA . SER A 1 382 ? 4.121 17.285 18.274 1.00 23.89 382 SER A CA 1
ATOM 2947 C C . SER A 1 382 ? 3.545 16.519 19.474 1.00 23.89 382 SER A C 1
ATOM 2949 O O . SER A 1 382 ? 4.225 15.674 20.058 1.00 23.89 382 SER A O 1
ATOM 2951 N N . TYR A 1 383 ? 2.286 16.793 19.822 1.00 22.73 383 TYR A N 1
ATOM 2952 C CA . TYR A 1 383 ? 1.448 15.948 20.677 1.00 22.73 383 TYR A CA 1
ATOM 2953 C C . TYR A 1 383 ? 0.429 15.205 19.807 1.00 22.73 383 TYR A C 1
ATOM 2955 O O . TYR A 1 383 ? -0.204 15.799 18.938 1.00 22.73 383 TYR A O 1
ATOM 2963 N N . CYS A 1 384 ? 0.264 13.910 20.067 1.00 22.75 384 CYS A N 1
ATOM 2964 C CA . CYS A 1 384 ? -0.825 13.095 19.542 1.00 22.75 384 CYS A CA 1
ATOM 2965 C C . CYS A 1 384 ? -1.993 13.179 20.540 1.00 22.75 384 CYS A C 1
ATOM 2967 O O . CYS A 1 384 ? -1.864 12.685 21.661 1.00 22.75 384 CYS A O 1
ATOM 2969 N N . ASP A 1 385 ? -3.094 13.837 20.166 1.00 21.64 385 ASP A N 1
ATOM 2970 C CA . ASP A 1 385 ? -4.321 13.925 20.969 1.00 21.64 385 ASP A CA 1
ATOM 2971 C C . ASP A 1 385 ? -5.381 12.956 20.420 1.00 21.64 385 ASP A C 1
ATOM 2973 O O . ASP A 1 385 ? -5.767 13.022 19.253 1.00 21.64 385 ASP A O 1
ATOM 2977 N N . VAL A 1 386 ? -5.888 12.071 21.283 1.00 23.72 386 VAL A N 1
ATOM 2978 C CA . VAL A 1 386 ? -7.072 11.237 21.027 1.00 23.72 386 VAL A CA 1
ATOM 2979 C C . VAL A 1 386 ? -8.285 11.955 21.617 1.00 23.72 386 VAL A C 1
ATOM 2981 O O . VAL A 1 386 ? -8.389 12.118 22.833 1.00 23.72 386 VAL A O 1
ATOM 2984 N N . ILE A 1 387 ? -9.217 12.391 20.768 1.00 23.59 387 ILE A N 1
ATOM 2985 C CA . ILE A 1 387 ? -10.433 13.098 21.193 1.00 23.59 387 ILE A CA 1
ATOM 2986 C C . ILE A 1 387 ? -11.525 12.085 21.581 1.00 23.59 387 ILE A C 1
ATOM 2988 O O . ILE A 1 387 ? -11.911 11.233 20.784 1.00 23.59 387 ILE A O 1
ATOM 2992 N N . TYR A 1 388 ? -12.055 12.211 22.804 1.00 25.31 388 TYR A N 1
ATOM 2993 C CA . TYR A 1 388 ? -13.168 11.420 23.346 1.00 25.31 388 TYR A CA 1
ATOM 2994 C C . TYR A 1 388 ? -14.501 12.181 23.260 1.00 25.31 388 TYR A C 1
ATOM 2996 O O . TYR A 1 388 ? -14.579 13.346 23.650 1.00 25.31 388 TYR A O 1
ATOM 3004 N N . HIS A 1 389 ? -15.581 11.492 22.876 1.00 26.73 389 HIS A N 1
ATOM 3005 C CA . HIS A 1 389 ? -16.957 11.966 23.066 1.00 26.73 389 HIS A CA 1
ATOM 3006 C C . HIS A 1 389 ? -17.841 10.874 23.701 1.00 26.73 389 HIS A C 1
ATOM 3008 O O . HIS A 1 389 ? -17.869 9.733 23.242 1.00 26.73 389 HIS A O 1
ATOM 3014 N N . GLU A 1 390 ? -18.562 11.223 24.774 1.00 29.08 390 GLU A N 1
ATOM 3015 C CA . GLU A 1 390 ? -19.517 10.346 25.467 1.00 29.08 390 GLU A CA 1
ATOM 3016 C C . GLU A 1 390 ? -20.922 10.429 24.834 1.00 29.08 390 GLU A C 1
ATOM 3018 O O . GLU A 1 390 ? -21.498 11.513 24.735 1.00 29.08 390 GLU A O 1
ATOM 3023 N N . GLY A 1 391 ? -21.486 9.276 24.451 1.00 33.59 391 GLY A N 1
ATOM 3024 C CA . GLY A 1 391 ? -22.861 9.101 23.953 1.00 33.59 391 GLY A CA 1
ATOM 3025 C C . GLY A 1 391 ? -23.690 8.111 24.807 1.00 33.59 391 GLY A C 1
ATOM 3026 O O . GLY A 1 391 ? -23.119 7.353 25.598 1.00 33.59 391 GLY A O 1
ATOM 3027 N N . PRO A 1 392 ? -25.039 8.129 24.722 1.00 33.19 392 PRO A N 1
ATOM 3028 C CA . PRO A 1 392 ? -25.948 7.404 25.622 1.00 33.19 392 PRO A CA 1
ATOM 3029 C C . PRO A 1 392 ? -26.010 5.868 25.430 1.00 33.19 392 PRO A C 1
ATOM 3031 O O . PRO A 1 392 ? -25.783 5.317 24.359 1.00 33.19 392 PRO A O 1
ATOM 3034 N N . ALA A 1 393 ? -26.412 5.166 26.502 1.00 41.91 393 ALA A N 1
ATOM 3035 C CA . ALA A 1 393 ? -26.251 3.721 26.768 1.00 41.91 393 ALA A CA 1
ATOM 3036 C C . ALA A 1 393 ? -26.964 2.692 25.845 1.00 41.91 393 ALA A C 1
ATOM 3038 O O . ALA A 1 393 ? -26.995 1.498 26.184 1.00 41.91 393 ALA A O 1
ATOM 3039 N N . THR A 1 394 ? -27.532 3.116 24.715 1.00 32.91 394 THR A N 1
ATOM 3040 C CA . THR A 1 394 ? -28.194 2.251 23.715 1.00 32.91 394 THR A CA 1
ATOM 3041 C C . THR A 1 394 ? -27.569 2.330 22.324 1.00 32.91 394 THR A C 1
ATOM 3043 O O . THR A 1 394 ? -28.104 1.732 21.397 1.00 32.91 394 THR A O 1
ATOM 3046 N N . GLU A 1 395 ? -26.459 3.047 22.160 1.00 35.12 395 GLU A N 1
ATOM 3047 C CA . GLU A 1 395 ? -25.730 3.072 20.894 1.00 35.12 395 GLU A CA 1
ATOM 3048 C C . GLU A 1 395 ? -24.944 1.775 20.686 1.00 35.12 395 GLU A C 1
ATOM 3050 O O . GLU A 1 395 ? -24.139 1.364 21.526 1.00 35.12 395 GLU A O 1
ATOM 3055 N N . THR A 1 396 ? -25.186 1.138 19.543 1.00 32.78 396 THR A N 1
ATOM 3056 C CA . THR A 1 396 ? -24.261 0.174 18.955 1.00 32.78 396 THR A CA 1
ATOM 3057 C C . THR A 1 396 ? -23.008 0.950 18.566 1.00 32.78 396 THR A C 1
ATOM 3059 O O . THR A 1 396 ? -23.073 1.833 17.715 1.00 32.78 396 THR A O 1
ATOM 3062 N N . LYS A 1 397 ? -21.887 0.670 19.232 1.00 38.53 397 LYS A N 1
ATOM 3063 C CA . LYS A 1 397 ? -20.588 1.238 18.870 1.00 38.53 397 LYS A CA 1
ATOM 3064 C C . LYS A 1 397 ? -19.925 0.328 17.849 1.00 38.53 397 LYS A C 1
ATOM 3066 O O . LYS A 1 397 ? -19.801 -0.869 18.091 1.00 38.53 397 LYS A O 1
ATOM 3071 N N . GLU A 1 398 ? -19.514 0.913 16.737 1.00 30.56 398 GLU A N 1
ATOM 3072 C CA . GLU A 1 398 ? -18.693 0.258 15.728 1.00 30.56 398 GLU A CA 1
ATOM 3073 C C . GLU A 1 398 ? -17.228 0.544 16.068 1.00 30.56 398 GLU A C 1
ATOM 3075 O O . GLU A 1 398 ? -16.813 1.700 16.150 1.00 30.56 398 GLU A O 1
ATOM 3080 N N . ILE A 1 399 ? -16.465 -0.508 16.362 1.00 32.47 399 ILE A N 1
ATOM 3081 C CA . ILE A 1 399 ? -15.020 -0.421 16.573 1.00 32.47 399 ILE A CA 1
ATOM 3082 C C . ILE A 1 399 ? -14.376 -1.101 15.370 1.00 32.47 399 ILE A C 1
ATOM 3084 O O . ILE A 1 399 ? -14.524 -2.308 15.188 1.00 32.47 399 ILE A O 1
ATOM 3088 N N . ASN A 1 400 ? -13.679 -0.316 14.551 1.00 29.80 400 ASN A N 1
ATOM 3089 C CA . ASN A 1 400 ? -12.896 -0.833 13.436 1.00 29.80 400 ASN A CA 1
ATOM 3090 C C . ASN A 1 400 ? -11.521 -1.237 13.962 1.00 29.80 400 ASN A C 1
ATOM 3092 O O . ASN A 1 400 ? -10.757 -0.390 14.425 1.00 29.80 400 ASN A O 1
ATOM 3096 N N . ILE A 1 401 ? -11.225 -2.536 13.929 1.00 29.41 401 ILE A N 1
ATOM 3097 C CA . ILE A 1 401 ? -9.930 -3.068 14.343 1.00 29.41 401 ILE A CA 1
ATOM 3098 C C . ILE A 1 401 ? -9.243 -3.644 13.109 1.00 29.41 401 ILE A C 1
ATOM 3100 O O . ILE A 1 401 ? -9.568 -4.742 12.663 1.00 29.41 401 ILE A O 1
ATOM 3104 N N . THR A 1 402 ? -8.265 -2.915 12.579 1.00 29.67 402 THR A N 1
ATOM 3105 C CA . THR A 1 402 ? -7.412 -3.404 11.492 1.00 29.67 402 THR A CA 1
ATOM 3106 C C . THR A 1 402 ? -6.369 -4.365 12.061 1.00 29.67 402 THR A C 1
ATOM 3108 O O . THR A 1 402 ? -5.697 -4.069 13.057 1.00 29.67 402 THR A O 1
ATOM 3111 N N . ILE A 1 403 ? -6.262 -5.547 11.457 1.00 31.66 403 ILE A N 1
ATOM 3112 C CA . ILE A 1 403 ? -5.252 -6.549 11.785 1.00 31.66 403 ILE A CA 1
ATOM 3113 C C . ILE A 1 403 ? -4.198 -6.506 10.680 1.00 31.66 403 ILE A C 1
ATOM 3115 O O . ILE A 1 403 ? -4.497 -6.757 9.517 1.00 31.66 403 ILE A O 1
ATOM 3119 N N . VAL A 1 404 ? -2.966 -6.163 11.048 1.00 32.34 404 VAL A N 1
ATOM 3120 C CA . VAL A 1 404 ? -1.792 -6.306 10.182 1.00 32.34 404 VAL A CA 1
ATOM 3121 C C . VAL A 1 404 ? -1.100 -7.586 10.633 1.00 32.34 404 VAL A C 1
ATOM 3123 O O . VAL A 1 404 ? -0.740 -7.699 11.811 1.00 32.34 404 VAL A O 1
ATOM 3126 N N . ASN A 1 405 ? -1.006 -8.581 9.750 1.00 28.94 405 ASN A N 1
ATOM 3127 C CA . ASN A 1 405 ? -0.232 -9.781 10.041 1.00 28.94 405 ASN A CA 1
ATOM 3128 C C . ASN A 1 405 ? 1.241 -9.390 10.184 1.00 28.94 405 ASN A C 1
ATOM 3130 O O . ASN A 1 405 ? 1.782 -8.639 9.380 1.00 28.94 405 ASN A O 1
ATOM 3134 N N . VAL A 1 406 ? 1.855 -9.863 11.265 1.00 27.55 406 VAL A N 1
ATOM 3135 C CA . VAL A 1 406 ? 3.299 -9.795 11.480 1.00 27.55 406 VAL A CA 1
ATOM 3136 C C . VAL A 1 406 ? 3.802 -11.202 11.200 1.00 27.55 406 VAL A C 1
ATOM 3138 O O . VAL A 1 406 ? 3.644 -12.080 12.055 1.00 27.55 406 VAL A O 1
ATOM 3141 N N . GLU A 1 407 ? 4.311 -11.420 9.992 1.00 27.86 407 GLU A N 1
ATOM 3142 C CA . GLU A 1 407 ? 5.108 -12.603 9.664 1.00 27.86 407 GLU A CA 1
ATOM 3143 C C . GLU A 1 407 ? 6.550 -12.421 10.173 1.00 27.86 407 GLU A C 1
ATOM 3145 O O . GLU A 1 407 ? 7.004 -11.292 10.402 1.00 27.86 407 GLU A O 1
ATOM 3150 N N . TYR A 1 408 ? 7.216 -13.544 10.461 1.00 30.22 408 TYR A N 1
ATOM 3151 C CA . TYR A 1 408 ? 8.561 -13.635 11.046 1.00 30.22 408 TYR A CA 1
ATOM 3152 C C . TYR A 1 408 ? 9.572 -14.197 10.057 1.00 30.22 408 TYR A C 1
ATOM 3154 O O . TYR A 1 408 ? 9.246 -15.229 9.430 1.00 30.22 408 TYR A O 1
#

Radius of gyration: 35.25 Å; Cα contacts (8 Å, |Δi|>4): 850; chains: 1; bounding box: 92×62×115 Å

Mean predicted aligned error: 15.76 Å

Sequence (408 aa):
MKYLKNNQGYALVLVLFAIVLISVLGMGLMGSTLSTAKQTEKADTIYRATHIAEMGATYAKHSIQDYTKEHEIGDLTLEEYTNLIFDSIPDEVQVDPEHPNRKFLIKPKTDNVTTDDNTMKVQFDIIGQDGDHRNTKTLTTTMEIRGLIPDDSSDGLEGLFPDLGDFDWEEVNELDKNKEYNSHLWVSQETTIKNEKITVNGHCVANKEIYSSNGSGSNSGITICGNAKFVEGISGDESGSNGFKGKVVVGNHALFQDKLYMHQGGGGRDFISGGTTELQNGADIGNMSFTVGQDLIIHAGNNRKYSFSKEADVQGDLIIKNVEPNEDLSDLIDGKINVGGDVKIQLKNQDTPTEQNLSAFNLDIADFQYDDFGSSDFDVTSYCDVIYHEGPATETKEINITIVNVEY

Solvent-accessible surface area (backbone atoms only — not comparable to full-atom values): 22287 Å² total; per-residue (Å²): 135,87,76,83,83,56,67,67,61,51,51,51,53,51,52,53,50,49,53,51,54,50,49,55,52,51,52,53,54,51,53,52,53,55,50,49,53,53,49,50,54,52,49,54,42,50,52,50,3,42,53,37,15,53,50,38,51,54,47,53,52,49,52,50,52,53,49,56,73,76,44,78,68,78,94,54,52,69,69,59,50,51,50,52,54,55,73,70,49,71,52,64,46,73,78,35,91,93,41,77,45,26,28,23,34,53,41,76,43,82,92,53,67,48,78,51,101,50,36,41,34,44,33,33,42,17,35,1,27,46,50,63,92,86,36,64,30,73,41,49,38,44,41,39,47,60,79,60,71,70,81,93,72,65,80,97,46,74,80,55,45,66,56,87,88,78,58,82,61,50,74,35,62,62,78,64,84,70,42,72,39,83,45,27,38,29,31,74,34,66,31,65,42,60,64,27,52,37,38,28,64,22,38,38,37,23,65,25,36,40,28,23,56,64,66,93,70,40,68,15,28,43,35,30,52,25,24,26,28,24,47,50,15,36,30,10,38,99,80,70,82,41,32,23,48,33,27,40,38,29,46,25,22,38,38,25,58,22,41,42,30,31,28,74,63,73,72,89,37,34,43,38,27,47,20,41,34,38,33,52,43,22,28,40,36,30,78,32,47,38,38,26,50,22,31,40,35,38,38,48,54,93,89,35,40,35,32,28,70,28,61,26,42,26,53,22,33,40,37,40,33,44,32,52,98,84,62,58,63,69,72,37,44,44,63,39,66,49,64,63,49,56,57,28,44,12,43,55,79,44,98,59,63,42,82,55,77,62,91,81,54,94,64,81,63,72,77,86,74,79,81,85,80,89,83,82,90,82,90,83,79,92,76,90,82,86,88,84,83,94,78,70,101,81,67,82,59,81,52,86,48,84,52,78,86,82,70,124

Secondary structure (DSSP, 8-state):
------HHHHHHHHHHHHHHHHHHHHHHHHHHHHHHHHHHHHHHHHHHHHHHHHHHHHHHHHHHHHHHHH---TT--HHHHHHHHHHHS-SEEES-TT-TTEEEEEEEEEEEEEEETTEEEEEEEEEEEESSTTSEEEEEEEEEEE----TT--SS-TTTS--TTSS-EEEESS--TT-EE-SEEEE-S-EE--S-EEEESS-EEESSPEE----TT---EEEESS-EEESS-EES-TTSSS-B-SEEEESS-EEESS-EEE---SS--EEEESS-EEESS-EEE-SSEEEESS-EEEE--TT--EEEEEEEEESS-EEEEEE-TT--HHHHEEEEEEESS-EEEEETT-SS-EE--GGG--------------------------------TT---EEEEE------

pLDDT: mean 79.45, std 21.3, range [21.64, 98.0]